Protein AF-A0A2V6LDI8-F1 (afdb_monomer_lite)

Radius of gyration: 26.73 Å; chains: 1; bounding box: 65×49×85 Å

pLDDT: mean 72.48, std 20.41, range [25.88, 95.56]

Sequence (378 aa):
MIALDQGTLFFAFPEIREQLRLLVDRHVQSVLTSYVLPGDRDELVDELGSMRPFWSLTRRKQEHLIRKARSVTDAEIEVLLRKAATVAAGLNTASPPQLTVKFQHPPRPPDDAKIYVFPAGLEELPLSPTTDFPDTLPTSWLKQTAFLMLMNPGDPFLVRFTANYPFAVKVAVANVDRVTGEPPLSSLQKEPRNYLVVSGESKANGVKERSFVLSLDAGCAVNEQALADQKIGRIDFQICPLRVESYFSEEVAHSIPKTLREFFAWFVYGPSISAKQAEMEREHQAWQSDPLTDESGAIVLGRKFEDEFDPQYIDELLDLREVADWDQTQSRYCSIHLCDSSVWRQITGTNPPQPRLTAHTAQRLPKSLFIIREPFFL

Secondary structure (DSSP, 8-state):
-EEEETTEEE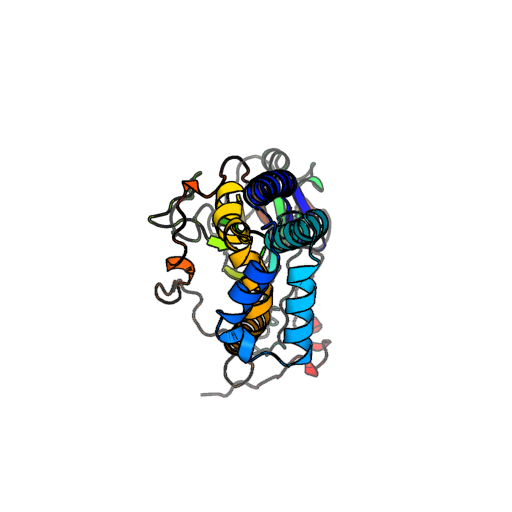EE-HHHHHHHHHHHHHHHHHHHHH----SSSHHHHHHHHHSGGGGGS-HHHHHHHHHHHHH--HHHHHHHHHHHHHHHTTTTSSSPSEEEEEEEEPPPPPSSS------S-PEEPPEEEGGG-TTTS-HHHHTS-EEEEE--TT-EEEEEEEESS-EEEEEEETTEETTTSSPPPSS--BTTB--EEE---STTTSEEEEEEE--TTS-----SSSSTTS--EEEEEEEEEBPHHHHIIIIITTTS-SSHHHHHHHHHHHHHHHHHHHHHHHHHHHHHTS-SB-TTS-B-TTS--S----TTS-GGG-----GGGB-GGG-EEEEEEEE-HHHHHHHHSS--SS----HHHHTTS-GGG---PPP---

Structure (mmCIF, N/CA/C/O backbone):
data_AF-A0A2V6LDI8-F1
#
_entry.id   AF-A0A2V6LDI8-F1
#
loop_
_atom_site.group_PDB
_atom_site.id
_atom_site.type_symbol
_atom_site.label_atom_id
_atom_site.label_alt_id
_atom_site.label_comp_id
_atom_site.label_asym_id
_atom_site.label_entity_id
_atom_site.label_seq_id
_atom_site.pdbx_PDB_ins_code
_atom_site.Cartn_x
_atom_site.Cartn_y
_atom_site.Cartn_z
_atom_site.occupancy
_atom_site.B_iso_or_equiv
_atom_site.auth_seq_id
_atom_site.auth_comp_id
_atom_site.auth_asym_id
_atom_site.auth_atom_id
_atom_site.pdbx_PDB_model_num
ATOM 1 N N . MET A 1 1 ? -12.192 -0.285 -1.238 1.00 88.62 1 MET A N 1
ATOM 2 C CA . MET A 1 1 ? -13.015 -1.382 -0.683 1.00 88.62 1 MET A CA 1
ATOM 3 C C . MET A 1 1 ? -12.404 -1.835 0.634 1.00 88.62 1 MET A C 1
ATOM 5 O O . MET A 1 1 ? -11.182 -1.859 0.719 1.00 88.62 1 MET A O 1
ATOM 9 N N . ILE A 1 2 ? -13.224 -2.154 1.636 1.00 92.12 2 ILE A N 1
ATOM 10 C CA . ILE A 1 2 ? -12.772 -2.795 2.878 1.00 92.12 2 ILE A CA 1
ATOM 11 C C . ILE A 1 2 ? -13.438 -4.168 2.938 1.00 92.12 2 ILE A C 1
ATOM 13 O O . ILE A 1 2 ? -14.645 -4.258 2.726 1.00 92.12 2 ILE A O 1
ATOM 17 N N . ALA A 1 3 ? -12.658 -5.214 3.179 1.00 92.06 3 ALA A N 1
ATOM 18 C CA . ALA A 1 3 ? -13.144 -6.582 3.317 1.00 92.06 3 ALA A CA 1
ATOM 19 C C . ALA A 1 3 ? -12.538 -7.240 4.560 1.00 92.06 3 ALA A C 1
ATOM 21 O O . ALA A 1 3 ? -11.473 -6.836 5.025 1.00 92.06 3 ALA A O 1
ATOM 22 N N . LEU A 1 4 ? -13.220 -8.254 5.083 1.00 90.75 4 LEU A N 1
ATOM 23 C CA . LEU A 1 4 ? -12.753 -9.086 6.185 1.00 90.75 4 LEU A CA 1
ATOM 24 C C . LEU A 1 4 ? -12.680 -10.532 5.696 1.00 90.75 4 LEU A C 1
ATOM 26 O O . LEU A 1 4 ? -13.675 -11.053 5.197 1.00 90.75 4 LEU A O 1
ATOM 30 N N . ASP A 1 5 ? -11.527 -11.170 5.864 1.00 87.69 5 ASP A N 1
ATOM 31 C CA . ASP A 1 5 ? -11.347 -12.601 5.609 1.00 87.69 5 ASP A CA 1
ATOM 32 C C . ASP A 1 5 ? -10.484 -13.206 6.721 1.00 87.69 5 ASP A C 1
ATOM 34 O O . ASP A 1 5 ? -9.426 -12.671 7.040 1.00 87.69 5 ASP A O 1
ATOM 38 N N . GLN A 1 6 ? -10.971 -14.272 7.363 1.00 81.31 6 GLN A N 1
ATOM 39 C CA . GLN A 1 6 ? -10.288 -14.978 8.462 1.00 81.31 6 GLN A CA 1
ATOM 40 C C . GLN A 1 6 ? -9.648 -14.042 9.515 1.00 81.31 6 GLN A C 1
ATOM 42 O O . GLN A 1 6 ? -8.453 -14.112 9.779 1.00 81.31 6 GLN A O 1
ATOM 47 N N . GLY A 1 7 ? -10.412 -13.097 10.081 1.00 81.62 7 GLY A N 1
ATOM 48 C CA . GLY A 1 7 ? -9.897 -12.173 11.112 1.00 81.62 7 GLY A CA 1
ATOM 49 C C . GLY A 1 7 ? -8.918 -11.105 10.599 1.00 81.62 7 GLY A C 1
ATOM 50 O O . GLY A 1 7 ? -8.367 -10.334 11.382 1.00 81.62 7 GLY A O 1
ATOM 51 N N . THR A 1 8 ? -8.717 -11.028 9.284 1.00 88.81 8 THR A N 1
ATOM 52 C CA . THR A 1 8 ? -7.797 -10.099 8.632 1.00 88.81 8 THR A CA 1
ATOM 53 C C . THR A 1 8 ? -8.570 -9.037 7.851 1.00 88.81 8 THR A C 1
ATOM 55 O O . THR A 1 8 ? -9.410 -9.367 7.012 1.00 88.81 8 THR A O 1
ATOM 58 N N . LEU A 1 9 ? -8.282 -7.756 8.100 1.00 93.69 9 LEU A N 1
ATOM 59 C CA . LEU A 1 9 ? -8.883 -6.643 7.361 1.00 93.69 9 LEU A CA 1
ATOM 60 C C . LEU A 1 9 ? -8.065 -6.310 6.116 1.00 93.69 9 LEU A C 1
ATOM 62 O O . LEU A 1 9 ? -6.857 -6.099 6.202 1.00 93.69 9 LEU A O 1
ATOM 66 N N . PHE A 1 10 ? -8.742 -6.184 4.979 1.00 93.62 10 PHE A N 1
ATOM 67 C CA . PHE A 1 10 ? -8.161 -5.836 3.688 1.00 93.62 10 PHE A CA 1
ATOM 68 C C . PHE A 1 10 ? -8.689 -4.484 3.219 1.00 93.62 10 PHE A C 1
ATOM 70 O O . PHE A 1 10 ? -9.884 -4.318 2.986 1.00 93.62 10 PHE A O 1
ATOM 77 N N . PHE A 1 11 ? -7.786 -3.531 3.024 1.00 94.81 11 PHE A N 1
ATOM 78 C CA . PHE A 1 11 ? -8.048 -2.208 2.472 1.00 94.81 11 PHE A CA 1
ATOM 79 C C . PHE A 1 11 ? -7.529 -2.171 1.038 1.00 94.81 11 PHE A C 1
ATOM 81 O O . PHE A 1 11 ? -6.340 -1.962 0.821 1.00 94.81 11 PHE A O 1
ATOM 88 N N . ALA A 1 12 ? -8.406 -2.390 0.059 1.00 93.38 12 ALA A N 1
ATOM 89 C CA . ALA A 1 12 ? -8.043 -2.452 -1.356 1.00 93.38 12 ALA A CA 1
ATOM 90 C C . ALA A 1 12 ? -8.407 -1.164 -2.113 1.00 93.38 12 ALA A C 1
ATOM 92 O O . ALA A 1 12 ? -9.485 -0.583 -1.914 1.00 93.38 12 ALA A O 1
ATOM 93 N N . PHE A 1 13 ? -7.524 -0.774 -3.032 1.00 94.50 13 PHE A N 1
ATOM 94 C CA . PHE A 1 13 ? -7.603 0.428 -3.865 1.00 94.50 13 PHE A CA 1
ATOM 95 C C . PHE A 1 13 ? -7.461 0.054 -5.350 1.00 94.50 13 PHE A C 1
ATOM 97 O O . PHE A 1 13 ? -6.430 0.323 -5.975 1.00 94.50 13 PHE A O 1
ATOM 104 N N . PRO A 1 14 ? -8.470 -0.618 -5.938 1.00 92.81 14 PRO A N 1
ATOM 105 C CA . PRO A 1 14 ? -8.418 -1.041 -7.338 1.00 92.81 14 PRO A CA 1
ATOM 106 C C . PRO A 1 14 ? -8.291 0.136 -8.313 1.00 92.81 14 PRO A C 1
ATOM 108 O O . PRO A 1 14 ? -7.720 -0.025 -9.388 1.00 92.81 14 PRO A O 1
ATOM 111 N N . GLU A 1 15 ? -8.757 1.326 -7.930 1.00 93.25 15 GLU A N 1
ATOM 112 C CA . GLU A 1 15 ? -8.697 2.532 -8.757 1.00 93.25 15 GLU A CA 1
ATOM 113 C C . GLU A 1 15 ? -7.248 2.963 -9.043 1.00 93.25 15 GLU A C 1
ATOM 115 O O . GLU A 1 15 ? -6.929 3.359 -10.165 1.00 93.25 15 GLU A O 1
ATOM 120 N N . ILE A 1 16 ? -6.355 2.812 -8.056 1.00 92.94 16 ILE A N 1
ATOM 121 C CA . ILE A 1 16 ? -4.928 3.151 -8.179 1.00 92.94 16 ILE A CA 1
ATOM 122 C C . ILE A 1 16 ? -4.266 2.285 -9.249 1.00 92.94 16 ILE A C 1
ATOM 124 O O . ILE A 1 16 ? -3.454 2.776 -10.028 1.00 92.94 16 ILE A O 1
ATOM 128 N N . ARG A 1 17 ? -4.642 1.004 -9.331 1.00 90.31 17 ARG A N 1
ATOM 129 C CA . ARG A 1 17 ? -4.080 0.066 -10.309 1.00 90.31 17 ARG A CA 1
ATOM 130 C C . ARG A 1 17 ? -4.317 0.536 -11.745 1.00 90.31 17 ARG A C 1
ATOM 132 O O . ARG A 1 17 ? -3.387 0.536 -12.549 1.00 90.31 17 ARG A O 1
ATOM 139 N N . GLU A 1 18 ? -5.544 0.945 -12.064 1.00 91.50 18 GLU A N 1
ATOM 140 C CA . GLU A 1 18 ? -5.875 1.427 -13.410 1.00 91.50 18 GLU A CA 1
ATOM 141 C C . GLU A 1 18 ? -5.217 2.774 -13.714 1.00 91.50 18 GLU A C 1
ATOM 143 O O . GLU A 1 18 ? -4.687 2.962 -14.809 1.00 91.50 18 GLU A O 1
ATOM 148 N N . GLN A 1 19 ? -5.182 3.693 -12.745 1.00 93.56 19 GLN A N 1
ATOM 149 C CA . GLN A 1 19 ? -4.476 4.970 -12.895 1.00 93.56 19 GLN A CA 1
ATOM 150 C C . GLN A 1 19 ? -2.981 4.750 -13.167 1.00 93.56 19 GLN A C 1
ATOM 152 O O . GLN A 1 19 ? -2.423 5.340 -14.095 1.00 93.56 19 GLN A O 1
ATOM 157 N N . LEU A 1 20 ? -2.352 3.839 -12.422 1.00 91.69 20 LEU A N 1
ATOM 158 C CA . LEU A 1 20 ? -0.944 3.497 -12.578 1.00 91.69 20 LEU A CA 1
ATOM 159 C C . LEU A 1 20 ? -0.668 2.839 -13.932 1.00 91.69 20 LEU A C 1
ATOM 161 O O . LEU A 1 20 ? 0.308 3.188 -14.592 1.00 91.69 20 LEU A O 1
ATOM 165 N N . ARG A 1 21 ? -1.556 1.948 -14.393 1.00 92.06 21 ARG A N 1
ATOM 166 C CA . ARG A 1 21 ? -1.468 1.344 -15.731 1.00 92.06 21 ARG A CA 1
ATOM 167 C C . ARG A 1 21 ? -1.467 2.408 -16.828 1.00 92.06 21 ARG A C 1
ATOM 169 O O . ARG A 1 21 ? -0.629 2.355 -17.723 1.00 92.06 21 ARG A O 1
ATOM 176 N N . LEU A 1 22 ? -2.361 3.395 -16.743 1.00 94.00 22 LEU A N 1
ATOM 177 C CA . LEU A 1 22 ? -2.431 4.492 -17.713 1.00 94.00 22 LEU A CA 1
ATOM 178 C C . LEU A 1 22 ? -1.183 5.389 -17.682 1.00 94.00 22 LEU A C 1
ATOM 180 O O . LEU A 1 22 ? -0.727 5.831 -18.739 1.00 94.00 22 LEU A O 1
ATOM 184 N N . LEU A 1 23 ? -0.621 5.657 -16.499 1.00 94.12 23 LEU A N 1
ATOM 185 C CA . LEU A 1 23 ? 0.632 6.411 -16.366 1.00 94.12 23 LEU A CA 1
ATOM 186 C C . LEU A 1 23 ? 1.820 5.648 -16.956 1.00 94.12 23 LEU A C 1
ATOM 188 O O . LEU A 1 23 ? 2.593 6.233 -17.715 1.00 94.12 23 LEU A O 1
ATOM 192 N N . VAL A 1 24 ? 1.922 4.345 -16.681 1.00 91.75 24 VAL A N 1
ATOM 193 C CA . VAL A 1 24 ? 2.922 3.453 -17.283 1.00 91.75 24 VAL A CA 1
ATOM 194 C C . VAL A 1 24 ? 2.803 3.457 -18.803 1.00 91.75 24 VAL A C 1
ATOM 196 O O . VAL A 1 24 ? 3.797 3.692 -19.487 1.00 91.75 24 VAL A O 1
ATOM 199 N N . ASP A 1 25 ? 1.595 3.257 -19.335 1.00 93.00 25 ASP A N 1
ATOM 200 C CA . ASP A 1 25 ? 1.345 3.257 -20.777 1.00 93.00 25 ASP A CA 1
ATOM 201 C C . ASP A 1 25 ? 1.793 4.579 -21.413 1.00 93.00 25 ASP A C 1
ATOM 203 O O . ASP A 1 25 ? 2.543 4.581 -22.391 1.00 93.00 25 ASP A O 1
ATOM 207 N N . ARG A 1 26 ? 1.396 5.715 -20.827 1.00 93.88 26 ARG A N 1
ATOM 208 C CA . ARG A 1 26 ? 1.787 7.048 -21.303 1.00 93.88 26 ARG A CA 1
ATOM 209 C C . ARG A 1 26 ? 3.301 7.247 -21.266 1.00 93.88 26 ARG A C 1
ATOM 211 O O . ARG A 1 26 ? 3.870 7.770 -22.222 1.00 93.88 26 ARG A O 1
ATOM 218 N N . HIS A 1 27 ? 3.947 6.853 -20.174 1.00 92.50 27 HIS A N 1
ATOM 219 C CA . HIS A 1 27 ? 5.380 7.046 -20.000 1.00 92.50 27 HIS A CA 1
ATOM 220 C C . HIS A 1 27 ? 6.190 6.188 -20.970 1.00 92.50 27 HIS A C 1
ATOM 222 O O . HIS A 1 27 ? 7.075 6.710 -21.642 1.00 92.50 27 HIS A O 1
ATOM 228 N N . VAL A 1 28 ? 5.848 4.905 -21.117 1.00 91.56 28 VAL A N 1
ATOM 229 C CA . VAL A 1 28 ? 6.521 4.014 -22.071 1.00 91.56 28 VAL A CA 1
ATOM 230 C C . VAL A 1 28 ? 6.386 4.548 -23.496 1.00 91.56 28 VAL A C 1
ATOM 232 O O . VAL A 1 28 ? 7.377 4.585 -24.215 1.00 91.56 28 VAL A O 1
ATOM 235 N N . GLN A 1 29 ? 5.208 5.037 -23.896 1.00 92.44 29 GLN A N 1
ATOM 236 C CA . GLN A 1 29 ? 5.033 5.646 -25.221 1.00 92.44 29 GLN A CA 1
ATOM 237 C C . GLN A 1 29 ? 5.863 6.925 -25.400 1.00 92.44 29 GLN A C 1
ATOM 239 O O . GLN A 1 29 ? 6.461 7.141 -26.456 1.00 92.44 29 GLN A O 1
ATOM 244 N N . SER A 1 30 ? 5.958 7.755 -24.358 1.00 92.19 30 SER A N 1
ATOM 245 C CA . SER A 1 30 ? 6.819 8.941 -24.371 1.00 92.19 30 SER A CA 1
ATOM 246 C C . SER A 1 30 ? 8.298 8.581 -24.544 1.00 92.19 30 SER A C 1
ATOM 248 O O . SER A 1 30 ? 9.001 9.267 -25.280 1.00 92.19 30 SER A O 1
ATOM 250 N N . VAL A 1 31 ? 8.767 7.522 -23.879 1.00 91.00 31 VAL A N 1
ATOM 251 C CA . VAL A 1 31 ? 10.1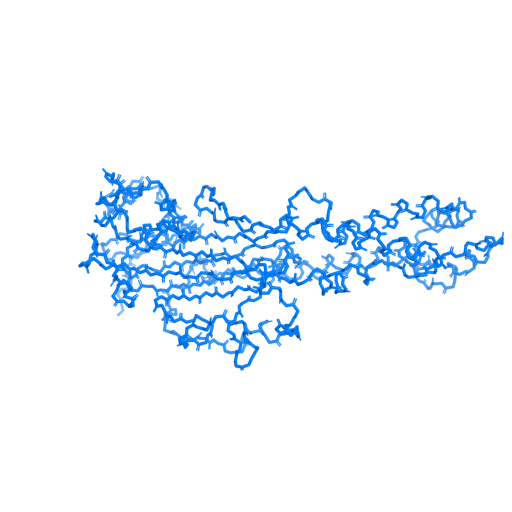49 7.028 -23.984 1.00 91.00 31 VAL A CA 1
ATOM 252 C C . VAL A 1 31 ? 10.403 6.400 -25.355 1.00 91.00 31 VAL A C 1
ATOM 254 O O . VAL A 1 31 ? 11.409 6.689 -25.989 1.00 91.00 31 VAL A O 1
ATOM 257 N N . LEU A 1 32 ? 9.477 5.594 -25.873 1.00 90.19 32 LEU A N 1
ATOM 258 C CA . LEU A 1 32 ? 9.617 5.004 -27.208 1.00 90.19 32 LEU A CA 1
ATOM 259 C C . LEU A 1 32 ? 9.712 6.070 -28.301 1.00 90.19 32 LEU A C 1
ATOM 261 O O . LEU A 1 32 ? 10.506 5.931 -29.223 1.00 90.19 32 LEU A O 1
ATOM 265 N N . THR A 1 33 ? 8.967 7.168 -28.164 1.00 90.50 33 THR A N 1
ATOM 266 C CA . THR A 1 33 ? 9.033 8.293 -29.110 1.00 90.50 33 THR A CA 1
ATOM 267 C C . THR A 1 33 ? 10.392 9.005 -29.077 1.00 90.50 33 THR A C 1
ATOM 269 O O . THR A 1 33 ? 10.800 9.583 -30.082 1.00 90.50 33 THR A O 1
ATOM 272 N N . SER A 1 34 ? 11.113 8.973 -27.949 1.00 88.62 34 SER A N 1
ATOM 273 C CA . SER A 1 34 ? 12.456 9.560 -27.848 1.00 88.62 34 SER A CA 1
ATOM 274 C C . SER A 1 34 ? 13.567 8.618 -28.322 1.00 88.62 34 SER A C 1
ATOM 276 O O . SER A 1 34 ? 14.691 9.069 -28.558 1.00 88.62 34 SER A O 1
ATOM 278 N N . TYR A 1 35 ? 13.286 7.322 -28.472 1.00 88.75 35 TYR A N 1
ATOM 279 C CA . TYR A 1 35 ? 14.268 6.338 -28.907 1.00 88.75 35 TYR A CA 1
ATOM 280 C C . TYR A 1 35 ? 14.433 6.401 -30.422 1.00 88.75 35 TYR A C 1
ATOM 282 O O . TYR A 1 35 ? 13.615 5.895 -31.183 1.00 88.75 35 TYR A O 1
ATOM 290 N N . VAL A 1 36 ? 15.537 6.999 -30.865 1.00 84.06 36 VAL A N 1
ATOM 291 C CA . VAL A 1 36 ? 15.922 7.000 -32.277 1.00 84.06 36 VAL A CA 1
ATOM 292 C C . VAL A 1 36 ? 17.005 5.958 -32.485 1.00 84.06 36 VAL A C 1
ATOM 294 O O . VAL A 1 36 ? 18.164 6.146 -32.124 1.00 84.06 36 VAL A O 1
ATOM 297 N N . LEU A 1 37 ? 16.602 4.833 -33.061 1.00 82.69 37 LEU A N 1
ATOM 298 C CA . LEU A 1 37 ? 17.498 3.753 -33.434 1.00 82.69 37 LEU A CA 1
ATOM 299 C C . LEU A 1 37 ? 18.468 4.240 -34.538 1.00 82.69 37 LEU A C 1
ATOM 301 O O . LEU A 1 37 ? 17.999 4.603 -35.617 1.00 82.69 37 LEU A O 1
ATOM 305 N N . PRO A 1 38 ? 19.801 4.226 -34.320 1.00 81.62 38 PRO A N 1
ATOM 306 C CA . PRO A 1 38 ? 20.753 4.740 -35.302 1.00 81.62 38 PRO A CA 1
ATOM 307 C C . PRO A 1 38 ? 20.757 3.867 -36.559 1.00 81.62 38 PRO A C 1
ATOM 309 O O . PRO A 1 38 ? 20.631 2.641 -36.475 1.00 81.62 38 PRO A O 1
ATOM 312 N N . GLY A 1 39 ? 20.882 4.505 -37.726 1.00 79.12 39 GLY A N 1
ATOM 313 C CA . GLY A 1 39 ? 20.906 3.808 -39.016 1.00 79.12 39 GLY A CA 1
ATOM 314 C C . GLY A 1 39 ? 22.100 2.860 -39.148 1.00 79.12 39 GLY A C 1
ATOM 315 O O . GLY A 1 39 ? 21.962 1.783 -39.725 1.00 79.12 39 GLY A O 1
ATOM 316 N N . ASP A 1 40 ? 23.237 3.235 -38.555 1.00 85.38 40 ASP A N 1
ATOM 317 C CA . ASP A 1 40 ? 24.377 2.349 -38.342 1.00 85.38 40 ASP A CA 1
ATOM 318 C C . ASP A 1 40 ? 24.305 1.735 -36.937 1.00 85.38 40 ASP A C 1
ATOM 320 O O . ASP A 1 40 ? 24.254 2.431 -35.924 1.00 85.38 40 ASP A O 1
ATOM 324 N N . ARG A 1 41 ? 24.275 0.404 -36.873 1.00 85.44 41 ARG A N 1
ATOM 325 C CA . ARG A 1 41 ? 24.184 -0.337 -35.610 1.00 85.44 41 ARG A CA 1
ATOM 326 C C . ARG A 1 41 ? 25.528 -0.508 -34.922 1.00 85.44 41 ARG A C 1
ATOM 328 O O . ARG A 1 41 ? 25.538 -0.876 -33.747 1.00 85.44 41 ARG A O 1
ATOM 335 N N . ASP A 1 42 ? 26.635 -0.266 -35.617 1.00 86.00 42 ASP A N 1
ATOM 336 C CA . ASP A 1 42 ? 27.959 -0.376 -35.014 1.00 86.00 42 ASP A CA 1
ATOM 337 C C . ASP A 1 42 ? 28.194 0.724 -33.967 1.00 86.00 42 ASP A C 1
ATOM 339 O O . ASP A 1 42 ? 28.841 0.455 -32.960 1.00 86.00 42 ASP A O 1
ATOM 343 N N . GLU A 1 43 ? 27.518 1.875 -34.075 1.00 85.38 43 GLU A N 1
ATOM 344 C CA . GLU A 1 43 ? 27.515 2.913 -33.032 1.00 85.38 43 GLU A CA 1
ATOM 345 C C . GLU A 1 43 ? 27.017 2.376 -31.674 1.00 85.38 43 GLU A C 1
ATOM 347 O O . GLU A 1 43 ? 27.619 2.635 -30.632 1.00 85.38 43 GLU A O 1
ATOM 352 N N . LEU A 1 44 ? 25.967 1.542 -31.669 1.00 84.25 44 LEU A N 1
ATOM 353 C CA . LEU A 1 44 ? 25.462 0.908 -30.440 1.00 84.25 44 LEU A CA 1
ATOM 354 C C . LEU A 1 44 ? 26.442 -0.130 -29.876 1.00 84.25 44 LEU A C 1
ATOM 356 O O . LEU A 1 44 ? 26.505 -0.346 -28.663 1.00 84.25 44 LEU A O 1
ATOM 360 N N . VAL A 1 45 ? 27.186 -0.809 -30.751 1.00 88.31 45 VAL A N 1
ATOM 361 C CA . VAL A 1 45 ? 28.200 -1.791 -30.351 1.00 88.31 45 VAL A CA 1
ATOM 362 C C . VAL A 1 45 ? 29.403 -1.086 -29.726 1.00 88.31 45 VAL A C 1
ATOM 364 O O . VAL A 1 45 ? 29.887 -1.529 -28.681 1.00 88.31 45 VAL A O 1
ATOM 367 N N . ASP A 1 46 ? 29.838 0.028 -30.308 1.00 88.81 46 ASP A N 1
ATOM 368 C CA . ASP A 1 46 ? 30.912 0.866 -29.775 1.00 88.81 46 ASP A CA 1
ATOM 369 C C . ASP A 1 46 ? 30.524 1.469 -28.418 1.00 88.81 46 ASP A C 1
ATOM 371 O O . ASP A 1 46 ? 31.306 1.425 -27.461 1.00 88.81 46 ASP A O 1
ATOM 375 N N . GLU A 1 47 ? 29.279 1.939 -28.281 1.00 86.56 47 GLU A N 1
ATOM 376 C CA . GLU A 1 47 ? 28.721 2.395 -27.005 1.00 86.56 47 GLU A CA 1
ATOM 377 C C . GLU A 1 47 ? 28.787 1.304 -25.925 1.00 86.56 47 GLU A C 1
ATOM 379 O O . GLU A 1 47 ? 29.271 1.565 -24.819 1.00 86.56 47 GLU A O 1
ATOM 384 N N . LEU A 1 48 ? 28.358 0.072 -26.230 1.00 87.00 48 LEU A N 1
ATOM 385 C CA . LEU A 1 48 ? 28.474 -1.069 -25.312 1.00 87.00 48 LEU A CA 1
ATOM 386 C C . LEU A 1 48 ? 29.935 -1.335 -24.923 1.00 87.00 48 LEU A C 1
ATOM 388 O O . LEU A 1 48 ? 30.230 -1.544 -23.744 1.00 87.00 48 LEU A O 1
ATOM 392 N N . GLY A 1 49 ? 30.852 -1.284 -25.894 1.00 86.94 49 GLY A N 1
ATOM 393 C CA . GLY A 1 49 ? 32.290 -1.458 -25.680 1.00 86.94 49 GLY A CA 1
ATOM 394 C C . GLY A 1 49 ? 32.924 -0.377 -24.795 1.00 86.94 49 GLY A C 1
ATOM 395 O O . GLY A 1 49 ? 33.927 -0.640 -24.127 1.00 86.94 49 GLY A O 1
ATOM 396 N N . SER A 1 50 ? 32.322 0.814 -24.724 1.00 89.06 50 SER A N 1
ATOM 397 C CA . SER A 1 50 ? 32.768 1.906 -23.847 1.00 89.06 50 SER A CA 1
ATOM 398 C C . SER A 1 50 ? 32.438 1.682 -22.360 1.00 89.06 50 SER A C 1
ATOM 400 O O . SER A 1 50 ? 33.083 2.260 -21.478 1.00 89.06 50 SER A O 1
ATOM 402 N N . MET A 1 51 ? 31.463 0.818 -22.045 1.00 87.94 51 MET A N 1
ATOM 403 C CA . MET A 1 51 ? 31.024 0.559 -20.671 1.00 87.94 51 MET A CA 1
ATOM 404 C C . MET A 1 51 ? 31.983 -0.409 -19.971 1.00 87.94 51 MET A C 1
ATOM 406 O O . MET A 1 51 ? 32.028 -1.593 -20.291 1.00 87.94 51 MET A O 1
ATOM 410 N N . ARG A 1 52 ? 32.726 0.046 -18.949 1.00 84.69 52 ARG A N 1
ATOM 411 C CA . ARG A 1 52 ? 33.706 -0.808 -18.236 1.00 84.69 52 ARG A CA 1
ATOM 412 C C . ARG A 1 52 ? 33.161 -2.181 -17.791 1.00 84.69 52 ARG A C 1
ATOM 414 O O . ARG A 1 52 ? 33.872 -3.163 -17.996 1.00 84.69 52 ARG A O 1
ATOM 421 N N . PRO A 1 53 ? 31.939 -2.310 -17.231 1.00 85.06 53 PRO A N 1
ATOM 422 C CA . PRO A 1 53 ? 31.422 -3.613 -16.801 1.00 85.06 53 PRO A CA 1
ATOM 423 C C . PRO A 1 53 ? 31.068 -4.561 -17.950 1.00 85.06 53 PRO A C 1
ATOM 425 O O . PRO A 1 53 ? 30.914 -5.753 -17.724 1.00 85.06 53 PRO A O 1
ATOM 428 N N . PHE A 1 54 ? 30.983 -4.086 -19.194 1.00 86.44 54 PHE A N 1
ATOM 429 C CA . PHE A 1 54 ? 30.804 -4.968 -20.347 1.00 86.44 54 PHE A CA 1
ATOM 430 C C . PHE A 1 54 ? 31.959 -5.975 -20.457 1.00 86.44 54 PHE A C 1
ATOM 432 O O . PHE A 1 54 ? 31.751 -7.170 -20.692 1.00 86.44 54 PHE A O 1
ATOM 439 N N . TRP A 1 55 ? 33.181 -5.514 -20.185 1.00 86.81 55 TRP A N 1
ATOM 440 C CA . TRP A 1 55 ? 34.392 -6.329 -20.253 1.00 86.81 55 TRP A CA 1
ATOM 441 C C . TRP A 1 55 ? 34.533 -7.330 -19.101 1.00 86.81 55 TRP A C 1
ATOM 443 O O . TRP A 1 55 ? 35.287 -8.290 -19.237 1.00 86.81 55 TRP A O 1
ATOM 453 N N . SER A 1 56 ? 33.787 -7.164 -18.002 1.00 86.19 56 SER A N 1
ATOM 454 C CA . SER A 1 56 ? 33.738 -8.152 -16.914 1.00 86.19 56 SER A CA 1
ATOM 455 C C . SER A 1 56 ? 32.716 -9.270 -17.156 1.00 86.19 56 SER A C 1
ATOM 457 O O . SER A 1 56 ? 32.710 -10.270 -16.436 1.00 86.19 56 SER A O 1
ATOM 459 N N . LEU A 1 57 ? 31.861 -9.146 -18.178 1.00 85.12 57 LEU A N 1
ATOM 460 C CA . LEU A 1 57 ? 30.944 -10.209 -18.583 1.00 85.12 57 LEU A CA 1
ATOM 461 C C . LEU A 1 57 ? 31.700 -11.377 -19.237 1.00 85.12 57 LEU A C 1
ATOM 463 O O . LEU A 1 57 ? 32.731 -11.213 -19.879 1.00 85.12 57 LEU A O 1
ATOM 467 N N . THR A 1 58 ? 31.140 -12.585 -19.154 1.00 89.31 58 THR A N 1
ATOM 468 C CA . THR A 1 58 ? 31.664 -13.742 -19.902 1.00 89.31 58 THR A CA 1
ATOM 469 C C . THR A 1 58 ? 31.616 -13.482 -21.411 1.00 89.31 58 THR A C 1
ATOM 471 O O . THR A 1 58 ? 30.620 -12.932 -21.890 1.00 89.31 58 THR A O 1
ATOM 474 N N . ARG A 1 59 ? 32.579 -14.007 -22.177 1.00 90.12 59 ARG A N 1
ATOM 475 C CA . ARG A 1 59 ? 32.620 -13.892 -23.649 1.00 90.12 59 ARG A CA 1
ATOM 476 C C . ARG A 1 59 ? 31.288 -14.235 -24.335 1.00 90.12 59 ARG A C 1
ATOM 478 O O . ARG A 1 59 ? 30.810 -13.479 -25.170 1.00 90.12 59 ARG A O 1
ATOM 485 N N . ARG A 1 60 ? 30.617 -15.311 -23.902 1.00 89.00 60 ARG A N 1
ATOM 486 C CA . ARG A 1 60 ? 29.288 -15.708 -24.413 1.00 89.00 60 ARG A CA 1
ATOM 487 C C . ARG A 1 60 ? 28.220 -14.617 -24.233 1.00 89.00 60 ARG A C 1
ATOM 489 O O . ARG A 1 60 ? 27.368 -14.446 -25.100 1.00 89.00 60 ARG A O 1
ATOM 496 N N . LYS A 1 61 ? 28.236 -13.901 -23.103 1.00 86.75 61 LYS A N 1
ATOM 497 C CA . LYS A 1 61 ? 27.308 -12.790 -22.821 1.00 86.75 61 LYS A CA 1
ATOM 498 C C . LYS A 1 61 ? 27.655 -11.552 -23.647 1.00 86.75 61 LYS A C 1
ATOM 500 O O . LYS A 1 61 ? 26.742 -10.939 -24.184 1.00 86.75 61 LYS A O 1
ATOM 505 N N . GLN A 1 62 ? 28.940 -11.232 -23.800 1.00 89.31 62 GLN A N 1
ATOM 506 C CA . GLN A 1 62 ? 29.394 -10.138 -24.668 1.00 89.31 62 GLN A CA 1
ATOM 507 C C . GLN A 1 62 ? 28.937 -10.363 -26.116 1.00 89.31 62 GLN A C 1
ATOM 509 O O . GLN A 1 62 ? 28.253 -9.519 -26.686 1.00 89.31 62 GLN A O 1
ATOM 514 N N . GLU A 1 63 ? 29.203 -11.549 -26.675 1.00 92.06 63 GLU A N 1
ATOM 515 C CA . GLU A 1 63 ? 28.772 -11.931 -28.029 1.00 92.06 63 GLU A CA 1
ATOM 516 C C . GLU A 1 63 ? 27.241 -11.906 -28.187 1.00 92.06 63 GLU A C 1
ATOM 518 O O . GLU A 1 63 ? 26.721 -11.564 -29.251 1.00 92.06 63 GLU A O 1
ATOM 523 N N . HIS A 1 64 ? 26.494 -12.259 -27.137 1.00 89.62 64 HIS A N 1
ATOM 524 C CA . HIS A 1 64 ? 25.036 -12.157 -27.136 1.00 89.62 64 HIS A CA 1
ATOM 525 C C . HIS A 1 64 ? 24.552 -10.701 -27.175 1.00 89.62 64 HIS A C 1
ATOM 527 O O . HIS A 1 64 ? 23.677 -10.387 -27.979 1.00 89.62 64 HIS A O 1
ATOM 533 N N . LEU A 1 65 ? 25.122 -9.817 -26.350 1.00 87.69 65 LEU A N 1
ATOM 534 C CA . LEU A 1 65 ? 24.738 -8.403 -26.299 1.00 87.69 65 LEU A CA 1
ATOM 535 C C . LEU A 1 65 ? 25.095 -7.659 -27.586 1.00 87.69 65 LEU A C 1
ATOM 537 O O . LEU A 1 65 ? 24.254 -6.926 -28.092 1.00 87.69 65 LEU A O 1
ATOM 541 N N . ILE A 1 66 ? 26.275 -7.909 -28.163 1.00 91.12 66 ILE A N 1
ATOM 542 C CA . ILE A 1 66 ? 26.678 -7.332 -29.458 1.00 91.12 66 ILE A CA 1
ATOM 543 C C . ILE A 1 66 ? 25.689 -7.740 -30.552 1.00 91.12 66 ILE A C 1
ATOM 545 O O . ILE A 1 66 ? 25.200 -6.905 -31.309 1.00 91.12 66 ILE A O 1
ATOM 549 N N . ARG A 1 67 ? 25.346 -9.033 -30.619 1.00 90.19 67 ARG A N 1
ATOM 550 C CA . ARG A 1 67 ? 24.361 -9.532 -31.586 1.00 90.19 67 ARG A CA 1
ATOM 551 C C . ARG A 1 67 ? 23.005 -8.863 -31.392 1.00 90.19 67 ARG A C 1
ATOM 553 O O . ARG A 1 67 ? 22.388 -8.468 -32.372 1.00 90.19 67 ARG A O 1
ATOM 560 N N . LYS A 1 68 ? 22.572 -8.719 -30.136 1.00 88.44 68 LYS A N 1
ATOM 561 C CA . LYS A 1 68 ? 21.305 -8.077 -29.792 1.00 88.44 68 LYS A CA 1
ATOM 562 C C . LYS A 1 68 ? 21.299 -6.597 -30.179 1.00 88.44 68 LYS A C 1
ATOM 564 O O . LYS A 1 68 ? 20.332 -6.163 -30.783 1.00 88.44 68 LYS A O 1
ATOM 569 N N . ALA A 1 69 ? 22.373 -5.850 -29.924 1.00 87.94 69 ALA A N 1
ATOM 570 C CA . ALA A 1 69 ? 22.495 -4.451 -30.344 1.00 87.94 69 ALA A CA 1
ATOM 571 C C . ALA A 1 69 ? 22.381 -4.277 -31.867 1.00 87.94 69 ALA A C 1
ATOM 573 O O . ALA A 1 69 ? 21.770 -3.323 -32.338 1.00 87.94 69 ALA A O 1
ATOM 574 N N . ARG A 1 70 ? 22.898 -5.242 -32.637 1.00 90.06 70 ARG A N 1
ATOM 575 C CA . ARG A 1 70 ? 22.814 -5.236 -34.104 1.00 90.06 70 ARG A CA 1
ATOM 576 C C . ARG A 1 70 ? 21.447 -5.619 -34.664 1.00 90.06 70 ARG A C 1
ATOM 578 O O . ARG A 1 70 ? 21.108 -5.171 -35.754 1.00 90.06 70 ARG A O 1
ATOM 585 N N . SER A 1 71 ? 20.684 -6.460 -33.965 1.00 89.06 71 SER A N 1
ATOM 586 C CA . SER A 1 71 ? 19.422 -7.015 -34.476 1.00 89.06 71 SER A CA 1
ATOM 587 C C . SER A 1 71 ? 18.162 -6.467 -33.809 1.00 89.06 71 SER A C 1
ATOM 589 O O . SER A 1 71 ? 17.074 -6.871 -34.210 1.00 89.06 71 SER A O 1
ATOM 591 N N . VAL A 1 72 ? 18.286 -5.621 -32.779 1.00 88.88 72 VAL A N 1
ATOM 592 C CA . VAL A 1 72 ? 17.130 -5.146 -32.012 1.00 88.88 72 VAL A CA 1
ATOM 593 C C . VAL A 1 72 ? 16.178 -4.333 -32.889 1.00 88.88 72 VAL A C 1
ATOM 595 O O . VAL A 1 72 ? 16.601 -3.519 -33.715 1.00 88.88 72 VAL A O 1
ATOM 598 N N . THR A 1 73 ? 14.881 -4.544 -32.688 1.00 89.50 73 THR A N 1
ATOM 599 C CA . THR A 1 73 ? 13.816 -3.783 -33.355 1.00 89.50 73 THR A CA 1
ATOM 600 C C . THR A 1 73 ? 13.046 -2.921 -32.358 1.00 89.50 73 THR A C 1
ATOM 602 O O . THR A 1 73 ? 13.034 -3.214 -31.161 1.00 89.50 73 THR A O 1
ATOM 605 N N . ASP A 1 74 ? 12.347 -1.895 -32.848 1.00 88.88 74 ASP A N 1
ATOM 606 C CA . ASP A 1 74 ? 11.493 -1.043 -32.007 1.00 88.88 74 ASP A CA 1
ATOM 607 C C . ASP A 1 74 ? 10.428 -1.863 -31.258 1.00 88.88 74 ASP A C 1
ATOM 609 O O . ASP A 1 74 ? 10.185 -1.641 -30.073 1.00 88.88 74 ASP A O 1
ATOM 613 N N . ALA A 1 75 ? 9.863 -2.886 -31.909 1.00 89.31 75 ALA A N 1
ATOM 614 C CA . ALA A 1 75 ? 8.882 -3.784 -31.302 1.00 89.31 75 ALA A CA 1
ATOM 615 C C . ALA A 1 75 ? 9.470 -4.601 -30.137 1.00 89.31 75 ALA A C 1
ATOM 617 O O . ALA A 1 75 ? 8.823 -4.785 -29.106 1.00 89.31 75 ALA A O 1
ATOM 618 N N . GLU A 1 76 ? 10.709 -5.085 -30.270 1.00 89.12 76 GLU A N 1
ATOM 619 C CA . GLU A 1 76 ? 11.388 -5.795 -29.181 1.00 89.12 76 GLU A CA 1
ATOM 620 C C . GLU A 1 76 ? 11.685 -4.870 -27.995 1.00 89.12 76 GLU A C 1
ATOM 622 O O . GLU A 1 76 ? 11.548 -5.287 -26.841 1.00 89.12 76 GLU A O 1
ATOM 627 N N . ILE A 1 77 ? 12.069 -3.619 -28.268 1.00 89.31 77 ILE A N 1
ATOM 628 C CA . ILE A 1 77 ? 12.289 -2.603 -27.234 1.00 89.31 77 ILE A CA 1
ATOM 629 C C . ILE A 1 77 ? 10.980 -2.309 -26.507 1.00 89.31 77 ILE A C 1
ATOM 631 O O . ILE A 1 77 ? 10.960 -2.358 -25.278 1.00 89.31 77 ILE A O 1
ATOM 635 N N . GLU A 1 78 ? 9.883 -2.078 -27.233 1.00 91.31 78 GLU A N 1
ATOM 636 C CA . GLU A 1 78 ? 8.568 -1.833 -26.635 1.00 91.31 78 GLU A CA 1
ATOM 637 C C . GLU A 1 78 ? 8.159 -2.964 -25.689 1.00 91.31 78 GLU A C 1
ATOM 639 O O . GLU A 1 78 ? 7.778 -2.704 -24.546 1.00 91.31 78 GLU A O 1
ATOM 644 N N . VAL A 1 79 ? 8.273 -4.221 -26.127 1.00 89.81 79 VAL A N 1
ATOM 645 C CA . VAL A 1 79 ? 7.914 -5.381 -25.298 1.00 89.81 79 VAL A CA 1
ATOM 646 C C . VAL A 1 79 ? 8.740 -5.416 -24.010 1.00 89.81 79 VAL A C 1
ATOM 648 O O . VAL A 1 79 ? 8.200 -5.673 -22.930 1.00 89.81 79 VAL A O 1
ATOM 651 N N . LEU A 1 80 ? 10.044 -5.144 -24.099 1.00 88.56 80 LEU A N 1
ATOM 652 C CA . LEU A 1 80 ? 10.939 -5.155 -22.943 1.00 88.56 80 LEU A CA 1
ATOM 653 C C . LEU A 1 80 ? 10.670 -3.985 -21.992 1.00 88.56 80 LEU A C 1
ATOM 655 O O . LEU A 1 80 ? 10.594 -4.213 -20.785 1.00 88.56 80 LEU A O 1
ATOM 659 N N . LEU A 1 81 ? 10.469 -2.773 -22.515 1.00 89.06 81 LEU A N 1
ATOM 660 C CA . LEU A 1 81 ? 10.137 -1.590 -21.718 1.00 89.06 81 LEU A CA 1
ATOM 661 C C . LEU A 1 81 ? 8.784 -1.745 -21.025 1.00 89.06 81 LEU A C 1
ATOM 663 O O . LEU A 1 81 ? 8.696 -1.521 -19.821 1.00 89.06 81 LEU A O 1
ATOM 667 N N . ARG A 1 82 ? 7.745 -2.204 -21.736 1.00 90.00 82 ARG A N 1
ATOM 668 C CA . ARG A 1 82 ? 6.431 -2.482 -21.133 1.00 90.00 82 ARG A CA 1
ATOM 669 C C . ARG A 1 82 ? 6.538 -3.502 -20.016 1.00 90.00 82 ARG A C 1
ATOM 671 O O . ARG A 1 82 ? 5.959 -3.303 -18.950 1.00 90.00 82 ARG A O 1
ATOM 678 N N . LYS A 1 83 ? 7.285 -4.587 -20.236 1.00 85.81 83 LYS A N 1
ATOM 679 C CA . LYS A 1 83 ? 7.494 -5.611 -19.211 1.00 85.81 83 LYS A CA 1
ATOM 680 C C . LYS A 1 83 ? 8.216 -5.037 -17.991 1.00 85.81 83 LYS A C 1
ATOM 682 O O . LYS A 1 83 ? 7.776 -5.294 -16.875 1.00 85.81 83 LYS A O 1
ATOM 687 N N . ALA A 1 84 ? 9.282 -4.265 -18.200 1.00 84.00 84 ALA A N 1
ATOM 688 C CA . ALA A 1 84 ? 10.039 -3.619 -17.129 1.00 84.00 84 ALA A CA 1
ATOM 689 C C . ALA A 1 84 ? 9.150 -2.677 -16.310 1.00 84.00 84 ALA A C 1
ATOM 691 O O . ALA A 1 84 ? 9.037 -2.836 -15.100 1.00 84.00 84 ALA A O 1
ATOM 692 N N . ALA A 1 85 ? 8.442 -1.778 -16.994 1.00 85.56 85 ALA A N 1
ATOM 693 C CA . ALA A 1 85 ? 7.543 -0.810 -16.387 1.00 85.56 85 ALA A CA 1
ATOM 694 C C . ALA A 1 85 ? 6.397 -1.479 -15.613 1.00 85.56 85 ALA A C 1
ATOM 696 O O . ALA A 1 85 ? 6.062 -1.056 -14.515 1.00 85.56 85 ALA A O 1
ATOM 697 N N . THR A 1 86 ? 5.830 -2.566 -16.149 1.00 84.62 86 THR A N 1
ATOM 698 C CA . THR A 1 86 ? 4.775 -3.346 -15.477 1.00 84.62 86 THR A CA 1
ATOM 699 C C . THR A 1 86 ? 5.285 -3.983 -14.185 1.00 84.62 86 THR A C 1
ATOM 701 O O . THR A 1 86 ? 4.559 -4.025 -13.195 1.00 84.62 86 THR A O 1
ATOM 704 N N . VAL A 1 87 ? 6.519 -4.496 -14.189 1.00 82.25 87 VAL A N 1
ATOM 705 C CA . VAL A 1 87 ? 7.139 -5.089 -12.996 1.00 82.25 87 VAL A CA 1
ATOM 706 C C . VAL A 1 87 ? 7.470 -4.014 -11.966 1.00 82.25 87 VAL A C 1
ATOM 708 O O . VAL A 1 87 ? 7.100 -4.182 -10.811 1.00 82.25 87 VAL A O 1
ATOM 711 N N . ALA A 1 88 ? 8.103 -2.915 -12.381 1.00 80.38 88 ALA A N 1
ATOM 712 C CA . ALA A 1 88 ? 8.439 -1.802 -11.496 1.00 80.38 88 ALA A CA 1
ATOM 713 C C . ALA A 1 88 ? 7.199 -1.155 -10.865 1.00 80.38 88 ALA A C 1
ATOM 715 O O . ALA A 1 88 ? 7.214 -0.776 -9.706 1.00 80.38 88 ALA A O 1
ATOM 716 N N . ALA A 1 89 ? 6.095 -1.089 -11.607 1.00 82.31 89 ALA A N 1
ATOM 717 C CA . ALA A 1 89 ? 4.820 -0.591 -11.106 1.00 82.31 89 ALA A CA 1
ATOM 718 C C . ALA A 1 89 ? 4.045 -1.601 -10.232 1.00 82.31 89 ALA A C 1
ATOM 720 O O . ALA A 1 89 ? 2.900 -1.335 -9.874 1.00 82.31 89 ALA A O 1
ATOM 721 N N . GLY A 1 90 ? 4.583 -2.799 -9.966 1.00 79.50 90 GLY A N 1
ATOM 722 C CA . GLY A 1 90 ? 3.883 -3.852 -9.215 1.00 79.50 90 GLY A CA 1
ATOM 723 C C . GLY A 1 90 ? 2.633 -4.422 -9.913 1.00 79.50 90 GLY A C 1
ATOM 724 O O . GLY A 1 90 ? 1.866 -5.189 -9.323 1.00 79.50 90 GLY A O 1
ATOM 725 N N . LEU A 1 91 ? 2.420 -4.089 -11.192 1.00 82.62 91 LEU A N 1
ATOM 726 C CA . LEU A 1 91 ? 1.244 -4.468 -11.989 1.00 82.62 91 LEU A CA 1
ATOM 727 C C . LEU A 1 91 ? 1.307 -5.911 -12.517 1.00 82.62 91 LEU A C 1
ATOM 729 O O . LEU A 1 91 ? 0.340 -6.411 -13.094 1.00 82.62 91 LEU A O 1
ATOM 733 N N . ASN A 1 92 ? 2.432 -6.596 -12.314 1.00 77.94 92 ASN A N 1
ATOM 734 C CA . ASN A 1 92 ? 2.629 -8.007 -12.648 1.00 77.94 92 ASN A CA 1
ATOM 735 C C . ASN A 1 92 ? 1.851 -8.966 -11.729 1.00 77.94 92 ASN A C 1
ATOM 737 O O . ASN A 1 92 ? 1.607 -10.111 -12.109 1.00 77.94 92 ASN A O 1
ATOM 741 N N . THR A 1 93 ? 1.464 -8.523 -10.531 1.00 76.00 93 THR A N 1
ATOM 742 C CA . THR A 1 93 ? 0.558 -9.269 -9.647 1.00 76.00 93 THR A CA 1
ATOM 743 C C . THR A 1 93 ? -0.886 -8.930 -9.993 1.00 76.00 93 THR A C 1
ATOM 745 O O . THR A 1 93 ? -1.154 -7.815 -10.421 1.00 76.00 93 THR A O 1
ATOM 748 N N . ALA A 1 94 ? -1.841 -9.850 -9.826 1.00 76.31 94 ALA A N 1
ATOM 749 C CA . ALA A 1 94 ? -3.262 -9.552 -10.062 1.00 76.31 94 ALA A CA 1
ATOM 750 C C . ALA A 1 94 ? -3.900 -8.717 -8.933 1.00 76.31 94 ALA A C 1
ATOM 752 O O . ALA A 1 94 ? -4.960 -8.124 -9.123 1.00 76.31 94 ALA A O 1
ATOM 753 N N . SER A 1 95 ? -3.260 -8.672 -7.761 1.00 81.44 95 SER A N 1
ATOM 754 C CA . SER A 1 95 ? -3.775 -7.971 -6.586 1.00 81.44 95 SER A CA 1
ATOM 755 C C . SER A 1 95 ? -3.702 -6.451 -6.791 1.00 81.44 95 SER A C 1
ATOM 757 O O . SER A 1 95 ? -2.687 -5.945 -7.277 1.00 81.44 95 SER A O 1
ATOM 759 N N . PRO A 1 96 ? -4.767 -5.695 -6.479 1.00 88.81 96 PRO A N 1
ATOM 760 C CA . PRO A 1 96 ? -4.686 -4.242 -6.456 1.00 88.81 96 PRO A CA 1
ATOM 761 C C . PRO A 1 96 ? -3.749 -3.762 -5.332 1.00 88.81 96 PRO A C 1
ATOM 763 O O . PRO A 1 96 ? -3.449 -4.523 -4.407 1.00 88.81 96 PRO A O 1
ATOM 766 N N . PRO A 1 97 ? -3.323 -2.489 -5.365 1.00 90.38 97 PRO A N 1
ATOM 767 C CA . PRO A 1 97 ? -2.763 -1.820 -4.199 1.00 90.38 97 PRO A CA 1
ATOM 768 C C . PRO A 1 97 ? -3.658 -2.040 -2.979 1.00 90.38 97 PRO A C 1
ATOM 770 O O . PRO A 1 97 ? -4.856 -1.738 -3.002 1.00 90.38 97 PRO A O 1
ATOM 773 N N . GLN A 1 98 ? -3.089 -2.628 -1.935 1.00 91.56 98 GLN A N 1
ATOM 774 C CA . GLN A 1 98 ? -3.808 -3.053 -0.752 1.00 91.56 98 GLN A CA 1
ATOM 775 C C . GLN A 1 98 ? -2.947 -2.984 0.509 1.00 91.56 98 GLN A C 1
ATOM 777 O O . GLN A 1 98 ? -1.742 -3.249 0.494 1.00 91.56 98 GLN A O 1
ATOM 782 N N . LEU A 1 99 ? -3.615 -2.689 1.618 1.00 91.81 99 LEU A N 1
ATOM 783 C CA . LEU A 1 99 ? -3.076 -2.779 2.965 1.00 91.81 99 LEU A CA 1
ATOM 784 C C . LEU A 1 99 ? -3.883 -3.798 3.762 1.00 91.81 99 LEU A C 1
ATOM 786 O O . LEU A 1 99 ? -5.109 -3.832 3.703 1.00 91.81 99 LEU A O 1
ATOM 790 N N . THR A 1 100 ? -3.178 -4.630 4.506 1.00 91.00 100 THR A N 1
ATOM 791 C CA . THR A 1 100 ? -3.727 -5.681 5.349 1.00 91.00 100 THR A CA 1
ATOM 792 C C . THR A 1 100 ? -3.470 -5.327 6.804 1.00 91.00 100 THR A C 1
ATOM 794 O O . THR A 1 100 ? -2.352 -4.936 7.142 1.00 91.00 100 THR A O 1
ATOM 797 N N . VAL A 1 101 ? -4.483 -5.470 7.654 1.00 90.38 101 VAL A N 1
ATOM 798 C CA . VAL A 1 101 ? -4.372 -5.282 9.104 1.00 90.38 101 VAL A CA 1
ATOM 799 C C . VAL A 1 101 ? -4.764 -6.576 9.798 1.00 90.38 101 VAL A C 1
ATOM 801 O O . VAL A 1 101 ? -5.881 -7.066 9.624 1.00 90.38 101 VAL A O 1
ATOM 804 N N . LYS A 1 102 ? -3.837 -7.122 10.583 1.00 87.25 102 LYS A N 1
ATOM 805 C CA . LYS A 1 102 ? -4.053 -8.299 11.424 1.00 87.25 102 LYS A CA 1
ATOM 806 C C . LYS A 1 102 ? -3.927 -7.929 12.888 1.00 87.25 102 LYS A C 1
ATOM 808 O O . LYS A 1 102 ? -3.016 -7.193 13.260 1.00 87.25 102 LYS A O 1
ATOM 813 N N . PHE A 1 103 ? -4.810 -8.487 13.703 1.00 85.31 103 PHE A N 1
ATOM 814 C CA . PHE A 1 103 ? -4.794 -8.327 15.150 1.00 85.31 103 PHE A CA 1
ATOM 815 C C . PHE A 1 103 ? -4.398 -9.644 15.775 1.00 85.31 103 PHE A C 1
ATOM 817 O O . PHE A 1 103 ? -5.000 -10.676 15.480 1.00 85.31 103 PHE A O 1
ATOM 824 N N . GLN A 1 104 ? -3.374 -9.612 16.612 1.00 77.06 104 GLN A N 1
ATOM 825 C CA . GLN A 1 104 ? -2.867 -10.812 17.248 1.00 77.06 104 GLN A CA 1
ATOM 826 C C . GLN A 1 104 ? -2.579 -10.537 18.712 1.00 77.06 104 GLN A C 1
ATOM 828 O O . GLN A 1 104 ? -2.164 -9.440 19.059 1.00 77.06 104 GLN A O 1
ATOM 833 N N . HIS A 1 105 ? -2.762 -11.515 19.579 1.00 72.38 105 HIS A N 1
ATOM 834 C CA . HIS A 1 105 ? -2.395 -11.390 20.979 1.00 72.38 105 HIS A CA 1
ATOM 835 C C . HIS A 1 105 ? -1.425 -12.505 21.363 1.00 72.38 105 HIS A C 1
ATOM 837 O O . HIS A 1 105 ? -1.461 -13.595 20.781 1.00 72.38 105 HIS A O 1
ATOM 843 N N . PRO A 1 106 ? -0.527 -12.259 22.329 1.00 65.38 106 PRO A N 1
ATOM 844 C CA . PRO A 1 106 ? 0.213 -13.351 22.926 1.00 65.38 106 PRO A CA 1
ATOM 845 C C . PRO A 1 106 ? -0.778 -14.291 23.637 1.00 65.38 106 PRO A C 1
ATOM 847 O O . PRO A 1 106 ? -1.737 -13.815 24.259 1.00 65.38 106 PRO A O 1
ATOM 850 N N . PRO A 1 107 ? -0.575 -15.615 23.571 1.00 61.84 107 PRO A N 1
ATOM 851 C CA . PRO A 1 107 ? -1.399 -16.564 24.305 1.00 61.84 107 PRO A CA 1
ATOM 852 C C . PRO A 1 107 ? -1.359 -16.233 25.800 1.00 61.84 107 PRO A C 1
ATOM 854 O O . PRO A 1 107 ? -0.302 -15.957 26.374 1.00 61.84 107 PRO A O 1
ATOM 857 N N . ARG A 1 108 ? -2.533 -16.211 26.438 1.00 58.88 108 ARG A N 1
ATOM 858 C CA . ARG A 1 108 ? -2.641 -15.818 27.846 1.00 58.88 108 ARG A CA 1
ATOM 859 C C . ARG A 1 108 ? -2.214 -16.978 28.753 1.00 58.88 108 ARG A C 1
ATOM 861 O O . ARG A 1 108 ? -2.783 -18.069 28.635 1.00 58.88 108 ARG A O 1
ATOM 868 N N . PRO A 1 109 ? -1.276 -16.765 29.695 1.00 57.22 109 PRO A N 1
ATOM 869 C CA . PRO A 1 109 ? -0.994 -17.758 30.719 1.00 57.22 109 PRO A CA 1
ATOM 870 C C . PRO A 1 109 ? -2.230 -17.962 31.602 1.00 57.22 109 PRO A C 1
ATOM 872 O O . PRO A 1 109 ? -2.926 -16.995 31.928 1.00 57.22 109 PRO A O 1
ATOM 875 N N . PRO A 1 110 ? -2.532 -19.207 31.995 1.00 56.56 110 PRO A N 1
ATOM 876 C CA . PRO A 1 110 ? -3.493 -19.479 33.046 1.00 56.56 110 PRO A CA 1
ATOM 877 C C . PRO A 1 110 ? -3.289 -18.613 34.287 1.00 56.56 110 PRO A C 1
ATOM 879 O O . PRO A 1 110 ? -2.169 -18.298 34.680 1.00 56.56 110 PRO A O 1
ATOM 882 N N . ASP A 1 111 ? -4.403 -18.286 34.933 1.00 54.81 111 ASP A N 1
ATOM 883 C CA . ASP A 1 111 ? -4.449 -17.501 36.167 1.00 54.81 111 ASP A CA 1
ATOM 884 C C . ASP A 1 111 ? -4.097 -18.381 37.387 1.00 54.81 111 ASP A C 1
ATOM 886 O O . ASP A 1 111 ? -4.904 -18.578 38.292 1.00 54.81 111 ASP A O 1
ATOM 890 N N . ASP A 1 112 ? -2.935 -19.043 37.353 1.00 55.38 112 ASP A N 1
ATOM 891 C CA . ASP A 1 112 ? -2.498 -20.009 38.374 1.00 55.38 112 ASP A CA 1
ATOM 892 C C . ASP A 1 112 ? -1.130 -19.677 38.995 1.00 55.38 112 ASP A C 1
ATOM 894 O O . ASP A 1 112 ? -0.488 -20.536 39.603 1.00 55.38 112 ASP A O 1
ATOM 898 N N . ALA A 1 113 ? -0.715 -18.411 38.875 1.00 50.19 113 ALA A N 1
ATOM 899 C CA . ALA A 1 113 ? 0.548 -17.856 39.367 1.00 50.19 113 ALA A CA 1
ATOM 900 C C . ALA A 1 113 ? 1.823 -18.539 38.826 1.00 50.19 113 ALA A C 1
ATOM 902 O O . ALA A 1 113 ? 2.919 -18.257 39.312 1.00 50.19 113 ALA A O 1
ATOM 903 N N . LYS A 1 114 ? 1.718 -19.417 37.818 1.00 48.00 114 LYS A N 1
ATOM 904 C CA . LYS A 1 114 ? 2.878 -20.055 37.184 1.00 48.00 114 LYS A CA 1
ATOM 905 C C . LYS A 1 114 ? 3.410 -19.230 36.021 1.00 48.00 114 LYS A C 1
ATOM 907 O O . LYS A 1 114 ? 2.681 -18.516 35.337 1.00 48.00 114 LYS A O 1
ATOM 912 N N . ILE A 1 115 ? 4.705 -19.387 35.770 1.00 46.38 115 ILE A N 1
ATOM 913 C CA . ILE A 1 115 ? 5.378 -18.819 34.605 1.00 46.38 115 ILE A CA 1
ATOM 914 C C . ILE A 1 115 ? 5.226 -19.803 33.445 1.00 46.38 115 ILE A C 1
ATOM 9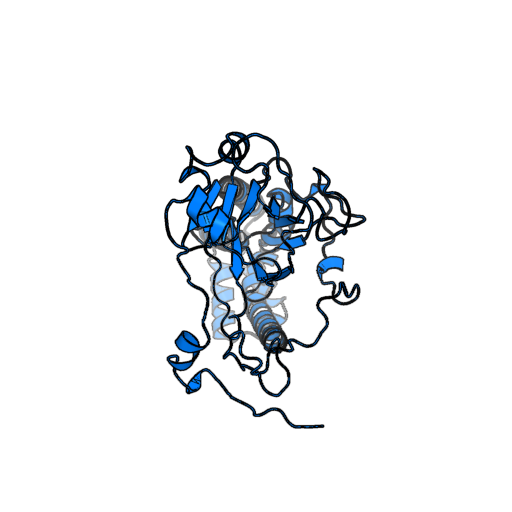16 O O . ILE A 1 115 ? 5.632 -20.963 33.543 1.00 46.38 115 ILE A O 1
ATOM 920 N N . TYR A 1 116 ? 4.650 -19.330 32.344 1.00 46.03 116 TYR A N 1
ATOM 921 C CA . TYR A 1 116 ? 4.495 -20.094 31.112 1.00 46.03 116 TYR A CA 1
ATOM 922 C C . TYR A 1 116 ? 5.458 -19.554 30.058 1.00 46.03 116 TYR A C 1
ATOM 924 O O . TYR A 1 116 ? 5.419 -18.373 29.724 1.00 46.03 116 TYR A O 1
ATOM 932 N N . VAL A 1 117 ? 6.313 -20.426 29.523 1.00 47.00 117 VAL A N 1
ATOM 933 C CA . VAL A 1 117 ? 7.113 -20.129 28.330 1.00 47.00 117 VAL A CA 1
ATOM 934 C C . VAL A 1 117 ? 6.314 -20.602 27.127 1.00 47.00 117 VAL A C 1
ATOM 936 O O . VAL A 1 117 ? 6.155 -21.809 26.943 1.00 47.00 117 VAL A O 1
ATOM 939 N N . PHE A 1 118 ? 5.782 -19.663 26.348 1.00 44.53 118 PHE A N 1
ATOM 940 C CA . PHE A 1 118 ? 5.052 -19.974 25.124 1.00 44.53 118 PHE A CA 1
ATOM 941 C C . PHE A 1 118 ? 6.024 -20.172 23.958 1.00 44.53 118 PHE A C 1
ATOM 943 O O . PHE A 1 118 ? 6.918 -19.345 23.771 1.00 44.53 118 PHE A O 1
ATOM 950 N N . PRO A 1 119 ? 5.863 -21.217 23.135 1.00 42.72 119 PRO A N 1
ATOM 951 C CA . PRO A 1 119 ? 6.606 -21.355 21.897 1.00 42.72 119 PRO A CA 1
ATOM 952 C C . PRO A 1 119 ? 6.005 -20.338 20.940 1.00 42.72 119 PRO A C 1
ATOM 954 O O . PRO A 1 119 ? 4.786 -20.296 20.787 1.00 42.72 119 PRO A O 1
ATOM 957 N N . ALA A 1 120 ? 6.855 -19.501 20.357 1.00 46.38 120 ALA A N 1
ATOM 958 C CA . ALA A 1 120 ? 6.495 -18.396 19.478 1.00 46.38 120 ALA A CA 1
ATOM 959 C C . ALA A 1 120 ? 5.241 -18.676 18.623 1.00 46.38 120 ALA A C 1
ATOM 961 O O . ALA A 1 120 ? 5.278 -19.426 17.649 1.00 46.38 120 ALA A O 1
ATOM 962 N N . GLY A 1 121 ? 4.120 -18.072 19.008 1.00 53.56 121 GLY A N 1
ATOM 963 C CA . GLY A 1 121 ? 2.855 -18.172 18.296 1.00 53.56 121 GLY A CA 1
ATOM 964 C C . GLY A 1 121 ? 1.896 -17.128 18.839 1.00 53.56 121 GLY A C 1
ATOM 965 O O . GLY A 1 121 ? 1.507 -17.204 19.998 1.00 53.56 121 GLY A O 1
ATOM 966 N N . LEU A 1 122 ? 1.568 -16.129 18.022 1.00 63.94 122 LEU A N 1
ATOM 967 C CA . LEU A 1 122 ? 0.533 -15.149 18.338 1.00 63.94 122 LEU A CA 1
ATOM 968 C C . LEU A 1 122 ? -0.824 -15.710 17.894 1.00 63.94 122 LEU A C 1
ATOM 970 O O . LEU A 1 122 ? -0.937 -16.235 16.785 1.00 63.94 122 LEU A O 1
ATOM 974 N N . GLU A 1 123 ? -1.841 -15.585 18.739 1.00 71.00 123 GLU A N 1
ATOM 975 C CA . GLU A 1 123 ? -3.216 -15.986 18.431 1.00 71.00 123 GLU A CA 1
ATOM 976 C C . GLU A 1 123 ? -3.938 -14.834 17.718 1.00 71.00 123 GLU A C 1
ATOM 978 O O . GLU A 1 123 ? -3.809 -13.678 18.116 1.00 71.00 123 GLU A O 1
ATOM 983 N N . GLU A 1 124 ? -4.665 -15.115 16.632 1.00 76.94 124 GLU A N 1
ATOM 984 C CA . GLU A 1 124 ? -5.423 -14.086 15.905 1.00 76.94 124 GLU A CA 1
ATOM 985 C C . GLU A 1 124 ? -6.700 -13.709 16.673 1.00 76.94 124 GLU A C 1
ATOM 987 O O . GLU A 1 124 ? -7.471 -14.581 17.086 1.00 76.94 124 GLU A O 1
ATOM 992 N N . LEU A 1 125 ? -6.937 -12.402 16.842 1.00 80.94 125 LEU A N 1
ATOM 993 C CA . LEU A 1 125 ? -8.145 -11.893 17.491 1.00 80.94 125 LEU A CA 1
ATOM 994 C C . LEU A 1 125 ? -9.336 -11.972 16.522 1.00 80.94 125 LEU A C 1
ATOM 996 O O . LEU A 1 125 ? -9.248 -11.466 15.398 1.00 80.94 125 LEU A O 1
ATOM 1000 N N . PRO A 1 126 ? -10.467 -12.574 16.930 1.00 81.31 126 PRO A N 1
ATOM 1001 C CA . PRO A 1 126 ? -11.620 -12.721 16.058 1.00 81.31 126 PRO A CA 1
ATOM 1002 C C . PRO A 1 126 ? -12.266 -11.359 15.784 1.00 81.31 126 PRO A C 1
ATOM 1004 O O . PRO A 1 126 ? -12.522 -10.571 16.698 1.00 81.31 126 PRO A O 1
ATOM 1007 N N . LEU A 1 127 ? -12.574 -11.124 14.509 1.00 89.25 127 LEU A N 1
ATOM 1008 C CA . LEU A 1 127 ? -13.311 -9.961 14.028 1.00 89.25 127 LEU A CA 1
ATOM 1009 C C . LEU A 1 127 ? -14.656 -10.388 13.448 1.00 89.25 127 LEU A C 1
ATOM 1011 O O . LEU A 1 127 ? -14.762 -11.432 12.801 1.00 89.25 127 LEU A O 1
ATOM 1015 N N . SER A 1 128 ? -15.681 -9.563 13.634 1.00 89.12 128 SER A N 1
ATOM 1016 C CA . SER A 1 128 ? -16.988 -9.750 12.998 1.00 89.12 128 SER A CA 1
ATOM 1017 C C . SER A 1 128 ? -17.541 -8.422 12.482 1.00 89.12 128 SER A C 1
ATOM 1019 O O . SER A 1 128 ? -17.460 -7.424 13.198 1.00 89.12 128 SER A O 1
ATOM 1021 N N . PRO A 1 129 ? -18.083 -8.356 11.256 1.00 90.94 129 PRO A N 1
ATOM 1022 C CA . PRO A 1 129 ? -18.721 -7.147 10.742 1.00 90.94 129 PRO A CA 1
ATOM 1023 C C . PRO A 1 129 ? -19.892 -6.715 11.631 1.00 90.94 129 PRO A C 1
ATOM 1025 O O . PRO A 1 129 ? -20.693 -7.544 12.059 1.00 90.94 129 PRO A O 1
ATOM 1028 N N . THR A 1 130 ? -20.045 -5.413 11.884 1.00 87.00 130 THR A N 1
ATOM 1029 C CA . THR A 1 130 ? -21.223 -4.911 12.620 1.00 87.00 130 THR A CA 1
ATOM 1030 C C . THR A 1 130 ? -22.525 -5.143 11.851 1.00 87.00 130 THR A C 1
ATOM 1032 O O . THR A 1 130 ? -23.583 -5.291 12.454 1.00 87.00 130 THR A O 1
ATOM 1035 N N . THR A 1 131 ? -22.458 -5.236 10.520 1.00 87.19 131 THR A N 1
ATOM 1036 C CA . THR A 1 131 ? -23.605 -5.516 9.643 1.00 87.19 131 THR A CA 1
ATOM 1037 C C . THR A 1 131 ? -24.261 -6.869 9.890 1.00 87.19 131 THR A C 1
ATOM 1039 O O . THR A 1 131 ? -25.410 -7.048 9.495 1.00 87.19 131 THR A O 1
ATOM 1042 N N . ASP A 1 132 ? -23.565 -7.797 10.547 1.00 88.56 132 ASP A N 1
ATOM 1043 C CA . ASP A 1 132 ? -24.103 -9.115 10.892 1.00 88.56 132 ASP A CA 1
ATOM 1044 C C . ASP A 1 132 ? -25.071 -9.040 12.088 1.00 88.56 132 ASP A C 1
ATOM 1046 O O . ASP A 1 132 ? -25.838 -9.972 12.325 1.00 88.56 132 ASP A O 1
ATOM 1050 N N . PHE A 1 133 ? -25.073 -7.917 12.820 1.00 86.38 133 PHE A N 1
ATOM 1051 C CA . PHE A 1 133 ? -25.869 -7.710 14.035 1.00 86.38 133 PHE A CA 1
ATOM 1052 C C . PHE A 1 133 ? -26.702 -6.410 13.977 1.00 86.38 133 PHE A C 1
ATOM 1054 O O . PHE A 1 133 ? -26.566 -5.542 14.845 1.00 86.38 133 PHE A O 1
ATOM 1061 N N . PRO A 1 134 ? -27.575 -6.230 12.964 1.00 85.12 134 PRO A N 1
ATOM 1062 C CA . PRO A 1 134 ? -28.286 -4.969 12.746 1.00 85.12 134 PRO A CA 1
ATOM 1063 C C . PRO A 1 134 ? -29.323 -4.649 13.831 1.00 85.12 134 PRO A C 1
ATOM 1065 O O . PRO A 1 134 ? -29.589 -3.479 14.088 1.00 85.12 134 PRO A O 1
ATOM 1068 N N . ASP A 1 135 ? -29.889 -5.671 14.475 1.00 85.06 135 ASP A N 1
ATOM 1069 C CA . ASP A 1 135 ? -30.965 -5.509 15.460 1.00 85.06 135 ASP A CA 1
ATOM 1070 C C . ASP A 1 135 ? -30.446 -5.185 16.870 1.00 85.06 135 ASP A C 1
ATOM 1072 O O . ASP A 1 135 ? -31.191 -4.660 17.698 1.00 85.06 135 ASP A O 1
ATOM 1076 N N . THR A 1 136 ? -29.181 -5.506 17.168 1.00 82.06 136 THR A N 1
ATOM 1077 C CA . THR A 1 136 ? -28.595 -5.341 18.509 1.00 82.06 136 THR A CA 1
ATOM 1078 C C . THR A 1 136 ? -27.613 -4.178 18.608 1.00 82.06 136 THR A C 1
ATOM 1080 O O . THR A 1 136 ? -27.318 -3.725 19.717 1.00 82.06 136 THR A O 1
ATOM 1083 N N . LEU A 1 137 ? -27.119 -3.669 17.475 1.00 82.00 137 LEU A N 1
ATOM 1084 C CA . LEU A 1 137 ? -26.128 -2.598 17.439 1.00 82.00 137 LEU A CA 1
ATOM 1085 C C . LEU A 1 137 ? -26.741 -1.217 17.162 1.00 82.00 137 LEU A C 1
ATOM 1087 O O . LEU A 1 137 ? -27.726 -1.099 16.432 1.00 82.00 137 LEU A O 1
ATOM 1091 N N . PRO A 1 138 ? -26.123 -0.133 17.672 1.00 76.94 138 PRO A N 1
ATOM 1092 C CA . PRO A 1 138 ? -26.545 1.224 17.352 1.00 76.94 138 PRO A CA 1
ATOM 1093 C C . PRO A 1 138 ? -26.500 1.508 15.845 1.00 76.94 138 PRO A C 1
ATOM 1095 O O . PRO A 1 138 ? -25.520 1.209 15.160 1.00 76.94 138 PRO A O 1
ATOM 1098 N N . THR A 1 139 ? -27.520 2.206 15.336 1.00 76.75 139 THR A N 1
ATOM 1099 C CA . THR A 1 139 ? -27.618 2.553 13.902 1.00 76.75 139 THR A CA 1
ATOM 1100 C C . THR A 1 139 ? -26.403 3.360 13.411 1.00 76.75 139 THR A C 1
ATOM 1102 O O . THR A 1 139 ? -26.031 3.289 12.241 1.00 76.75 139 THR A O 1
ATOM 1105 N N . SER A 1 140 ? -25.757 4.135 14.289 1.00 74.06 140 SER A N 1
ATOM 1106 C CA . SER A 1 140 ? -24.545 4.899 13.962 1.00 74.06 140 SER A CA 1
ATOM 1107 C C . SER A 1 140 ? -23.369 4.006 13.554 1.00 74.06 140 SER A C 1
ATOM 1109 O O . SER A 1 140 ? -22.609 4.393 12.669 1.00 74.06 140 SER A O 1
ATOM 1111 N N . TRP A 1 141 ? -23.251 2.807 14.131 1.00 77.81 141 TRP A N 1
ATOM 1112 C CA . TRP A 1 141 ? -22.191 1.846 13.810 1.00 77.81 141 TRP A CA 1
ATOM 1113 C C . TRP A 1 141 ? -22.471 1.108 12.502 1.00 77.81 141 TRP A C 1
ATOM 1115 O O . TRP A 1 141 ? -21.539 0.769 11.784 1.00 77.81 141 TRP A O 1
ATOM 1125 N N . LEU A 1 142 ? -23.748 0.911 12.160 1.00 75.00 142 LEU A N 1
ATOM 1126 C CA . LEU A 1 142 ? -24.173 0.287 10.900 1.00 75.00 142 LEU A CA 1
ATOM 1127 C C . LEU A 1 142 ? -23.969 1.204 9.686 1.00 75.00 142 LEU A C 1
ATOM 1129 O O . LEU A 1 142 ? -23.821 0.735 8.561 1.00 75.00 142 LEU A O 1
ATOM 1133 N N . LYS A 1 143 ? -23.965 2.526 9.901 1.00 70.81 143 LYS A N 1
ATOM 1134 C CA . LYS A 1 143 ? -23.701 3.527 8.853 1.00 70.81 143 LYS A CA 1
ATOM 1135 C C . LYS A 1 143 ? -22.213 3.680 8.526 1.00 70.81 143 LYS A C 1
ATOM 1137 O O . LYS A 1 143 ? -21.880 4.307 7.523 1.00 70.81 143 LYS A O 1
ATOM 1142 N N . GLN A 1 144 ? -21.330 3.162 9.376 1.00 79.50 144 GLN A N 1
ATOM 1143 C CA . GLN A 1 144 ? -19.879 3.222 9.215 1.00 79.50 144 GLN A CA 1
ATOM 1144 C C . GLN A 1 144 ? -19.348 1.833 8.854 1.00 79.50 144 GLN A C 1
ATOM 1146 O O . GLN A 1 144 ? -19.966 0.819 9.162 1.00 79.50 144 GLN A O 1
ATOM 1151 N N . THR A 1 145 ? -18.188 1.764 8.197 1.00 87.00 145 THR A N 1
ATOM 1152 C CA . THR A 1 145 ? -17.488 0.481 8.078 1.00 87.00 145 THR A CA 1
ATOM 1153 C C . THR A 1 145 ? -16.887 0.147 9.436 1.00 87.00 145 THR A C 1
ATOM 1155 O O . THR A 1 145 ? -15.863 0.716 9.818 1.00 87.00 145 THR A O 1
ATOM 1158 N N . ALA A 1 146 ? -17.562 -0.726 10.178 1.00 89.19 146 ALA A N 1
ATOM 1159 C CA . ALA A 1 146 ? -17.199 -1.053 11.542 1.00 89.19 146 ALA A CA 1
ATOM 1160 C C . ALA A 1 146 ? -17.152 -2.567 11.785 1.00 89.19 146 ALA A C 1
ATOM 1162 O O . ALA A 1 146 ? -17.887 -3.345 11.174 1.00 89.19 146 ALA A O 1
ATOM 1163 N N . PHE A 1 147 ? -16.284 -2.972 12.708 1.00 91.12 147 PHE A N 1
ATOM 1164 C CA . PHE A 1 147 ? -16.102 -4.361 13.116 1.00 91.12 147 PHE A CA 1
ATOM 1165 C C . PHE A 1 147 ? -16.163 -4.481 14.633 1.00 91.12 147 PHE A C 1
ATOM 1167 O O . PHE A 1 147 ? -15.788 -3.563 15.359 1.00 91.12 147 PHE A O 1
ATOM 1174 N N . LEU A 1 148 ? -16.618 -5.628 15.111 1.00 88.75 148 LEU A N 1
ATOM 1175 C CA . LEU A 1 148 ? -16.532 -6.042 16.498 1.00 88.75 148 LEU A CA 1
ATOM 1176 C C . LEU A 1 148 ? -15.309 -6.919 16.681 1.00 88.75 148 LEU A C 1
ATOM 1178 O O . LEU A 1 148 ? -15.080 -7.840 15.898 1.00 88.75 148 LEU A O 1
ATOM 1182 N N . MET A 1 149 ? -14.562 -6.651 17.741 1.00 87.75 149 MET A N 1
ATOM 1183 C CA . MET A 1 149 ? -13.459 -7.484 18.183 1.00 87.75 149 MET A CA 1
ATOM 1184 C C . MET A 1 149 ? -13.726 -7.937 19.607 1.00 87.75 149 MET A C 1
ATOM 1186 O O . MET A 1 149 ? -13.958 -7.115 20.500 1.00 87.75 149 MET A O 1
ATOM 1190 N N . LEU A 1 150 ? -13.675 -9.247 19.817 1.00 83.31 150 LEU A N 1
ATOM 1191 C CA . LEU A 1 150 ? -13.692 -9.801 21.159 1.00 83.31 150 LEU A CA 1
ATOM 1192 C C . LEU A 1 150 ? -12.299 -9.659 21.778 1.00 83.31 150 LEU A C 1
ATOM 1194 O O . LEU A 1 150 ? -11.327 -10.176 21.234 1.00 83.31 150 LEU A O 1
ATOM 1198 N N . MET A 1 151 ? -12.219 -9.020 22.941 1.00 77.81 151 MET A N 1
ATOM 1199 C CA . MET A 1 151 ? -10.973 -8.847 23.686 1.00 77.81 151 MET A CA 1
ATOM 1200 C C . MET A 1 151 ? -11.270 -8.772 25.187 1.00 77.81 151 MET A C 1
ATOM 1202 O O . MET A 1 151 ? -12.314 -8.254 25.586 1.00 77.81 151 MET A O 1
ATOM 1206 N N . ASN A 1 152 ? -10.373 -9.265 26.049 1.00 71.12 152 ASN A N 1
ATOM 1207 C CA . ASN A 1 152 ? -10.528 -8.990 27.478 1.00 71.12 152 ASN A CA 1
ATOM 1208 C C . ASN A 1 152 ? -10.007 -7.581 27.809 1.00 71.12 152 ASN A C 1
ATOM 1210 O O . ASN A 1 152 ? -9.008 -7.142 27.237 1.00 71.12 152 ASN A O 1
ATOM 1214 N N . PRO A 1 153 ? -10.633 -6.890 28.775 1.00 66.88 153 PRO A N 1
ATOM 1215 C CA . PRO A 1 153 ? -10.106 -5.629 29.270 1.00 66.88 153 PRO A CA 1
ATOM 1216 C C . PRO A 1 153 ? -8.671 -5.785 29.791 1.00 66.88 153 PRO A C 1
ATOM 1218 O O . PRO A 1 153 ? -8.416 -6.651 30.628 1.00 66.88 153 PRO A O 1
ATOM 1221 N N . GLY A 1 154 ? -7.760 -4.927 29.327 1.00 64.19 154 GLY A N 1
ATOM 1222 C CA . GLY A 1 154 ? -6.370 -4.874 29.784 1.00 64.19 154 GLY A CA 1
ATOM 1223 C C . GLY A 1 154 ? -5.417 -5.858 29.102 1.00 64.19 154 GLY A C 1
ATOM 1224 O O . GLY A 1 154 ? -4.216 -5.776 29.351 1.00 64.19 154 GLY A O 1
ATOM 1225 N N . ASP A 1 155 ? -5.909 -6.757 28.242 1.00 69.19 155 ASP A N 1
ATOM 1226 C CA . ASP A 1 155 ? -5.033 -7.677 27.514 1.00 69.19 155 ASP A CA 1
ATOM 1227 C C . ASP A 1 155 ? -4.238 -6.902 26.432 1.00 69.19 155 ASP A C 1
ATOM 1229 O O . ASP A 1 155 ? -4.816 -6.096 25.692 1.00 69.19 155 ASP A O 1
ATOM 1233 N N . PRO A 1 156 ? -2.911 -7.116 26.320 1.00 69.31 156 PRO A N 1
ATOM 1234 C CA . PRO A 1 156 ? -2.109 -6.530 25.254 1.00 69.31 156 PRO A CA 1
ATOM 1235 C C . PRO A 1 156 ? -2.389 -7.235 23.924 1.00 69.31 156 PRO A C 1
ATOM 1237 O O . PRO A 1 156 ? -2.569 -8.453 23.874 1.00 69.31 156 PRO A O 1
ATOM 1240 N N . PHE A 1 157 ? -2.340 -6.487 22.827 1.00 73.69 157 PHE A N 1
ATOM 1241 C CA . PHE A 1 157 ? -2.394 -7.046 21.480 1.00 73.69 157 PHE A CA 1
ATOM 1242 C C . PHE A 1 157 ? -1.458 -6.298 20.531 1.00 73.69 157 PHE A C 1
ATOM 1244 O O . PHE A 1 157 ? -1.008 -5.182 20.782 1.00 73.69 157 PHE A O 1
ATOM 1251 N N . LEU A 1 158 ? -1.160 -6.949 19.420 1.00 72.75 158 LEU A N 1
ATOM 1252 C CA . LEU A 1 158 ? -0.348 -6.480 18.316 1.00 72.75 158 LEU A CA 1
ATOM 1253 C C . LEU A 1 158 ? -1.249 -6.223 17.113 1.00 72.75 158 LEU A C 1
ATOM 1255 O O . LEU A 1 158 ? -2.141 -7.011 16.795 1.00 72.75 158 LEU A O 1
ATOM 1259 N N . VAL A 1 159 ? -0.976 -5.128 16.421 1.00 77.00 159 VAL A N 1
ATOM 1260 C CA . VAL A 1 159 ? -1.535 -4.799 15.117 1.00 77.00 159 VAL A CA 1
ATOM 1261 C C . VAL A 1 159 ? -0.408 -4.880 14.110 1.00 77.00 159 VAL A C 1
ATOM 1263 O O . VAL A 1 159 ? 0.545 -4.099 14.147 1.00 77.00 159 VAL A O 1
ATOM 1266 N N . ARG A 1 160 ? -0.525 -5.839 13.202 1.00 80.06 160 ARG A N 1
ATOM 1267 C CA . ARG A 1 160 ? 0.405 -6.033 12.100 1.00 80.06 160 ARG A CA 1
ATOM 1268 C C . ARG A 1 160 ? -0.187 -5.425 10.837 1.00 80.06 160 ARG A C 1
ATOM 1270 O O . ARG A 1 160 ? -1.249 -5.844 10.378 1.00 80.06 160 ARG A O 1
ATOM 1277 N N . PHE A 1 161 ? 0.529 -4.469 10.267 1.00 81.38 161 PHE A N 1
ATOM 1278 C CA . PHE A 1 161 ? 0.252 -3.870 8.971 1.00 81.38 161 PHE A CA 1
ATOM 1279 C C . PHE A 1 161 ? 1.112 -4.543 7.909 1.00 81.38 161 PHE A C 1
ATOM 1281 O O . PHE A 1 161 ? 2.309 -4.748 8.102 1.00 81.38 161 PHE A O 1
ATOM 1288 N N . THR A 1 162 ? 0.518 -4.880 6.771 1.00 83.56 162 THR A N 1
ATOM 1289 C CA . THR A 1 162 ? 1.249 -5.400 5.612 1.00 83.56 162 THR A CA 1
ATOM 1290 C C . THR A 1 162 ? 0.711 -4.765 4.348 1.00 83.56 162 THR A C 1
ATOM 1292 O O . THR A 1 162 ? -0.492 -4.821 4.109 1.00 83.56 162 THR A O 1
ATOM 1295 N N . ALA A 1 163 ? 1.574 -4.174 3.528 1.00 85.25 163 ALA A N 1
ATOM 1296 C CA . ALA A 1 163 ? 1.145 -3.497 2.310 1.00 85.25 163 ALA A CA 1
ATOM 1297 C C . ALA A 1 163 ? 1.991 -3.884 1.096 1.00 85.25 163 ALA A C 1
ATOM 1299 O O . ALA A 1 163 ? 3.173 -4.192 1.225 1.00 85.25 163 ALA A O 1
ATOM 1300 N N . ASN A 1 164 ? 1.378 -3.845 -0.089 1.00 83.81 164 ASN A N 1
ATOM 1301 C CA . ASN A 1 164 ? 2.059 -3.965 -1.388 1.00 83.81 164 ASN A CA 1
ATOM 1302 C C . ASN A 1 164 ? 2.141 -2.615 -2.131 1.00 83.81 164 ASN A C 1
ATOM 1304 O O . ASN A 1 164 ? 2.438 -2.576 -3.320 1.00 83.81 164 ASN A O 1
ATOM 1308 N N . TYR A 1 165 ? 1.814 -1.527 -1.436 1.00 87.31 165 TYR A N 1
ATOM 1309 C CA . TYR A 1 165 ? 1.826 -0.150 -1.916 1.00 87.31 165 TYR A CA 1
ATOM 1310 C C . TYR A 1 165 ? 2.043 0.782 -0.709 1.00 87.31 165 TYR A C 1
ATOM 1312 O O . TYR A 1 165 ? 1.742 0.363 0.411 1.00 87.31 165 TYR A O 1
ATOM 1320 N N . PRO A 1 166 ? 2.581 2.002 -0.864 1.00 89.12 166 PRO A N 1
ATOM 1321 C CA . PRO A 1 166 ? 2.747 2.922 0.259 1.00 89.12 166 PRO A CA 1
ATOM 1322 C C . PRO A 1 166 ? 1.427 3.528 0.757 1.00 89.12 166 PRO A C 1
ATOM 1324 O O . PRO A 1 166 ? 0.647 4.096 -0.010 1.00 89.12 166 PRO A O 1
ATOM 1327 N N . PHE A 1 167 ? 1.206 3.463 2.070 1.00 91.12 167 PHE A N 1
ATOM 1328 C CA . PHE A 1 167 ? 0.058 4.047 2.760 1.00 91.12 167 PHE A CA 1
ATOM 1329 C C . PHE A 1 167 ? 0.487 4.835 3.997 1.00 91.12 167 PHE A C 1
ATOM 1331 O O . PHE A 1 167 ? 1.285 4.355 4.799 1.00 91.12 167 PHE A O 1
ATOM 1338 N N . ALA A 1 168 ? -0.121 5.998 4.203 1.00 91.75 168 ALA A N 1
ATOM 1339 C CA . ALA A 1 168 ? -0.150 6.672 5.489 1.00 91.75 168 ALA A CA 1
ATOM 1340 C C . ALA A 1 168 ? -1.326 6.129 6.314 1.00 91.75 168 ALA A C 1
ATOM 1342 O O . ALA A 1 168 ? -2.477 6.141 5.876 1.00 91.75 168 ALA A O 1
ATOM 1343 N N . VAL A 1 169 ? -1.033 5.640 7.512 1.00 90.50 169 VAL A N 1
ATOM 1344 C CA . VAL A 1 169 ? -1.962 4.970 8.416 1.00 90.50 169 VAL A CA 1
ATOM 1345 C C . VAL A 1 169 ? -2.052 5.769 9.700 1.00 90.50 169 VAL A C 1
ATOM 1347 O O . VAL A 1 169 ? -1.087 5.852 10.459 1.00 90.50 169 VAL A O 1
ATOM 1350 N N . LYS A 1 170 ? -3.226 6.330 9.969 1.00 90.12 170 LYS A N 1
ATOM 1351 C CA . LYS A 1 170 ? -3.532 6.906 11.276 1.00 90.12 170 LYS A CA 1
ATOM 1352 C C . LYS A 1 170 ? -4.265 5.892 12.117 1.00 90.12 170 LYS A C 1
ATOM 1354 O O . LYS A 1 170 ? -5.180 5.225 11.630 1.00 90.12 170 LYS A O 1
ATOM 1359 N N . VAL A 1 171 ? -3.855 5.814 13.374 1.00 86.44 171 VAL A N 1
ATOM 1360 C CA . VAL A 1 171 ? -4.437 4.921 14.365 1.00 86.44 171 VAL A CA 1
ATOM 1361 C C . VAL A 1 171 ? -4.832 5.777 15.551 1.00 86.44 171 VAL A C 1
ATOM 1363 O O . VAL A 1 171 ? -3.974 6.314 16.246 1.00 86.44 171 VAL A O 1
ATOM 1366 N N . ALA A 1 172 ? -6.131 5.913 15.775 1.00 83.50 172 ALA A N 1
ATOM 1367 C CA . ALA A 1 172 ? -6.654 6.519 16.985 1.00 83.50 172 ALA A CA 1
ATOM 1368 C C . ALA A 1 172 ? -7.255 5.422 17.853 1.00 83.50 172 ALA A C 1
ATOM 1370 O O . ALA A 1 172 ? -7.957 4.537 17.375 1.00 83.50 172 ALA A O 1
ATOM 1371 N N . VAL A 1 173 ? -6.965 5.467 19.141 1.00 79.31 173 VAL A N 1
ATOM 1372 C CA . VAL A 1 173 ? -7.473 4.500 20.107 1.00 79.31 173 VAL A CA 1
ATOM 1373 C C . VAL A 1 173 ? -8.051 5.287 21.262 1.00 79.31 173 VAL A C 1
ATOM 1375 O O . VAL A 1 173 ? -7.371 6.169 21.791 1.00 79.31 173 VAL A O 1
ATOM 1378 N N . ALA A 1 174 ? -9.295 4.989 21.636 1.00 73.62 174 ALA A N 1
ATOM 1379 C CA . ALA A 1 174 ? -9.995 5.689 22.712 1.00 73.62 174 ALA A CA 1
ATOM 1380 C C . ALA A 1 174 ? -10.007 7.224 22.519 1.00 73.62 174 ALA A C 1
ATOM 1382 O O . ALA A 1 174 ? -9.825 7.983 23.467 1.00 73.62 174 ALA A O 1
ATOM 1383 N N . ASN A 1 175 ? -10.198 7.676 21.271 1.00 76.50 175 ASN A N 1
ATOM 1384 C CA . ASN A 1 175 ? -10.168 9.089 20.867 1.00 76.50 175 ASN A CA 1
ATOM 1385 C C . ASN A 1 175 ? -8.834 9.815 21.150 1.00 76.50 175 ASN A C 1
ATOM 1387 O O . ASN A 1 175 ? -8.811 11.017 21.400 1.00 76.50 175 ASN A O 1
ATOM 1391 N N . VAL A 1 176 ? -7.722 9.082 21.094 1.00 76.50 176 VAL A N 1
ATOM 1392 C CA . VAL A 1 176 ? -6.361 9.623 21.187 1.00 76.50 176 VAL A CA 1
ATOM 1393 C C . VAL A 1 176 ? -5.517 9.019 20.068 1.00 76.50 176 VAL A C 1
ATOM 1395 O O . VAL A 1 176 ? -5.463 7.792 19.909 1.00 76.50 176 VAL A O 1
ATOM 1398 N N . ASP A 1 177 ? -4.879 9.884 19.286 1.00 76.50 177 ASP A N 1
ATOM 1399 C CA . ASP A 1 177 ? -3.955 9.522 18.216 1.00 76.50 177 ASP A CA 1
ATOM 1400 C C . ASP A 1 177 ? -2.737 8.806 18.806 1.00 76.50 177 ASP A C 1
ATOM 1402 O O . ASP A 1 177 ? -2.124 9.260 19.769 1.00 76.50 177 ASP A O 1
ATOM 1406 N N . ARG A 1 178 ? -2.409 7.637 18.260 1.00 79.00 178 ARG A N 1
ATOM 1407 C CA . ARG A 1 178 ? -1.362 6.776 18.815 1.00 79.00 178 ARG A CA 1
ATOM 1408 C C . ARG A 1 178 ? 0.046 7.160 18.391 1.00 79.00 178 ARG A C 1
ATOM 1410 O O . ARG A 1 178 ? 0.991 6.600 18.933 1.00 79.00 178 ARG A O 1
ATOM 1417 N N . VAL A 1 179 ? 0.187 8.067 17.430 1.00 75.69 179 VAL A N 1
ATOM 1418 C CA . VAL A 1 179 ? 1.486 8.590 17.010 1.00 75.69 179 VAL A CA 1
ATOM 1419 C C . VAL A 1 179 ? 1.825 9.840 17.816 1.00 75.69 179 VAL A C 1
ATOM 1421 O O . VAL A 1 179 ? 2.955 9.971 18.273 1.00 75.69 179 VAL A O 1
ATOM 1424 N N . THR A 1 180 ? 0.857 10.736 18.031 1.00 74.12 180 THR A N 1
ATOM 1425 C CA . THR A 1 180 ? 1.108 12.000 18.749 1.00 74.12 180 THR A CA 1
ATOM 1426 C C . THR A 1 180 ? 0.755 11.972 20.233 1.00 74.12 180 THR A C 1
ATOM 1428 O O . THR A 1 180 ? 1.273 12.797 20.978 1.00 74.12 180 THR A O 1
ATOM 1431 N N . GLY A 1 181 ? -0.136 11.080 20.676 1.00 75.88 181 GLY A N 1
ATOM 1432 C CA . GLY A 1 181 ? -0.704 11.104 22.031 1.00 75.88 181 GLY A CA 1
ATOM 1433 C C . GLY A 1 181 ? -1.774 12.185 22.251 1.00 75.88 181 GLY A C 1
ATOM 1434 O O . GLY A 1 181 ? -2.302 12.306 23.354 1.00 75.88 181 GLY A O 1
ATOM 1435 N N . GLU A 1 182 ? -2.126 12.942 21.210 1.00 78.31 182 GLU A N 1
ATOM 1436 C CA . GLU A 1 182 ? -3.082 14.058 21.244 1.00 78.31 182 GLU A CA 1
ATOM 1437 C C . GLU A 1 182 ? -4.469 13.642 20.709 1.00 78.31 182 GLU A C 1
ATOM 1439 O O . GLU A 1 182 ? -4.614 12.571 20.108 1.00 78.31 182 GLU A O 1
ATOM 1444 N N . PRO A 1 183 ? -5.523 14.467 20.871 1.00 84.44 183 PRO A N 1
ATOM 1445 C CA . PRO A 1 183 ? -6.805 14.222 20.215 1.00 84.44 183 PRO A CA 1
ATOM 1446 C C . PRO A 1 183 ? -6.658 14.069 18.686 1.00 84.44 183 PRO A C 1
ATOM 1448 O O . PRO A 1 183 ? -5.952 14.860 18.051 1.00 84.44 183 PRO A O 1
ATOM 1451 N N . PRO A 1 184 ? -7.330 13.085 18.058 1.00 83.25 184 PRO A N 1
ATOM 1452 C CA . PRO A 1 184 ? -7.146 12.787 16.646 1.00 83.25 184 PRO A CA 1
ATOM 1453 C C . PRO A 1 184 ? -7.698 13.906 15.765 1.00 83.25 184 PRO A C 1
ATOM 1455 O O . PRO A 1 184 ? -8.854 14.317 15.870 1.00 83.25 184 PRO A O 1
ATOM 1458 N N . LEU A 1 185 ? -6.868 14.368 14.835 1.00 88.88 185 LEU A N 1
ATOM 1459 C CA . LEU A 1 185 ? -7.266 15.328 13.806 1.00 88.88 185 LEU A CA 1
ATOM 1460 C C . LEU A 1 185 ? -7.888 14.607 12.605 1.00 88.88 185 LEU A C 1
ATOM 1462 O O . LEU A 1 185 ? -7.677 13.412 12.418 1.00 88.88 185 LEU A O 1
ATOM 1466 N N . SER A 1 186 ? -8.615 15.316 11.741 1.00 87.69 186 SER A N 1
ATOM 1467 C CA . SER A 1 186 ? -9.193 14.724 10.521 1.00 87.69 186 SER A CA 1
ATOM 1468 C C . SER A 1 186 ? -8.175 14.557 9.384 1.00 87.69 186 SER A C 1
ATOM 1470 O O . SER A 1 186 ? -8.257 13.601 8.612 1.00 87.69 186 SER A O 1
ATOM 1472 N N . SER A 1 187 ? -7.190 15.452 9.292 1.00 92.19 187 SER A N 1
ATOM 1473 C CA . SER A 1 187 ? -6.162 15.448 8.246 1.00 92.19 187 SER A CA 1
ATOM 1474 C C . SER A 1 187 ? -4.844 14.819 8.707 1.00 92.19 187 SER A C 1
ATOM 1476 O O . SER A 1 187 ? -4.586 14.657 9.907 1.00 92.19 187 SER A O 1
ATOM 1478 N N . LEU A 1 188 ? -3.993 14.467 7.743 1.00 92.00 188 LEU A N 1
ATOM 1479 C CA . LEU A 1 188 ? -2.588 14.149 8.005 1.00 92.00 188 LEU A CA 1
ATOM 1480 C C . LEU A 1 188 ? -1.816 15.423 8.393 1.00 92.00 188 LEU A C 1
ATOM 1482 O O . LEU A 1 188 ? -2.086 16.504 7.865 1.00 92.00 188 LEU A O 1
ATOM 1486 N N . GLN A 1 189 ? -0.840 15.287 9.286 1.00 89.12 189 GLN A N 1
ATOM 1487 C CA . GLN A 1 189 ? 0.125 16.320 9.664 1.00 89.12 189 GLN A CA 1
ATOM 1488 C C . GLN A 1 189 ? 1.537 15.738 9.636 1.00 89.12 189 GLN A C 1
ATOM 1490 O O . GLN A 1 189 ? 1.729 14.580 10.006 1.00 89.12 189 GLN A O 1
ATOM 1495 N N . LYS A 1 190 ? 2.513 16.528 9.166 1.00 85.81 190 LYS A N 1
ATOM 1496 C CA . LYS A 1 190 ? 3.933 16.138 9.113 1.00 85.81 190 LYS A CA 1
ATOM 1497 C C . LYS A 1 190 ? 4.693 16.528 10.381 1.00 85.81 190 LYS A C 1
ATOM 1499 O O . LYS A 1 190 ? 5.586 15.791 10.777 1.00 85.81 190 LYS A O 1
ATOM 1504 N N . GLU A 1 191 ? 4.328 17.646 11.009 1.00 84.19 191 GLU A N 1
ATOM 1505 C CA . GLU A 1 191 ? 5.040 18.223 12.154 1.00 84.19 191 GLU A CA 1
ATOM 1506 C C . GLU A 1 191 ? 4.048 18.754 13.214 1.00 84.19 191 GLU A C 1
ATOM 1508 O O . GLU A 1 191 ? 3.417 19.787 12.979 1.00 84.19 191 GLU A O 1
ATOM 1513 N N . PRO A 1 192 ? 3.887 18.068 14.366 1.00 82.62 192 PRO A N 1
ATOM 1514 C CA . PRO A 1 192 ? 4.354 16.705 14.623 1.00 82.62 192 PRO A CA 1
ATOM 1515 C C . PRO A 1 192 ? 3.638 15.703 13.707 1.00 82.62 192 PRO A C 1
ATOM 1517 O O . PRO A 1 192 ? 2.477 15.887 13.333 1.00 82.62 192 PRO A O 1
ATOM 1520 N N . ARG A 1 193 ? 4.341 14.638 13.310 1.00 83.44 193 ARG A N 1
ATOM 1521 C CA . ARG A 1 193 ? 3.754 13.621 12.436 1.00 83.44 193 ARG A CA 1
ATOM 1522 C C . ARG A 1 193 ? 2.658 12.868 13.183 1.00 83.44 193 ARG A C 1
ATOM 1524 O O . ARG A 1 193 ? 2.911 12.372 14.272 1.00 83.44 193 ARG A O 1
ATOM 1531 N N . ASN A 1 194 ? 1.477 12.735 12.579 1.00 86.06 194 ASN A N 1
ATOM 1532 C CA . ASN A 1 194 ? 0.337 12.025 13.180 1.00 86.06 194 ASN A CA 1
ATOM 1533 C C . ASN A 1 194 ? -0.052 10.725 12.463 1.00 86.06 194 ASN A C 1
ATOM 1535 O O . ASN A 1 194 ? -1.182 10.265 12.577 1.00 86.06 194 ASN A O 1
ATOM 1539 N N . TYR A 1 195 ? 0.850 10.156 11.666 1.00 86.19 195 TYR A N 1
ATOM 1540 C CA . TYR A 1 195 ? 0.586 8.957 10.879 1.00 86.19 195 TYR A CA 1
ATOM 1541 C C . TYR A 1 195 ? 1.824 8.072 10.754 1.00 86.19 195 TYR A C 1
ATOM 1543 O O . TYR A 1 195 ? 2.963 8.537 10.803 1.00 86.19 195 TYR A O 1
ATOM 1551 N N . LEU A 1 196 ? 1.574 6.785 10.545 1.00 84.31 196 LEU A N 1
ATOM 1552 C CA . LEU A 1 196 ? 2.567 5.762 10.248 1.00 84.31 196 LEU A CA 1
ATOM 1553 C C . LEU A 1 196 ? 2.659 5.572 8.739 1.00 84.31 196 LEU A C 1
ATOM 1555 O O . LEU A 1 196 ? 1.641 5.519 8.061 1.00 84.31 196 LEU A O 1
ATOM 1559 N N . VAL A 1 197 ? 3.859 5.401 8.207 1.00 84.44 197 VAL A N 1
ATOM 1560 C CA . VAL A 1 197 ? 4.052 5.092 6.782 1.00 84.44 197 VAL A CA 1
ATOM 1561 C C . VAL A 1 197 ? 4.242 3.593 6.636 1.00 84.44 197 VAL A C 1
ATOM 1563 O O . VAL A 1 197 ? 5.160 3.054 7.239 1.00 84.44 197 VAL A O 1
ATOM 1566 N N . VAL A 1 198 ? 3.409 2.907 5.861 1.00 81.94 198 VAL A N 1
ATOM 1567 C CA . VAL A 1 198 ? 3.499 1.463 5.596 1.00 81.94 198 VAL A CA 1
ATOM 1568 C C . VAL A 1 198 ? 3.705 1.269 4.096 1.00 81.94 198 VAL A C 1
ATOM 1570 O O . VAL A 1 198 ? 2.789 1.536 3.328 1.00 81.94 198 VAL A O 1
ATOM 1573 N N . SER A 1 199 ? 4.888 0.827 3.661 1.00 74.44 199 SER A N 1
ATOM 1574 C CA . SER A 1 199 ? 5.245 0.706 2.237 1.00 74.44 199 SER A CA 1
ATOM 1575 C C . SER A 1 199 ? 5.761 -0.677 1.871 1.00 74.44 199 SER A C 1
ATOM 1577 O O . SER A 1 199 ? 6.615 -1.220 2.561 1.00 74.44 199 SER A O 1
ATOM 1579 N N . GLY A 1 200 ? 5.277 -1.223 0.757 1.00 61.47 200 GLY A N 1
ATOM 1580 C CA . GLY A 1 200 ? 5.655 -2.547 0.270 1.00 61.47 200 GLY A CA 1
ATOM 1581 C C . GLY A 1 200 ? 6.857 -2.541 -0.668 1.00 61.47 200 GLY A C 1
ATOM 1582 O O . GLY A 1 200 ? 6.670 -2.761 -1.854 1.00 61.47 200 GLY A O 1
ATOM 1583 N N . GLU A 1 201 ? 8.069 -2.345 -0.154 1.00 48.09 201 GLU A N 1
ATOM 1584 C CA . GLU A 1 201 ? 9.313 -2.535 -0.919 1.00 48.09 201 GLU A CA 1
ATOM 1585 C C . GLU A 1 201 ? 10.323 -3.301 -0.047 1.00 48.09 201 GLU A C 1
ATOM 1587 O O . GLU A 1 201 ? 10.702 -2.844 1.024 1.00 48.09 201 GLU A O 1
ATOM 1592 N N . SER A 1 202 ? 10.751 -4.476 -0.517 1.00 37.47 202 SER A N 1
ATOM 1593 C CA . SER A 1 202 ? 11.513 -5.531 0.178 1.00 37.47 202 SER A CA 1
ATOM 1594 C C . SER A 1 202 ? 10.691 -6.411 1.128 1.00 37.47 202 SER A C 1
ATOM 1596 O O . SER A 1 202 ? 9.883 -5.937 1.927 1.00 37.47 202 SER A O 1
ATOM 1598 N N . LYS A 1 203 ? 10.913 -7.732 1.053 1.00 43.62 203 LYS A N 1
ATOM 1599 C CA . LYS A 1 203 ? 10.286 -8.814 1.850 1.00 43.62 203 LYS A CA 1
ATOM 1600 C C . LYS A 1 203 ? 10.689 -8.787 3.340 1.00 43.62 203 LYS A C 1
ATOM 1602 O O . LYS A 1 203 ? 10.898 -9.826 3.955 1.00 43.62 203 LYS A O 1
ATOM 1607 N N . ALA A 1 204 ? 10.807 -7.583 3.875 1.00 33.84 204 ALA A N 1
ATOM 1608 C CA . ALA A 1 204 ? 11.316 -7.217 5.179 1.00 33.84 204 ALA A CA 1
ATOM 1609 C C . ALA A 1 204 ? 10.769 -5.833 5.612 1.00 33.84 204 ALA A C 1
ATOM 1611 O O . ALA A 1 204 ? 10.408 -5.674 6.772 1.00 33.84 204 ALA A O 1
ATOM 1612 N N . ASN A 1 205 ? 10.583 -4.858 4.703 1.00 42.16 205 ASN A N 1
ATOM 1613 C CA . ASN A 1 205 ? 10.151 -3.495 5.088 1.00 42.16 205 ASN A CA 1
ATOM 1614 C C . ASN A 1 205 ? 8.633 -3.258 4.971 1.00 42.16 205 ASN A C 1
ATOM 1616 O O . ASN A 1 205 ? 8.110 -2.276 5.495 1.00 42.16 205 ASN A O 1
ATOM 1620 N N . GLY A 1 206 ? 7.909 -4.158 4.295 1.00 46.19 206 GLY A N 1
ATOM 1621 C CA . GLY A 1 206 ? 6.456 -4.050 4.103 1.00 46.19 206 GLY A CA 1
ATOM 1622 C C . GLY A 1 206 ? 5.603 -4.442 5.304 1.00 46.19 206 GLY A C 1
ATOM 1623 O O . GLY A 1 206 ? 4.387 -4.248 5.265 1.00 46.19 206 GLY A O 1
ATOM 1624 N N . VAL A 1 207 ? 6.216 -5.001 6.348 1.00 52.22 207 VAL A N 1
ATOM 1625 C CA . VAL A 1 207 ? 5.530 -5.441 7.563 1.00 52.22 207 VAL A CA 1
ATOM 1626 C C . VAL A 1 207 ? 5.873 -4.475 8.689 1.00 52.22 207 VAL A C 1
ATOM 1628 O O . VAL A 1 207 ? 7.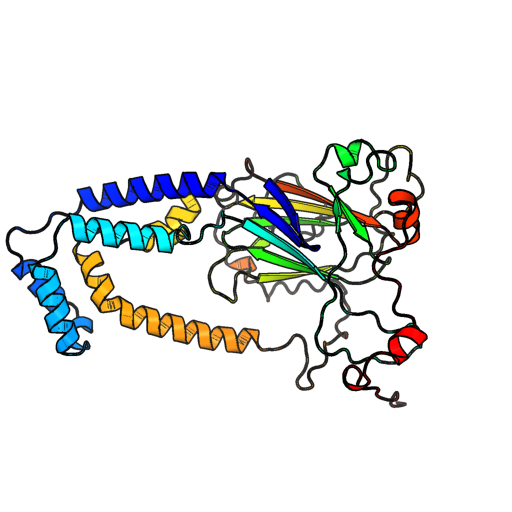018 -4.411 9.121 1.00 52.22 207 VAL A O 1
ATOM 1631 N N . LYS A 1 208 ? 4.881 -3.722 9.172 1.00 60.75 208 LYS A N 1
ATOM 1632 C CA . LYS A 1 208 ? 5.022 -2.886 10.371 1.00 60.75 208 LYS A CA 1
ATOM 1633 C C . LYS A 1 208 ? 4.165 -3.451 11.486 1.00 60.75 208 LYS A C 1
ATOM 1635 O O . LYS A 1 208 ? 2.966 -3.640 11.303 1.00 60.75 208 LYS A O 1
ATOM 1640 N N . GLU A 1 209 ? 4.767 -3.698 12.639 1.00 58.28 209 GLU A N 1
ATOM 1641 C CA . GLU A 1 209 ? 4.063 -4.167 13.832 1.00 58.28 209 GLU A CA 1
ATOM 1642 C C . GLU A 1 209 ? 3.986 -3.058 14.872 1.00 58.28 209 GLU A C 1
ATOM 1644 O O . GLU A 1 209 ? 4.953 -2.336 15.113 1.00 58.28 209 GLU A O 1
ATOM 1649 N N . ARG A 1 210 ? 2.812 -2.907 15.480 1.00 58.81 210 ARG A N 1
ATOM 1650 C CA . ARG A 1 210 ? 2.577 -1.978 16.583 1.00 58.81 210 ARG A CA 1
ATOM 1651 C C . ARG A 1 210 ? 1.855 -2.701 17.706 1.00 58.81 210 ARG A C 1
ATOM 1653 O O . ARG A 1 210 ? 0.851 -3.362 17.465 1.00 58.81 210 ARG A O 1
ATOM 1660 N N . SER A 1 211 ? 2.348 -2.547 18.924 1.00 55.16 211 SER A N 1
ATOM 1661 C CA . SER A 1 211 ? 1.719 -3.101 20.123 1.00 55.16 211 SER A CA 1
ATOM 1662 C C . SER A 1 211 ? 0.814 -2.058 20.764 1.00 55.16 211 SER A C 1
ATOM 1664 O O . SER A 1 211 ? 1.188 -0.890 20.862 1.00 55.16 211 SER A O 1
ATOM 1666 N N . PHE A 1 212 ? -0.352 -2.482 21.239 1.00 56.12 212 PHE A N 1
ATOM 1667 C CA . PHE A 1 212 ? -1.269 -1.651 22.005 1.00 56.12 212 PHE A CA 1
ATOM 1668 C C . PHE A 1 212 ? -1.687 -2.384 23.275 1.00 56.12 212 PHE A C 1
ATOM 1670 O O . PHE A 1 212 ? -1.989 -3.578 23.262 1.00 56.12 212 PHE A O 1
ATOM 1677 N N . VAL A 1 213 ? -1.743 -1.640 24.376 1.00 57.12 213 VAL A N 1
ATOM 1678 C CA . VAL A 1 213 ? -2.379 -2.080 25.616 1.00 57.12 213 VAL A CA 1
ATOM 1679 C C . VAL A 1 213 ? -3.629 -1.237 25.787 1.00 57.12 213 VAL A C 1
ATOM 1681 O O . VAL A 1 213 ? -3.552 -0.008 25.800 1.00 57.12 213 VAL A O 1
ATOM 1684 N N . LEU A 1 214 ? -4.789 -1.887 25.882 1.00 56.97 214 LEU A N 1
ATOM 1685 C CA . LEU A 1 214 ? -6.059 -1.193 26.047 1.00 56.97 214 LEU A CA 1
ATOM 1686 C C . LEU A 1 214 ? -6.771 -1.615 27.319 1.00 56.97 214 LEU A C 1
ATOM 1688 O O . LEU A 1 214 ? -7.184 -2.763 27.468 1.00 56.97 214 LEU A O 1
ATOM 1692 N N . SER A 1 215 ? -7.004 -0.645 28.202 1.00 56.91 215 SER A N 1
ATOM 1693 C CA . SER A 1 215 ? -8.038 -0.778 29.222 1.00 56.91 215 SER A CA 1
ATOM 1694 C C . SER A 1 215 ? -9.373 -0.337 28.626 1.00 56.91 215 SER A C 1
ATOM 1696 O O . SER A 1 215 ? -9.478 0.782 28.128 1.00 56.91 215 SER A O 1
ATOM 1698 N N . LEU A 1 216 ? -10.410 -1.181 28.705 1.00 56.41 216 LEU A N 1
ATOM 1699 C CA . LEU A 1 216 ? -11.778 -0.800 28.305 1.00 56.41 216 LEU A CA 1
ATOM 1700 C C . LEU A 1 216 ? -12.360 0.322 29.193 1.00 56.41 216 LEU A C 1
ATOM 1702 O O . LEU A 1 216 ? -13.437 0.836 28.905 1.00 56.41 216 LEU A O 1
ATOM 1706 N N . ASP A 1 217 ? -11.641 0.724 30.247 1.00 51.97 217 ASP A N 1
ATOM 1707 C CA . ASP A 1 217 ? -11.955 1.883 31.085 1.00 51.97 217 ASP A CA 1
ATOM 1708 C C . ASP A 1 217 ? -11.509 3.218 30.453 1.00 51.97 217 ASP A C 1
ATOM 1710 O O . ASP A 1 217 ? -11.987 4.281 30.851 1.00 51.97 217 ASP A O 1
ATOM 1714 N N . ALA A 1 218 ? -10.602 3.183 29.468 1.00 41.66 218 ALA A N 1
ATOM 1715 C CA . ALA A 1 218 ? -10.067 4.364 28.802 1.00 41.66 218 ALA A CA 1
ATOM 1716 C C . ALA A 1 218 ? -10.900 4.705 27.551 1.00 41.66 218 ALA A C 1
ATOM 1718 O O . ALA A 1 218 ? -10.844 4.006 26.543 1.00 41.66 218 ALA A O 1
ATOM 1719 N N . GLY A 1 219 ? -11.671 5.796 27.620 1.00 46.53 219 GLY A N 1
ATOM 1720 C CA . GLY A 1 219 ? -12.299 6.452 26.464 1.00 46.53 219 GLY A CA 1
ATOM 1721 C C . GLY A 1 219 ? -13.437 5.674 25.798 1.00 46.53 219 GLY A C 1
ATOM 1722 O O . GLY A 1 219 ? -13.370 5.331 24.618 1.00 46.53 219 GLY A O 1
ATOM 1723 N N . CYS A 1 220 ? -14.514 5.453 26.554 1.00 39.56 220 CYS A N 1
ATOM 1724 C CA . CYS A 1 220 ? -15.807 5.017 26.033 1.00 39.56 220 CYS A CA 1
ATOM 1725 C C . CYS A 1 220 ? -16.468 6.144 25.217 1.00 39.56 220 CYS A C 1
ATOM 1727 O O . CYS A 1 220 ? -16.809 7.191 25.766 1.00 39.56 220 CYS A O 1
ATOM 1729 N N . ALA A 1 221 ? -16.708 5.925 23.922 1.00 42.31 221 ALA A N 1
ATOM 1730 C CA . ALA A 1 221 ? -17.662 6.724 23.155 1.00 42.31 221 ALA A CA 1
ATOM 1731 C C . ALA A 1 221 ? -18.985 5.956 23.099 1.00 42.31 221 ALA A C 1
ATOM 1733 O O . ALA A 1 221 ? -19.176 5.080 22.256 1.00 42.31 221 ALA A O 1
ATOM 1734 N N . VAL A 1 222 ? -19.882 6.272 24.030 1.00 37.31 222 VAL A N 1
ATOM 1735 C CA . VAL A 1 222 ? -21.213 5.674 24.124 1.00 37.31 222 VAL A CA 1
ATOM 1736 C C . VAL A 1 222 ? -22.239 6.796 24.043 1.00 37.31 222 VAL A C 1
ATOM 1738 O O . VAL A 1 222 ? -22.246 7.668 24.900 1.00 37.31 222 VAL A O 1
ATOM 1741 N N . ASN A 1 223 ? -23.040 6.789 22.975 1.00 35.09 223 ASN A N 1
ATOM 1742 C CA . ASN A 1 223 ? -24.371 7.400 22.834 1.00 35.09 223 ASN A CA 1
ATOM 1743 C C . ASN A 1 223 ? -24.910 6.958 21.448 1.00 35.09 223 ASN A C 1
ATOM 1745 O O . ASN A 1 223 ? -24.182 7.050 20.463 1.00 35.09 223 ASN A O 1
ATOM 1749 N N . GLU A 1 224 ? -26.109 6.392 21.262 1.00 43.19 224 GLU A N 1
ATOM 1750 C CA . GLU A 1 224 ? -27.325 6.336 22.084 1.00 43.19 224 GLU A CA 1
ATOM 1751 C C . GLU A 1 224 ? -27.983 4.935 22.032 1.00 43.19 224 GLU A C 1
ATOM 1753 O O . GLU A 1 224 ? -28.000 4.276 20.993 1.00 43.19 224 GLU A O 1
ATOM 1758 N N . GLN A 1 225 ? -28.540 4.530 23.183 1.00 49.53 225 GLN A N 1
ATOM 1759 C CA . GLN A 1 225 ? -29.658 3.587 23.386 1.00 49.53 225 GLN A CA 1
ATOM 1760 C C . GLN A 1 225 ? -29.540 2.166 22.791 1.00 49.53 225 GLN A C 1
ATOM 1762 O O . GLN A 1 225 ? -30.259 1.797 21.872 1.00 49.53 225 GLN A O 1
ATOM 1767 N N . ALA A 1 226 ? -28.680 1.351 23.421 1.00 49.06 226 ALA A N 1
ATOM 1768 C CA . ALA A 1 226 ? -28.841 -0.106 23.636 1.00 49.06 226 ALA A CA 1
ATOM 1769 C C . ALA A 1 226 ? -27.720 -0.650 24.553 1.00 49.06 226 ALA A C 1
ATOM 1771 O O . ALA A 1 226 ? -27.948 -1.537 25.371 1.00 49.06 226 ALA A O 1
ATOM 1772 N N . LEU A 1 227 ? -26.520 -0.058 24.457 1.00 58.09 227 LEU A N 1
ATOM 1773 C CA . LEU A 1 227 ? -25.307 -0.430 25.205 1.00 58.09 227 LEU A CA 1
ATOM 1774 C C . LEU A 1 227 ? -24.783 0.711 26.105 1.00 58.09 227 LEU A C 1
ATOM 1776 O O . LEU A 1 227 ? -23.589 0.794 26.372 1.00 58.09 227 LEU A O 1
ATOM 1780 N N . ALA A 1 228 ? -25.680 1.600 26.552 1.00 51.16 228 ALA A N 1
ATOM 1781 C CA . ALA A 1 228 ? -25.356 2.856 27.245 1.00 51.16 228 ALA A CA 1
ATOM 1782 C C . ALA A 1 228 ? -24.460 2.690 28.494 1.00 51.16 228 ALA A C 1
ATOM 1784 O O . ALA A 1 228 ? -23.644 3.561 28.780 1.00 51.16 228 ALA A O 1
ATOM 1785 N N . ASP A 1 229 ? -24.573 1.549 29.178 1.00 52.31 229 ASP A N 1
ATOM 1786 C CA . ASP A 1 229 ? -23.859 1.260 30.427 1.00 52.31 229 ASP A CA 1
ATOM 1787 C C . ASP A 1 229 ? -22.679 0.285 30.249 1.00 52.31 229 ASP A C 1
ATOM 1789 O O . ASP A 1 229 ? -22.065 -0.138 31.231 1.00 52.31 229 ASP A O 1
ATOM 1793 N N . GLN A 1 230 ? -22.360 -0.120 29.013 1.00 59.75 230 GLN A N 1
ATOM 1794 C CA . GLN A 1 230 ? -21.315 -1.110 28.746 1.00 59.75 230 GLN A CA 1
ATOM 1795 C C . GLN A 1 230 ? -20.007 -0.466 28.311 1.00 59.75 230 GLN A C 1
ATOM 1797 O O . GLN A 1 230 ? -19.971 0.457 27.498 1.00 59.75 230 GLN A O 1
ATOM 1802 N N . LYS A 1 231 ? -18.907 -0.989 28.854 1.00 61.19 231 LYS A N 1
ATOM 1803 C CA . LYS A 1 231 ? -17.555 -0.530 28.543 1.00 61.19 231 LYS A CA 1
ATOM 1804 C C . LYS A 1 231 ? -17.139 -1.067 27.180 1.00 61.19 231 LYS A C 1
ATOM 1806 O O . LYS A 1 231 ? -16.924 -2.268 27.028 1.00 61.19 231 LYS A O 1
ATOM 1811 N N . ILE A 1 232 ? -17.041 -0.179 26.197 1.00 68.12 232 ILE A N 1
ATOM 1812 C CA . ILE A 1 232 ? -16.665 -0.522 24.825 1.00 68.12 232 ILE A CA 1
ATOM 1813 C C . ILE A 1 232 ? -15.508 0.379 24.414 1.00 68.12 232 ILE A C 1
ATOM 1815 O O . ILE A 1 232 ? -15.633 1.604 24.379 1.00 68.12 232 ILE A O 1
ATOM 1819 N N . GLY A 1 233 ? -14.381 -0.249 24.091 1.00 75.50 233 GLY A N 1
ATOM 1820 C CA . GLY A 1 233 ? -13.225 0.437 23.526 1.00 75.50 233 GLY A CA 1
ATOM 1821 C C . GLY A 1 233 ? -13.415 0.676 22.030 1.00 75.50 233 GLY A C 1
ATOM 1822 O O . GLY A 1 233 ? -14.158 -0.046 21.364 1.00 75.50 233 GLY A O 1
ATOM 1823 N N . ARG A 1 234 ? -12.732 1.678 21.479 1.00 82.44 234 ARG A N 1
ATOM 1824 C CA . ARG A 1 234 ? -12.792 1.993 20.047 1.00 82.44 234 ARG A CA 1
ATOM 1825 C C . ARG A 1 234 ? -11.397 2.210 19.475 1.00 82.44 234 ARG A C 1
ATOM 1827 O O . ARG A 1 234 ? -10.599 2.940 20.064 1.00 82.44 234 ARG A O 1
ATOM 1834 N N . ILE A 1 235 ? -11.139 1.597 18.325 1.00 87.00 235 ILE A N 1
ATOM 1835 C CA . ILE A 1 235 ? -9.967 1.843 17.483 1.00 87.00 235 ILE A CA 1
ATOM 1836 C C . ILE A 1 235 ? -10.465 2.388 16.149 1.00 87.00 235 ILE A C 1
ATOM 1838 O O . ILE A 1 235 ? -11.332 1.782 15.526 1.00 87.00 235 ILE A O 1
ATOM 1842 N N . ASP A 1 236 ? -9.917 3.506 15.699 1.00 89.88 236 ASP A N 1
ATOM 1843 C CA . ASP A 1 236 ? -10.225 4.110 14.412 1.00 89.88 236 ASP A CA 1
ATOM 1844 C C . ASP A 1 236 ? -8.984 4.111 13.523 1.00 89.88 236 ASP A C 1
ATOM 1846 O O . ASP A 1 236 ? -7.901 4.544 13.924 1.00 89.88 236 ASP A O 1
ATOM 1850 N N . PHE A 1 237 ? -9.171 3.647 12.291 1.00 92.69 237 PHE A N 1
ATOM 1851 C CA . PHE A 1 237 ? -8.169 3.677 11.238 1.00 92.69 237 PHE A CA 1
ATOM 1852 C C . PHE A 1 237 ? -8.567 4.664 10.151 1.00 92.69 237 PHE A C 1
ATOM 1854 O O . PHE A 1 237 ? -9.702 4.650 9.668 1.00 92.69 237 PHE A O 1
ATOM 1861 N N . GLN A 1 238 ? -7.594 5.455 9.707 1.00 94.94 238 GLN A N 1
ATOM 1862 C CA . GLN A 1 238 ? -7.649 6.202 8.453 1.00 94.94 238 GLN A CA 1
ATOM 1863 C C . GLN A 1 238 ? -6.448 5.787 7.604 1.00 94.94 238 GLN A C 1
ATOM 1865 O O . GLN A 1 238 ? -5.302 6.022 7.983 1.00 94.94 238 GLN A O 1
ATOM 1870 N N . ILE A 1 239 ? -6.725 5.156 6.464 1.00 95.00 239 ILE A N 1
ATOM 1871 C CA . ILE A 1 239 ? -5.718 4.663 5.521 1.00 95.00 239 ILE A CA 1
ATOM 1872 C C . ILE A 1 239 ? -5.715 5.573 4.295 1.00 95.00 239 ILE A C 1
ATOM 1874 O O . ILE A 1 239 ? -6.699 5.611 3.556 1.00 95.00 239 ILE A O 1
ATOM 1878 N N . CYS A 1 240 ? -4.622 6.299 4.082 1.00 95.56 240 CYS A N 1
ATOM 1879 C CA . CYS A 1 240 ? -4.416 7.217 2.964 1.00 95.56 240 CYS A CA 1
ATOM 1880 C C . CYS A 1 240 ? -3.374 6.624 2.003 1.00 95.56 240 CYS A C 1
ATOM 1882 O O . CYS A 1 240 ? -2.223 6.458 2.407 1.00 95.56 240 CYS A O 1
ATOM 1884 N N . PRO A 1 241 ? -3.723 6.294 0.751 1.00 95.25 241 PRO A N 1
ATOM 1885 C CA . PRO A 1 241 ? -2.735 5.841 -0.223 1.00 95.25 241 PRO A CA 1
ATOM 1886 C C . PRO A 1 241 ? -1.793 6.975 -0.627 1.00 95.25 241 PRO A C 1
ATOM 1888 O O . PRO A 1 241 ? -2.183 8.144 -0.643 1.00 95.25 241 PRO A O 1
ATOM 1891 N N . LEU A 1 242 ? -0.564 6.632 -1.008 1.00 94.00 242 LEU A N 1
ATOM 1892 C CA . LEU A 1 242 ? 0.296 7.547 -1.756 1.00 94.00 242 LEU A CA 1
ATOM 1893 C C . LEU A 1 242 ? -0.367 7.897 -3.096 1.00 94.00 242 LEU A C 1
ATOM 1895 O O . LEU A 1 242 ? -0.972 7.030 -3.737 1.00 94.00 242 LEU A O 1
ATOM 1899 N N . ARG A 1 243 ? -0.260 9.149 -3.540 1.00 95.06 243 ARG A N 1
ATOM 1900 C CA . ARG A 1 243 ? -0.716 9.562 -4.871 1.00 95.06 243 ARG A CA 1
ATOM 1901 C C . ARG A 1 243 ? 0.006 8.765 -5.942 1.00 95.06 243 ARG A C 1
ATOM 1903 O O . ARG A 1 243 ? 1.202 8.493 -5.837 1.00 95.06 243 ARG A O 1
ATOM 1910 N N . VAL A 1 244 ? -0.729 8.427 -6.994 1.00 94.06 244 VAL A N 1
ATOM 1911 C CA . VAL A 1 244 ? -0.213 7.579 -8.071 1.00 94.06 244 VAL A CA 1
ATOM 1912 C C . VAL A 1 244 ? 0.942 8.264 -8.792 1.00 94.06 244 VAL A C 1
ATOM 1914 O O . VAL A 1 244 ? 1.893 7.601 -9.182 1.00 94.06 244 VAL A O 1
ATOM 1917 N N . GLU A 1 245 ? 0.905 9.589 -8.923 1.00 93.56 245 GLU A N 1
ATOM 1918 C CA . GLU A 1 245 ? 1.979 10.376 -9.525 1.00 93.56 245 GLU A CA 1
ATOM 1919 C C . GLU A 1 245 ? 3.256 10.361 -8.677 1.00 93.56 245 GLU A C 1
ATOM 1921 O O . GLU A 1 245 ? 4.340 10.187 -9.237 1.00 93.56 245 GLU A O 1
ATOM 1926 N N . SER A 1 246 ? 3.136 10.498 -7.350 1.00 92.50 246 SER A N 1
ATOM 1927 C CA . SER A 1 246 ? 4.279 10.434 -6.429 1.00 92.50 246 SER A CA 1
ATOM 1928 C C . SER A 1 246 ? 4.892 9.030 -6.448 1.00 92.50 246 SER A C 1
ATOM 1930 O O . SER A 1 246 ? 6.087 8.897 -6.697 1.00 92.50 246 SER A O 1
ATOM 1932 N N . TYR A 1 247 ? 4.070 7.976 -6.344 1.00 90.44 247 TYR A N 1
ATOM 1933 C CA . TYR A 1 247 ? 4.535 6.587 -6.469 1.00 90.44 247 TYR A CA 1
ATOM 1934 C C . TYR A 1 247 ? 5.198 6.313 -7.824 1.00 90.44 247 TYR A C 1
ATOM 1936 O O . TYR A 1 247 ? 6.282 5.739 -7.894 1.00 90.44 247 TYR A O 1
ATOM 1944 N N . PHE A 1 248 ? 4.562 6.744 -8.917 1.00 90.62 248 PHE A N 1
ATOM 1945 C CA . PHE A 1 248 ? 5.096 6.563 -10.262 1.00 90.62 248 PHE A CA 1
ATOM 1946 C C . PHE A 1 248 ? 6.448 7.256 -10.410 1.00 90.62 248 PHE A C 1
ATOM 1948 O O . PHE A 1 248 ? 7.372 6.670 -10.963 1.00 90.62 248 PHE A O 1
ATOM 1955 N N . SER A 1 249 ? 6.578 8.489 -9.922 1.00 88.31 249 SER A N 1
ATOM 1956 C CA . SER A 1 249 ? 7.836 9.225 -9.973 1.00 88.31 249 SER A CA 1
ATOM 1957 C C . SER A 1 249 ? 8.923 8.523 -9.165 1.00 88.31 249 SER A C 1
ATOM 1959 O O . SER A 1 249 ? 10.019 8.344 -9.678 1.00 88.31 249 SER A O 1
ATOM 1961 N N . GLU A 1 250 ? 8.633 8.112 -7.934 1.00 82.75 250 GLU A N 1
ATOM 1962 C CA . GLU A 1 250 ? 9.615 7.519 -7.022 1.00 82.75 250 GLU A CA 1
ATOM 1963 C C . GLU A 1 250 ? 10.072 6.128 -7.485 1.00 82.75 250 GLU A C 1
ATOM 1965 O O . GLU A 1 250 ? 11.269 5.926 -7.689 1.00 82.75 250 GLU A O 1
ATOM 1970 N N . GLU A 1 251 ? 9.136 5.215 -7.754 1.00 78.69 251 GLU A N 1
ATOM 1971 C CA . GLU A 1 251 ? 9.434 3.784 -7.936 1.00 78.69 251 GLU A CA 1
ATOM 1972 C C . GLU A 1 251 ? 9.514 3.357 -9.417 1.00 78.69 251 GLU A C 1
ATOM 1974 O O . GLU A 1 251 ? 10.282 2.470 -9.810 1.00 78.69 251 GLU A O 1
ATOM 1979 N N . VAL A 1 252 ? 8.736 4.002 -10.294 1.00 83.50 252 VAL A N 1
ATOM 1980 C CA . VAL A 1 252 ? 8.523 3.513 -11.670 1.00 83.50 252 VAL A CA 1
ATOM 1981 C C . VAL A 1 252 ? 9.314 4.310 -12.707 1.00 83.50 252 VAL A C 1
ATOM 1983 O O . VAL A 1 252 ? 9.978 3.741 -13.568 1.00 83.50 252 VAL A O 1
ATOM 1986 N N . ALA A 1 253 ? 9.285 5.637 -12.644 1.00 85.06 253 ALA A N 1
ATOM 1987 C CA . ALA A 1 253 ? 9.892 6.497 -13.654 1.00 85.06 253 ALA A CA 1
ATOM 1988 C C . ALA A 1 253 ? 11.425 6.390 -13.673 1.00 85.06 253 ALA A C 1
ATOM 1990 O O . ALA A 1 253 ? 12.038 6.533 -14.729 1.00 85.06 253 ALA A O 1
ATOM 1991 N N . HIS A 1 254 ? 12.052 6.144 -12.517 1.00 80.38 254 HIS A N 1
ATOM 1992 C CA . HIS A 1 254 ? 13.506 5.984 -12.407 1.00 80.38 254 HIS A CA 1
ATOM 1993 C C . HIS A 1 254 ? 13.999 4.603 -12.843 1.00 80.38 254 HIS A C 1
ATOM 1995 O O . HIS A 1 254 ? 15.154 4.467 -13.242 1.00 80.38 254 HIS A O 1
ATOM 2001 N N . SER A 1 255 ? 13.146 3.581 -12.770 1.00 76.75 255 SER A N 1
ATOM 2002 C CA . SER A 1 255 ? 13.504 2.213 -13.153 1.00 76.75 255 SER A CA 1
ATOM 2003 C C . SER A 1 255 ? 13.370 1.962 -14.659 1.00 76.75 255 SER A C 1
ATOM 2005 O O . SER A 1 255 ? 13.912 0.979 -15.170 1.00 76.75 255 SER A O 1
ATOM 2007 N N . ILE A 1 256 ? 12.699 2.860 -15.390 1.00 84.12 256 ILE A N 1
ATOM 2008 C CA . ILE A 1 256 ? 12.563 2.805 -16.847 1.00 84.12 256 ILE A CA 1
ATOM 2009 C C . ILE A 1 256 ? 13.673 3.653 -17.497 1.00 84.12 256 ILE A C 1
ATOM 2011 O O . ILE A 1 256 ? 13.778 4.848 -17.216 1.00 84.12 256 ILE A O 1
ATOM 2015 N N . PRO A 1 257 ? 14.496 3.077 -18.393 1.00 87.06 257 PRO A N 1
ATOM 2016 C CA . PRO A 1 257 ? 15.582 3.806 -19.041 1.00 87.06 257 PRO A CA 1
ATOM 2017 C C . PRO A 1 257 ? 15.043 4.908 -19.959 1.00 87.06 257 PRO A C 1
ATOM 2019 O O . PRO A 1 257 ? 14.199 4.662 -20.822 1.00 87.06 257 PRO A O 1
ATOM 2022 N N . LYS A 1 258 ? 15.568 6.127 -19.829 1.00 86.12 258 LYS A N 1
ATOM 2023 C CA . LYS A 1 258 ? 15.109 7.306 -20.586 1.00 86.12 258 LYS A CA 1
ATOM 2024 C C . LYS A 1 258 ? 15.743 7.416 -21.967 1.00 86.12 258 LYS A C 1
ATOM 2026 O O . LYS A 1 258 ? 15.223 8.124 -22.826 1.00 86.12 258 LYS A O 1
ATOM 2031 N N . THR A 1 259 ? 16.860 6.723 -22.186 1.00 87.69 259 THR A N 1
ATOM 2032 C CA . THR A 1 259 ? 17.617 6.734 -23.445 1.00 87.69 259 THR A CA 1
ATOM 2033 C C . THR A 1 259 ? 17.962 5.318 -23.901 1.00 87.69 259 THR A C 1
ATOM 2035 O O . THR A 1 259 ? 18.073 4.403 -23.083 1.00 87.69 259 THR A O 1
ATOM 2038 N N . LEU A 1 260 ? 18.208 5.137 -25.205 1.00 85.50 260 LEU A N 1
ATOM 2039 C CA . LEU A 1 260 ? 18.696 3.864 -25.758 1.00 85.50 260 LEU A CA 1
ATOM 2040 C C . LEU A 1 260 ? 19.981 3.388 -25.068 1.00 85.50 260 LEU A C 1
ATOM 2042 O O . LEU A 1 260 ? 20.145 2.199 -24.794 1.00 85.50 260 LEU A O 1
ATOM 2046 N N . ARG A 1 261 ? 20.866 4.328 -24.727 1.00 84.00 261 ARG A N 1
ATOM 2047 C CA . ARG A 1 261 ? 22.089 4.060 -23.973 1.00 84.00 261 ARG A CA 1
ATOM 2048 C C . ARG A 1 261 ? 21.796 3.446 -22.606 1.00 84.00 261 ARG A C 1
ATOM 2050 O O . ARG A 1 261 ? 22.373 2.419 -22.260 1.00 84.00 261 ARG A O 1
ATOM 2057 N N . GLU A 1 262 ? 20.889 4.048 -21.837 1.00 85.88 262 GLU A N 1
ATOM 2058 C CA . GLU A 1 262 ? 20.465 3.521 -20.532 1.00 85.88 262 GLU A CA 1
ATOM 2059 C C . GLU A 1 262 ? 19.783 2.155 -20.665 1.00 85.88 262 GLU A C 1
ATOM 2061 O O . GLU A 1 262 ? 20.011 1.264 -19.846 1.00 85.88 262 GLU A O 1
ATOM 2066 N N . PHE A 1 263 ? 19.003 1.949 -21.728 1.00 87.94 263 PHE A N 1
ATOM 2067 C CA . PHE A 1 263 ? 18.365 0.665 -22.006 1.00 87.94 263 PHE A CA 1
ATOM 2068 C C . PHE A 1 263 ? 19.388 -0.453 -22.214 1.00 87.94 263 PHE A C 1
ATOM 2070 O O . PHE A 1 263 ? 19.253 -1.532 -21.638 1.00 87.94 263 PHE A O 1
ATOM 2077 N N . PHE A 1 264 ? 20.447 -0.205 -22.985 1.00 83.44 264 PHE A N 1
ATOM 2078 C CA . PHE A 1 264 ? 21.524 -1.180 -23.150 1.00 83.44 264 PHE A CA 1
ATOM 2079 C C . PHE A 1 264 ? 22.375 -1.334 -21.887 1.00 83.44 264 PHE A C 1
ATOM 2081 O O . PHE A 1 264 ? 22.745 -2.458 -21.531 1.00 83.44 264 PHE A O 1
ATOM 2088 N N . ALA A 1 265 ? 22.612 -0.238 -21.162 1.00 83.88 265 ALA A N 1
ATOM 2089 C CA . ALA A 1 265 ? 23.278 -0.266 -19.868 1.00 83.88 265 ALA A CA 1
ATOM 2090 C C . ALA A 1 265 ? 22.537 -1.184 -18.881 1.00 83.88 265 ALA A C 1
ATOM 2092 O O . ALA A 1 265 ? 23.180 -1.955 -18.172 1.00 83.88 265 ALA A O 1
ATOM 2093 N N . TRP A 1 266 ? 21.203 -1.216 -18.886 1.00 84.62 266 TRP A N 1
ATOM 2094 C CA . TRP A 1 266 ? 20.433 -2.111 -18.018 1.00 84.62 266 TRP A CA 1
ATOM 2095 C C . TRP A 1 266 ? 20.852 -3.590 -18.142 1.00 84.62 266 TRP A C 1
ATOM 2097 O O . TRP A 1 266 ? 20.973 -4.283 -17.131 1.00 84.62 266 TRP A O 1
ATOM 2107 N N . PHE A 1 267 ? 21.188 -4.073 -19.345 1.00 80.44 267 PHE A N 1
ATOM 2108 C CA . PHE A 1 267 ? 21.670 -5.450 -19.548 1.00 80.44 267 PHE A CA 1
ATOM 2109 C C . PHE A 1 267 ? 23.120 -5.674 -19.101 1.00 80.44 267 PHE A C 1
ATOM 2111 O O . PHE A 1 267 ? 23.498 -6.802 -18.774 1.00 80.44 267 PHE A O 1
ATOM 2118 N N . VAL A 1 268 ? 23.933 -4.618 -19.102 1.00 80.94 268 VAL A N 1
ATOM 2119 C CA . VAL A 1 268 ? 25.349 -4.656 -18.713 1.00 80.94 268 VAL A CA 1
ATOM 2120 C C . VAL A 1 268 ? 25.497 -4.561 -17.193 1.00 80.94 268 VAL A C 1
ATOM 2122 O O . VAL A 1 268 ? 26.231 -5.343 -16.593 1.00 80.94 268 VAL A O 1
ATOM 2125 N N . TYR A 1 269 ? 24.763 -3.641 -16.564 1.00 76.94 269 TYR A N 1
ATOM 2126 C CA . TYR A 1 269 ? 24.826 -3.351 -15.130 1.00 76.94 269 TYR A CA 1
ATOM 2127 C C . TYR A 1 269 ? 23.850 -4.188 -14.295 1.00 76.94 269 TYR A C 1
ATOM 2129 O O . TYR A 1 269 ? 24.109 -4.412 -13.112 1.00 76.94 269 TYR A O 1
ATOM 2137 N N . GLY A 1 270 ? 22.763 -4.691 -14.893 1.00 69.12 270 GLY A N 1
ATOM 2138 C CA . GLY A 1 270 ? 21.729 -5.475 -14.209 1.00 69.12 270 GLY A CA 1
ATOM 2139 C C . GLY A 1 270 ? 22.277 -6.608 -13.330 1.00 69.12 270 GLY A C 1
ATOM 2140 O O . GLY A 1 270 ? 21.951 -6.643 -12.146 1.00 69.12 270 GLY A O 1
ATOM 2141 N N . PRO A 1 271 ? 23.181 -7.480 -13.826 1.00 64.06 271 PRO A N 1
ATOM 2142 C CA . PRO A 1 271 ? 23.757 -8.554 -13.016 1.00 64.06 271 PRO A CA 1
ATOM 2143 C C . PRO A 1 271 ? 24.503 -8.066 -11.764 1.00 64.06 271 PRO A C 1
ATOM 2145 O O . PRO A 1 271 ? 24.465 -8.731 -10.733 1.00 64.06 271 PRO A O 1
ATOM 2148 N N . SER A 1 272 ? 25.181 -6.916 -11.843 1.00 58.88 272 SER A N 1
ATOM 2149 C CA . SER A 1 272 ? 25.928 -6.338 -10.720 1.00 58.88 272 SER A CA 1
ATOM 2150 C C . SER A 1 272 ? 25.012 -5.675 -9.692 1.00 58.88 272 SER A C 1
ATOM 2152 O O . SER A 1 272 ? 25.281 -5.763 -8.497 1.00 58.88 272 SER A O 1
ATOM 2154 N N . ILE A 1 273 ? 23.928 -5.038 -10.143 1.00 57.78 273 ILE A N 1
ATOM 2155 C CA . ILE A 1 273 ? 22.932 -4.412 -9.265 1.00 57.78 273 ILE A CA 1
ATOM 2156 C C . ILE A 1 273 ? 22.132 -5.488 -8.526 1.00 57.78 273 ILE A C 1
ATOM 2158 O O . ILE A 1 273 ? 22.035 -5.430 -7.305 1.00 57.78 273 ILE A O 1
ATOM 2162 N N . SER A 1 274 ? 21.657 -6.524 -9.228 1.00 58.66 274 SER A N 1
ATOM 2163 C CA . SER A 1 274 ? 20.912 -7.625 -8.604 1.00 58.66 274 SER A CA 1
ATOM 2164 C C . SER A 1 274 ? 21.746 -8.403 -7.583 1.00 58.66 274 SER A C 1
ATOM 2166 O O . SER A 1 274 ? 21.219 -8.819 -6.558 1.00 58.66 274 SER A O 1
ATOM 2168 N N . ALA A 1 275 ? 23.050 -8.583 -7.825 1.00 56.12 275 ALA A N 1
ATOM 2169 C CA . ALA A 1 275 ? 23.941 -9.236 -6.865 1.00 56.12 275 ALA A CA 1
ATOM 2170 C C . ALA A 1 275 ? 24.128 -8.404 -5.585 1.00 56.12 275 ALA A C 1
ATOM 2172 O O . ALA A 1 275 ? 24.071 -8.963 -4.493 1.00 56.12 275 ALA A O 1
ATOM 2173 N N . LYS A 1 276 ? 24.289 -7.079 -5.717 1.00 53.41 276 LYS A N 1
ATOM 2174 C CA . LYS A 1 276 ? 24.380 -6.157 -4.574 1.00 53.41 276 LYS A CA 1
ATOM 2175 C C . LYS A 1 276 ? 23.068 -6.056 -3.797 1.00 53.41 276 LYS A C 1
ATOM 2177 O O . LYS A 1 276 ? 23.098 -6.073 -2.575 1.00 53.41 276 LYS A O 1
ATOM 2182 N N . GLN A 1 277 ? 21.926 -5.999 -4.484 1.00 50.62 277 GLN A N 1
ATOM 2183 C CA . GLN A 1 277 ? 20.608 -6.022 -3.839 1.00 50.62 277 GLN A CA 1
ATOM 2184 C C . GLN A 1 277 ? 20.396 -7.324 -3.059 1.00 50.62 277 GLN A C 1
ATOM 2186 O O . GLN A 1 277 ? 20.041 -7.272 -1.891 1.00 50.62 277 GLN A O 1
ATOM 2191 N N . ALA A 1 278 ? 20.717 -8.479 -3.647 1.00 53.28 278 ALA A N 1
ATOM 2192 C CA . ALA A 1 278 ? 20.626 -9.770 -2.961 1.00 53.28 278 ALA A CA 1
ATOM 2193 C C . ALA A 1 278 ? 21.630 -9.930 -1.798 1.00 53.28 278 ALA A C 1
ATOM 2195 O O . ALA A 1 278 ? 21.460 -10.790 -0.936 1.00 53.28 278 ALA A O 1
ATOM 2196 N N . GLU A 1 279 ? 22.727 -9.171 -1.782 1.00 55.84 279 GLU A N 1
ATOM 2197 C CA . GLU A 1 279 ? 23.673 -9.107 -0.661 1.00 55.84 279 GLU A CA 1
ATOM 2198 C C . GLU A 1 279 ? 23.136 -8.219 0.465 1.00 55.84 279 GLU A C 1
ATOM 2200 O O . GLU A 1 279 ? 23.026 -8.697 1.590 1.00 55.84 279 GLU A O 1
ATOM 2205 N N . MET A 1 280 ? 22.663 -7.010 0.144 1.00 45.91 280 MET A N 1
ATOM 2206 C CA . MET A 1 280 ? 21.990 -6.126 1.102 1.00 45.91 280 MET A CA 1
ATOM 2207 C C . MET A 1 280 ? 20.740 -6.772 1.716 1.00 45.91 280 MET A C 1
ATOM 2209 O O . MET A 1 280 ? 20.511 -6.650 2.914 1.00 45.91 280 MET A O 1
ATOM 2213 N N . GLU A 1 281 ? 19.942 -7.497 0.926 1.00 47.38 281 GLU A N 1
ATOM 2214 C CA . GLU A 1 281 ? 18.779 -8.245 1.421 1.00 47.38 281 GLU A CA 1
ATOM 2215 C C . GLU A 1 281 ? 19.183 -9.363 2.391 1.00 47.38 281 GLU A C 1
ATOM 2217 O O . GLU A 1 281 ? 18.501 -9.572 3.392 1.00 47.38 281 GLU A O 1
ATOM 2222 N N . ARG A 1 282 ? 20.296 -10.068 2.136 1.00 54.59 282 ARG A N 1
ATOM 2223 C CA . ARG A 1 282 ? 20.817 -11.103 3.048 1.00 54.59 282 ARG A CA 1
ATOM 2224 C C . ARG A 1 282 ? 21.317 -10.507 4.356 1.00 54.59 282 ARG A C 1
ATOM 2226 O O . ARG A 1 282 ? 21.036 -11.063 5.413 1.00 54.59 282 ARG A O 1
ATOM 2233 N N . GLU A 1 283 ? 22.034 -9.392 4.281 1.00 52.62 283 GLU A N 1
ATOM 2234 C CA . GLU A 1 283 ? 22.483 -8.659 5.463 1.00 52.62 283 GLU A CA 1
ATOM 2235 C C . GLU A 1 283 ? 21.276 -8.164 6.268 1.00 52.62 283 GLU A C 1
ATOM 2237 O O . GLU A 1 283 ? 21.191 -8.437 7.458 1.00 52.62 283 GLU A O 1
ATOM 2242 N N . HIS A 1 284 ? 20.279 -7.546 5.631 1.00 42.97 284 HIS A N 1
ATOM 2243 C CA . HIS A 1 284 ? 19.094 -7.027 6.317 1.00 42.97 284 HIS A CA 1
ATOM 2244 C C . HIS A 1 284 ? 18.190 -8.128 6.908 1.00 42.97 284 HIS A C 1
ATOM 2246 O O . HIS A 1 284 ? 17.679 -7.970 8.015 1.00 42.97 284 HIS A O 1
ATOM 2252 N N . GLN A 1 285 ? 18.032 -9.277 6.238 1.00 40.06 285 GLN A N 1
ATOM 2253 C CA . GLN A 1 285 ? 17.334 -10.432 6.822 1.00 40.06 285 GLN A CA 1
ATOM 2254 C C . GLN A 1 285 ? 18.044 -10.988 8.063 1.00 40.06 285 GLN A C 1
ATOM 2256 O O . GLN A 1 285 ? 17.366 -11.453 8.976 1.00 40.06 285 GLN A O 1
ATOM 2261 N N . ALA A 1 286 ? 19.377 -10.908 8.127 1.00 39.53 286 ALA A N 1
ATOM 2262 C CA . ALA A 1 286 ? 20.130 -11.295 9.318 1.00 39.53 286 ALA A CA 1
ATOM 2263 C C . ALA A 1 286 ? 19.894 -10.335 10.504 1.00 39.53 286 ALA A C 1
ATOM 2265 O O . ALA A 1 286 ? 19.915 -10.775 11.648 1.00 39.53 286 ALA A O 1
ATOM 2266 N N . TRP A 1 287 ? 19.598 -9.055 10.241 1.00 34.06 287 TRP A N 1
ATOM 2267 C CA . TRP A 1 287 ? 19.210 -8.077 11.271 1.00 34.06 287 TRP A CA 1
ATOM 2268 C C . TRP A 1 287 ? 17.760 -8.247 11.752 1.00 34.06 287 TRP A C 1
ATOM 2270 O O . TRP A 1 287 ? 17.485 -8.066 12.931 1.00 34.06 287 TRP A O 1
ATOM 2280 N N . GLN A 1 288 ? 16.823 -8.628 10.875 1.00 34.34 288 GLN A N 1
ATOM 2281 C CA . GLN A 1 288 ? 15.428 -8.894 11.271 1.00 34.34 288 GLN A CA 1
ATOM 2282 C C . GLN A 1 288 ? 15.233 -10.232 11.991 1.00 34.34 288 GLN A C 1
ATOM 2284 O O . GLN A 1 288 ? 14.192 -10.458 12.606 1.00 34.34 288 GLN A O 1
ATOM 2289 N N . SER A 1 289 ? 16.210 -11.135 11.892 1.00 34.06 289 SER A N 1
ATOM 2290 C CA . SER A 1 289 ? 16.196 -12.394 12.628 1.00 34.06 289 SER A CA 1
ATOM 2291 C C . SER A 1 289 ? 16.611 -12.263 14.087 1.00 34.06 289 SER A C 1
ATOM 2293 O O . SER A 1 289 ? 16.595 -13.291 14.759 1.00 34.06 289 SER A O 1
ATOM 2295 N N . ASP A 1 290 ? 16.943 -11.062 14.582 1.00 34.28 290 ASP A N 1
ATOM 2296 C CA . ASP A 1 290 ? 17.026 -10.847 16.025 1.00 34.28 290 ASP A CA 1
ATOM 2297 C C . ASP A 1 290 ? 15.611 -10.978 16.590 1.00 34.28 290 ASP A C 1
ATOM 2299 O O . ASP A 1 290 ? 14.729 -10.158 16.310 1.00 34.28 290 ASP A O 1
ATOM 2303 N N . PRO A 1 291 ? 15.333 -12.065 17.316 1.00 35.28 291 PRO A N 1
ATOM 2304 C CA . PRO A 1 291 ? 13.992 -12.307 17.783 1.00 35.28 291 PRO A CA 1
ATOM 2305 C C . PRO A 1 291 ? 13.605 -11.221 18.800 1.00 35.28 291 PRO A C 1
ATOM 2307 O O . PRO A 1 291 ? 14.450 -10.641 19.478 1.00 35.28 291 PRO A O 1
ATOM 2310 N N . LEU A 1 292 ? 12.298 -11.008 19.004 1.00 40.03 292 LEU A N 1
ATOM 2311 C CA . LEU A 1 292 ? 11.716 -10.320 20.180 1.00 40.03 292 LEU A CA 1
ATOM 2312 C C . LEU A 1 292 ? 12.065 -11.022 21.515 1.00 40.03 292 LEU A C 1
ATOM 2314 O O . LEU A 1 292 ? 11.383 -10.863 22.531 1.00 40.03 292 LEU A O 1
ATOM 2318 N N . THR A 1 293 ? 13.099 -11.852 21.489 1.00 38.91 293 THR A N 1
ATOM 2319 C CA . THR A 1 293 ? 13.531 -12.754 22.514 1.00 38.91 293 THR A CA 1
ATOM 2320 C C . THR A 1 293 ? 15.006 -12.547 22.798 1.00 38.91 293 THR A C 1
ATOM 2322 O O . THR A 1 293 ? 15.778 -12.233 21.901 1.00 38.91 293 THR A O 1
ATOM 2325 N N . ASP A 1 294 ? 15.416 -12.750 24.040 1.00 39.72 294 ASP A N 1
ATOM 2326 C CA . ASP A 1 294 ? 16.840 -12.774 24.370 1.00 39.72 294 ASP A CA 1
ATOM 2327 C C . ASP A 1 294 ? 17.553 -13.997 23.745 1.00 39.72 294 ASP A C 1
ATOM 2329 O O . ASP A 1 294 ? 16.945 -14.817 23.047 1.00 39.72 294 ASP A O 1
ATOM 2333 N N . GLU A 1 295 ? 18.849 -14.152 24.041 1.00 39.09 295 GLU A N 1
ATOM 2334 C CA . GLU A 1 295 ? 19.703 -15.278 23.616 1.00 39.09 295 GLU A CA 1
ATOM 2335 C C . GLU A 1 295 ? 19.144 -16.673 23.990 1.00 39.09 295 GLU A C 1
ATOM 2337 O O . GLU A 1 295 ? 19.676 -17.696 23.556 1.00 39.09 295 GLU A O 1
ATOM 2342 N N . SER A 1 296 ? 18.071 -16.738 24.789 1.00 35.62 296 SER A N 1
ATOM 2343 C CA . SER A 1 296 ? 17.398 -17.966 25.211 1.00 35.62 296 SER A CA 1
ATOM 2344 C C . SER A 1 296 ? 16.085 -18.266 24.472 1.00 35.62 296 SER A C 1
ATOM 2346 O O . SER A 1 296 ? 15.487 -19.317 24.714 1.00 35.62 296 SER A O 1
ATOM 2348 N N . GLY A 1 297 ? 15.631 -17.396 23.561 1.00 34.50 297 GLY A N 1
ATOM 2349 C CA . GLY A 1 297 ? 14.378 -17.601 22.823 1.00 34.50 297 GLY A CA 1
ATOM 2350 C C . GLY A 1 297 ? 13.110 -17.204 23.598 1.00 34.50 297 GLY A C 1
ATOM 2351 O O . GLY A 1 297 ? 12.005 -17.524 23.160 1.00 34.50 297 GLY A O 1
ATOM 2352 N N . ALA A 1 298 ? 13.241 -16.518 24.743 1.00 34.44 298 ALA A N 1
ATOM 2353 C CA . ALA A 1 298 ? 12.123 -16.024 25.550 1.00 34.44 298 ALA A CA 1
ATOM 2354 C C . ALA A 1 298 ? 11.662 -14.622 25.124 1.00 34.44 298 ALA A C 1
ATOM 2356 O O . ALA A 1 298 ? 12.465 -13.696 25.156 1.00 34.44 298 ALA A O 1
ATOM 2357 N N . ILE A 1 299 ? 10.374 -14.432 24.791 1.00 38.09 299 ILE A N 1
ATOM 2358 C CA . ILE A 1 299 ? 9.805 -13.085 24.578 1.00 38.09 299 ILE A CA 1
ATOM 2359 C C . ILE A 1 299 ? 10.047 -12.277 25.852 1.00 38.09 299 ILE A C 1
ATOM 2361 O O . ILE A 1 299 ? 9.595 -12.686 26.924 1.00 38.09 299 ILE A O 1
ATOM 2365 N N . VAL A 1 300 ? 10.744 -11.142 25.750 1.00 36.41 300 VAL A N 1
ATOM 2366 C CA . VAL A 1 300 ? 11.054 -10.294 26.912 1.00 36.41 300 VAL A CA 1
ATOM 2367 C C . VAL A 1 300 ? 9.790 -9.537 27.339 1.00 36.41 300 VAL A C 1
ATOM 2369 O O . VAL A 1 300 ? 9.628 -8.341 27.107 1.00 36.41 300 VAL A O 1
ATOM 2372 N N . LEU A 1 301 ? 8.869 -10.246 27.996 1.00 35.19 301 LEU A N 1
ATOM 2373 C CA . LEU A 1 301 ? 7.759 -9.687 28.771 1.00 35.19 301 LEU A CA 1
ATOM 2374 C C . LEU A 1 301 ? 8.325 -9.106 30.076 1.00 35.19 301 LEU A C 1
ATOM 2376 O O . LEU A 1 301 ? 8.130 -9.643 31.161 1.00 35.19 301 LEU A O 1
ATOM 2380 N N . GLY A 1 302 ? 9.123 -8.049 29.947 1.00 29.47 302 GLY A N 1
ATOM 2381 C CA . GLY A 1 302 ? 9.870 -7.459 31.059 1.00 29.47 302 GLY A CA 1
ATOM 2382 C C . GLY A 1 302 ? 10.248 -5.994 30.872 1.00 29.47 302 GLY A C 1
ATOM 2383 O O . GLY A 1 302 ? 10.545 -5.326 31.862 1.00 29.47 302 GLY A O 1
ATOM 2384 N N . ARG A 1 303 ? 10.160 -5.434 29.655 1.00 29.50 303 ARG A N 1
ATOM 2385 C CA . ARG A 1 303 ? 9.992 -3.981 29.559 1.00 29.50 303 ARG A CA 1
ATOM 2386 C C . ARG A 1 303 ? 8.580 -3.681 30.032 1.00 29.50 303 ARG A C 1
ATOM 2388 O O . ARG A 1 303 ? 7.615 -4.194 29.467 1.00 29.50 303 ARG A O 1
ATOM 2395 N N . LYS A 1 304 ? 8.459 -2.877 31.089 1.00 26.67 304 LYS A N 1
ATOM 2396 C CA . LYS A 1 304 ? 7.211 -2.178 31.384 1.00 26.67 304 LYS A CA 1
ATOM 2397 C C . LYS A 1 304 ? 6.695 -1.616 30.058 1.00 26.67 304 LYS A C 1
ATOM 2399 O O . LYS A 1 304 ? 7.403 -0.851 29.414 1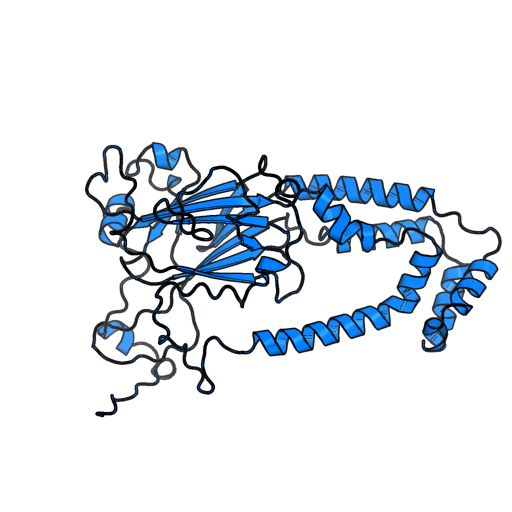.00 26.67 304 LYS A O 1
ATOM 2404 N N . PHE A 1 305 ? 5.490 -2.005 29.651 1.00 38.28 305 PHE A N 1
ATOM 2405 C CA . PHE A 1 305 ? 4.756 -1.373 28.550 1.00 38.28 305 PHE A CA 1
ATOM 2406 C C . PHE A 1 305 ? 4.264 0.028 28.986 1.00 38.28 305 PHE A C 1
ATOM 2408 O O . PHE A 1 305 ? 3.115 0.390 28.767 1.00 38.28 305 PHE A O 1
ATOM 2415 N N . GLU A 1 306 ? 5.111 0.782 29.691 1.00 31.03 306 GLU A N 1
ATOM 2416 C CA . GLU A 1 306 ? 4.942 2.200 29.984 1.00 31.03 306 GLU A CA 1
ATOM 2417 C C . GLU A 1 306 ? 5.665 2.931 28.851 1.00 31.03 306 GLU A C 1
ATOM 2419 O O . GLU A 1 306 ? 6.888 2.907 28.811 1.00 31.03 306 GLU A O 1
ATOM 2424 N N . ASP A 1 307 ? 4.901 3.456 27.892 1.00 37.25 307 ASP A N 1
ATOM 2425 C CA . ASP A 1 307 ? 5.170 4.631 27.046 1.00 37.25 307 ASP A CA 1
ATOM 2426 C C . ASP A 1 307 ? 6.626 5.130 26.867 1.00 37.25 307 ASP A C 1
ATOM 2428 O O . ASP A 1 307 ? 6.876 6.332 26.902 1.00 37.25 307 ASP A O 1
ATOM 2432 N N . GLU A 1 308 ? 7.598 4.268 26.575 1.00 34.09 308 GLU A N 1
ATOM 2433 C CA . GLU A 1 308 ? 8.852 4.703 25.952 1.00 34.09 308 GLU A CA 1
ATOM 2434 C C . GLU A 1 308 ? 8.751 4.480 24.448 1.00 34.09 308 GLU A C 1
ATOM 2436 O O . GLU A 1 308 ? 9.241 3.512 23.863 1.00 34.09 308 GLU A O 1
ATOM 2441 N N . PHE A 1 309 ? 8.066 5.437 23.820 1.00 41.22 309 PHE A N 1
ATOM 2442 C CA . PHE A 1 309 ? 8.425 5.899 22.490 1.00 41.22 309 PHE A CA 1
ATOM 2443 C C . PHE A 1 309 ? 9.919 6.231 22.528 1.00 41.22 309 PHE A C 1
ATOM 2445 O O . PHE A 1 309 ? 10.293 7.276 23.051 1.00 41.22 309 PHE A O 1
ATOM 2452 N N . ASP A 1 310 ? 10.769 5.322 22.050 1.00 36.84 310 ASP A N 1
ATOM 2453 C CA . ASP A 1 310 ? 12.176 5.623 21.811 1.00 36.84 310 ASP A CA 1
ATOM 2454 C C . ASP A 1 310 ? 12.252 6.493 20.544 1.00 36.84 310 ASP A C 1
ATOM 2456 O O . ASP A 1 310 ? 12.088 5.974 19.433 1.00 36.84 310 ASP A O 1
ATOM 2460 N N . PRO A 1 311 ? 12.489 7.813 20.665 1.00 37.31 311 PRO A N 1
ATOM 2461 C CA . PRO A 1 311 ? 12.559 8.702 19.513 1.00 37.31 311 PRO A CA 1
ATOM 2462 C C . PRO A 1 311 ? 13.772 8.392 18.622 1.00 37.31 311 PRO A C 1
ATOM 2464 O O . PRO A 1 311 ? 13.892 8.958 17.537 1.00 37.31 311 PRO A O 1
ATOM 2467 N N . GLN A 1 312 ? 14.702 7.544 19.083 1.00 36.84 312 GLN A N 1
ATOM 2468 C CA . GLN A 1 312 ? 15.942 7.220 18.382 1.00 36.84 312 GLN A CA 1
ATOM 2469 C C . GLN A 1 312 ? 15.811 6.001 17.455 1.00 36.84 312 GLN A C 1
ATOM 2471 O O . GLN A 1 312 ? 16.667 5.828 16.590 1.00 36.84 312 GLN A O 1
ATOM 2476 N N . TYR A 1 313 ? 14.735 5.206 17.546 1.00 42.69 313 TYR A N 1
ATOM 2477 C CA . TYR A 1 313 ? 14.511 4.010 16.706 1.00 42.69 313 TYR A CA 1
ATOM 2478 C C . TYR A 1 313 ? 13.601 4.267 15.499 1.00 42.69 313 TYR A C 1
ATOM 2480 O O . TYR A 1 313 ? 12.726 3.482 15.131 1.00 42.69 313 TYR A O 1
ATOM 2488 N N . ILE A 1 314 ? 13.789 5.425 14.884 1.00 44.59 314 ILE A N 1
ATOM 2489 C CA . ILE A 1 314 ? 12.832 6.007 13.964 1.00 44.59 314 ILE A CA 1
ATOM 2490 C C . ILE A 1 314 ? 13.411 5.986 12.536 1.00 44.59 314 ILE A C 1
ATOM 2492 O O . ILE A 1 314 ? 13.940 6.956 12.007 1.00 44.59 314 ILE A O 1
ATOM 2496 N N . ASP A 1 315 ? 13.182 4.863 11.854 1.00 44.06 315 ASP A N 1
ATOM 2497 C CA . ASP A 1 315 ? 13.007 4.828 10.386 1.00 44.06 315 ASP A CA 1
ATOM 2498 C C . ASP A 1 315 ? 11.838 5.761 9.960 1.00 44.06 315 ASP A C 1
ATOM 2500 O O . ASP A 1 315 ? 11.697 6.185 8.816 1.00 44.06 315 ASP A O 1
ATOM 2504 N N . GLU A 1 316 ? 11.005 6.162 10.928 1.00 48.56 316 GLU A N 1
ATOM 2505 C CA . GLU A 1 316 ? 9.997 7.219 10.833 1.00 48.56 316 GLU A CA 1
ATOM 2506 C C . GLU A 1 316 ? 10.580 8.639 10.586 1.00 48.56 316 GLU A C 1
ATOM 2508 O O . GLU A 1 316 ? 9.822 9.511 10.174 1.00 48.56 316 GLU A O 1
ATOM 2513 N N . LEU A 1 317 ? 11.893 8.892 10.732 1.00 43.25 317 LEU A N 1
ATOM 2514 C CA . LEU A 1 317 ? 12.532 10.195 10.439 1.00 43.25 317 LEU A CA 1
ATOM 2515 C C . LEU A 1 317 ? 12.962 10.309 8.970 1.00 43.25 317 LEU A C 1
ATOM 2517 O O . LEU A 1 317 ? 13.327 11.398 8.534 1.00 43.25 317 LEU A O 1
ATOM 2521 N N . LEU A 1 318 ? 12.910 9.216 8.199 1.00 52.00 318 LEU A N 1
ATOM 2522 C CA . LEU A 1 318 ? 13.425 9.167 6.827 1.00 52.00 318 LEU A CA 1
ATOM 2523 C C . LEU A 1 318 ? 12.356 9.305 5.741 1.00 52.00 318 LEU A C 1
ATOM 2525 O O . LEU A 1 318 ? 12.716 9.464 4.575 1.00 52.00 318 LEU A O 1
ATOM 2529 N N . ASP A 1 319 ? 11.060 9.291 6.077 1.00 67.75 319 ASP A N 1
ATOM 2530 C CA . ASP A 1 319 ? 10.050 9.625 5.068 1.00 67.75 319 ASP A CA 1
ATOM 2531 C C . ASP A 1 319 ? 10.058 11.136 4.800 1.00 67.75 319 ASP A C 1
ATOM 2533 O O . ASP A 1 319 ? 9.531 11.932 5.587 1.00 67.75 319 ASP A O 1
ATOM 2537 N N . LEU A 1 320 ? 10.699 11.506 3.692 1.00 77.06 320 LEU A N 1
ATOM 2538 C CA . LEU A 1 320 ? 10.838 12.875 3.207 1.00 77.06 320 LEU A CA 1
ATOM 2539 C C . LEU A 1 320 ? 9.571 13.392 2.516 1.00 77.06 320 LEU A C 1
ATOM 2541 O O . LEU A 1 320 ? 9.478 14.600 2.288 1.00 77.06 320 LEU A O 1
ATOM 2545 N N . ARG A 1 321 ? 8.599 12.519 2.217 1.00 85.38 321 ARG A N 1
ATOM 2546 C CA . ARG A 1 321 ? 7.358 12.895 1.535 1.00 85.38 321 ARG A CA 1
ATOM 2547 C C . ARG A 1 321 ? 6.591 13.958 2.316 1.00 85.38 321 ARG A C 1
ATOM 2549 O O . ARG A 1 321 ? 6.646 14.056 3.549 1.00 85.38 321 ARG A O 1
ATOM 2556 N N . GLU A 1 322 ? 5.888 14.806 1.587 1.00 90.38 322 GLU A N 1
ATOM 2557 C CA . GLU A 1 322 ? 5.011 15.825 2.141 1.00 90.38 322 GLU A CA 1
ATOM 2558 C C . GLU A 1 322 ? 3.607 15.268 2.382 1.00 90.38 322 GLU A C 1
ATOM 2560 O O . GLU A 1 322 ? 3.182 14.274 1.797 1.00 90.38 322 GLU A O 1
ATOM 2565 N N . VAL A 1 323 ? 2.816 15.952 3.215 1.00 91.25 323 VAL A N 1
ATOM 2566 C CA . VAL A 1 323 ? 1.395 15.593 3.407 1.00 91.25 323 VAL A CA 1
ATOM 2567 C C . VAL A 1 323 ? 0.627 15.587 2.078 1.00 91.25 323 VAL A C 1
ATOM 2569 O O . VAL A 1 323 ? -0.320 14.819 1.913 1.00 91.25 323 VAL A O 1
ATOM 2572 N N . ALA A 1 324 ? 1.040 16.434 1.133 1.00 92.81 324 ALA A N 1
ATOM 2573 C CA . ALA A 1 324 ? 0.436 16.541 -0.188 1.00 92.81 324 ALA A CA 1
ATOM 2574 C C . ALA A 1 324 ? 0.659 15.302 -1.068 1.00 92.81 324 ALA A C 1
ATOM 2576 O O . ALA A 1 324 ? -0.159 15.071 -1.958 1.00 92.81 324 ALA A O 1
ATOM 2577 N N . ASP A 1 325 ? 1.697 14.501 -0.808 1.00 93.69 325 ASP A N 1
ATOM 2578 C CA . ASP A 1 325 ? 1.968 13.268 -1.555 1.00 93.69 325 ASP A CA 1
ATOM 2579 C C . ASP A 1 325 ? 0.942 12.174 -1.250 1.00 93.69 325 ASP A C 1
ATOM 2581 O O . ASP A 1 325 ? 0.737 11.273 -2.057 1.00 93.69 325 ASP A O 1
ATOM 2585 N N . TRP A 1 326 ? 0.236 12.266 -0.123 1.00 94.50 326 TRP A N 1
ATOM 2586 C CA . TRP A 1 326 ? -0.819 11.332 0.256 1.00 94.50 326 TRP A CA 1
ATOM 2587 C C . TRP A 1 326 ? -2.184 11.785 -0.274 1.00 94.50 326 TRP A C 1
ATOM 2589 O O . TRP A 1 326 ? -2.600 12.937 -0.104 1.00 94.50 326 TRP A O 1
ATOM 2599 N N . ASP A 1 327 ? -2.938 10.863 -0.870 1.00 95.56 327 ASP A N 1
ATOM 2600 C CA . ASP A 1 327 ? -4.296 11.131 -1.334 1.00 95.56 327 ASP A CA 1
ATOM 2601 C C . ASP A 1 327 ? -5.318 10.926 -0.207 1.00 95.56 327 ASP A C 1
ATOM 2603 O O . ASP A 1 327 ? -5.895 9.853 -0.018 1.00 95.56 327 ASP A O 1
ATOM 2607 N N . GLN A 1 328 ? -5.569 12.001 0.541 1.00 93.88 328 GLN A N 1
ATOM 2608 C CA . GLN A 1 328 ? -6.579 12.028 1.604 1.00 93.88 328 GLN A CA 1
ATOM 2609 C C . GLN A 1 328 ? -8.028 11.978 1.075 1.00 93.88 328 GLN A C 1
ATOM 2611 O O . GLN A 1 328 ? -8.955 11.745 1.847 1.00 93.88 328 GLN A O 1
ATOM 2616 N N . THR A 1 329 ? -8.260 12.188 -0.227 1.00 93.56 329 THR A N 1
ATOM 2617 C CA . THR A 1 329 ? -9.614 12.125 -0.814 1.00 93.56 329 THR A CA 1
ATOM 2618 C C . THR A 1 329 ? -10.055 10.689 -1.083 1.00 93.56 329 THR A C 1
ATOM 2620 O O . THR A 1 329 ? -11.246 10.383 -1.061 1.00 93.56 329 THR A O 1
ATOM 2623 N N . GLN A 1 330 ? -9.088 9.793 -1.284 1.00 92.19 330 GLN A N 1
ATOM 2624 C CA . GLN A 1 330 ? -9.304 8.360 -1.460 1.00 92.19 330 GLN A CA 1
ATOM 2625 C C . GLN A 1 330 ? -9.165 7.575 -0.152 1.00 92.19 330 GLN A C 1
ATOM 2627 O O . GLN A 1 330 ? -9.151 6.345 -0.188 1.00 92.19 330 GLN A O 1
ATOM 2632 N N . SER A 1 331 ? -9.099 8.243 1.005 1.00 93.94 331 SER A N 1
ATOM 2633 C CA . SER A 1 331 ? -8.935 7.569 2.291 1.00 93.94 331 SER A CA 1
ATOM 2634 C C . SER A 1 331 ? -10.003 6.505 2.549 1.00 93.94 331 SER A C 1
ATOM 2636 O O . SER A 1 331 ? -11.164 6.612 2.140 1.00 93.94 331 SER A O 1
ATOM 2638 N N . ARG A 1 332 ? -9.603 5.451 3.257 1.00 94.75 332 ARG A N 1
ATOM 2639 C CA . ARG A 1 332 ? -10.511 4.427 3.779 1.00 94.75 332 ARG A CA 1
ATOM 2640 C C . ARG A 1 332 ? -10.553 4.550 5.293 1.00 94.75 332 ARG A C 1
ATOM 2642 O O . ARG A 1 332 ? -9.505 4.632 5.931 1.00 94.75 332 ARG A O 1
ATOM 2649 N N . TYR A 1 333 ? -11.763 4.563 5.837 1.00 93.19 333 TYR A N 1
ATOM 2650 C CA . TYR A 1 333 ? -12.011 4.696 7.266 1.00 93.19 333 TYR A CA 1
ATOM 2651 C C . TYR A 1 333 ? -12.637 3.415 7.793 1.00 93.19 333 TYR A C 1
ATOM 2653 O O . TYR A 1 333 ? -13.528 2.854 7.155 1.00 93.19 333 TYR A O 1
ATOM 2661 N N . CYS A 1 334 ? -12.162 2.960 8.943 1.00 92.81 334 CYS A N 1
ATOM 2662 C CA . CYS A 1 334 ? -12.666 1.768 9.604 1.00 92.81 334 CYS A CA 1
ATOM 2663 C C . CYS A 1 334 ? -12.654 1.979 11.112 1.00 92.81 334 CYS A C 1
ATOM 2665 O O . CYS A 1 334 ? -11.663 2.470 11.650 1.00 92.81 334 CYS A O 1
ATOM 2667 N N . SER A 1 335 ? -13.713 1.543 11.784 1.00 91.25 335 SER A N 1
ATOM 2668 C CA . SER A 1 335 ? -13.788 1.527 13.243 1.00 91.25 335 SER A CA 1
ATOM 2669 C C . SER A 1 335 ? -13.842 0.097 13.761 1.00 91.25 335 SER A C 1
ATOM 2671 O O . SER A 1 335 ? -14.490 -0.768 13.180 1.00 91.25 335 SER A O 1
ATOM 2673 N N . ILE A 1 336 ? -13.161 -0.168 14.864 1.00 89.31 336 ILE A N 1
ATOM 2674 C CA . ILE A 1 336 ? -13.213 -1.444 15.564 1.00 89.31 336 ILE A CA 1
ATOM 2675 C C . ILE A 1 336 ? -13.714 -1.179 16.972 1.00 89.31 336 ILE A C 1
ATOM 2677 O O . ILE A 1 336 ? -13.109 -0.417 17.727 1.00 89.31 336 ILE A O 1
ATOM 2681 N N . HIS A 1 337 ? -14.821 -1.822 17.310 1.00 86.94 337 HIS A N 1
ATOM 2682 C CA . HIS A 1 337 ? -15.441 -1.779 18.619 1.00 86.94 337 HIS A CA 1
ATOM 2683 C C . HIS A 1 337 ? -14.990 -2.996 19.419 1.00 86.94 337 HIS A C 1
ATOM 2685 O O . HIS A 1 337 ? -15.215 -4.143 19.030 1.00 86.94 337 HIS A O 1
ATOM 2691 N N . LEU A 1 338 ? -14.319 -2.729 20.531 1.00 83.19 338 LEU A N 1
ATOM 2692 C CA . LEU A 1 338 ? -13.770 -3.736 21.423 1.00 83.19 338 LEU A CA 1
ATOM 2693 C C . LEU A 1 338 ? -14.819 -4.101 22.459 1.00 83.19 338 LEU A C 1
ATOM 2695 O O . LEU A 1 338 ? -15.351 -3.223 23.141 1.00 83.19 338 LEU A O 1
ATOM 2699 N N . CYS A 1 339 ? -15.091 -5.390 22.594 1.00 80.25 339 CYS A N 1
ATOM 2700 C CA . CYS A 1 339 ? -16.107 -5.894 23.500 1.00 80.25 339 CYS A CA 1
ATOM 2701 C C . CYS A 1 339 ? -15.583 -7.097 24.282 1.00 80.25 339 CYS A C 1
ATOM 2703 O O . CYS A 1 339 ? -14.811 -7.906 23.766 1.00 80.25 339 CYS A O 1
ATOM 2705 N N . ASP A 1 340 ? -16.005 -7.212 25.539 1.00 79.50 340 ASP A N 1
ATOM 2706 C CA . ASP A 1 340 ? -15.709 -8.394 26.337 1.00 79.50 340 ASP A CA 1
ATOM 2707 C C . ASP A 1 340 ? -16.694 -9.537 26.036 1.00 79.50 340 ASP A C 1
ATOM 2709 O O . ASP A 1 340 ? -17.661 -9.403 25.283 1.00 79.50 340 ASP A O 1
ATOM 2713 N N . SER A 1 341 ? -16.464 -10.694 26.658 1.00 80.12 341 SER A N 1
ATOM 2714 C CA . SER A 1 341 ? -17.312 -11.879 26.475 1.00 80.12 341 SER A CA 1
ATOM 2715 C C . SER A 1 341 ? -18.787 -11.694 26.859 1.00 80.12 341 SER A C 1
ATOM 2717 O O . SER A 1 341 ? -19.637 -12.430 26.355 1.00 80.12 341 SER A O 1
ATOM 2719 N N . SER A 1 342 ? -19.102 -10.763 27.764 1.00 79.12 342 SER A N 1
ATOM 2720 C CA . SER A 1 342 ? -20.474 -10.484 28.191 1.00 79.12 342 SER A CA 1
ATOM 2721 C C . SER A 1 342 ? -21.201 -9.648 27.142 1.00 79.12 342 SER A C 1
ATOM 2723 O O . SER A 1 342 ? -22.273 -10.046 26.681 1.00 79.12 342 SER A O 1
ATOM 2725 N N . VAL A 1 343 ? -20.550 -8.581 26.675 1.00 80.44 343 VAL A N 1
ATOM 2726 C CA . VAL A 1 343 ? -21.036 -7.712 25.602 1.00 80.44 343 VAL A CA 1
ATOM 2727 C C . VAL A 1 343 ? -21.189 -8.507 24.301 1.00 80.44 343 VAL A C 1
ATOM 2729 O O . VAL A 1 343 ? -22.225 -8.434 23.643 1.00 80.44 343 VAL A O 1
ATOM 2732 N N . TRP A 1 344 ? -20.215 -9.361 23.968 1.00 84.00 344 TRP A N 1
ATOM 2733 C CA . TRP A 1 344 ? -20.276 -10.244 22.800 1.00 84.00 344 TRP A CA 1
ATOM 2734 C C . TRP A 1 344 ? -21.520 -11.134 22.795 1.00 84.00 344 TRP A C 1
ATOM 2736 O O . TRP A 1 344 ? -22.204 -11.245 21.780 1.00 84.00 344 TRP A O 1
ATOM 2746 N N . ARG A 1 345 ? -21.842 -11.772 23.926 1.00 84.94 345 ARG A N 1
ATOM 2747 C CA . ARG A 1 345 ? -23.034 -12.629 24.038 1.00 84.94 345 ARG A CA 1
ATOM 2748 C C . ARG A 1 345 ? -24.317 -11.839 23.853 1.00 84.94 345 ARG A C 1
ATOM 2750 O O . ARG A 1 345 ? -25.246 -12.347 23.238 1.00 84.94 345 ARG A O 1
ATOM 2757 N N . GLN A 1 346 ? -24.368 -10.619 24.378 1.00 82.75 346 GLN A N 1
ATOM 2758 C CA . GLN A 1 346 ? -25.533 -9.758 24.225 1.00 82.75 346 GLN A CA 1
ATOM 2759 C C . GLN A 1 346 ? -25.732 -9.316 22.774 1.00 82.75 346 GLN A C 1
ATOM 2761 O O . GLN A 1 346 ? -26.865 -9.293 22.304 1.00 82.75 346 GLN A O 1
ATOM 2766 N N . ILE A 1 347 ? -24.646 -9.001 22.066 1.00 83.94 347 ILE A N 1
ATOM 2767 C CA . ILE A 1 347 ? -24.711 -8.563 20.669 1.00 83.94 347 ILE A CA 1
ATOM 2768 C C . ILE A 1 347 ? -25.014 -9.738 19.734 1.00 83.94 347 ILE A C 1
ATOM 2770 O O . ILE A 1 347 ? -25.897 -9.638 18.885 1.00 83.94 347 ILE A O 1
ATOM 2774 N N . THR A 1 348 ? -24.277 -10.842 19.881 1.00 84.69 348 THR A N 1
ATOM 2775 C CA . THR A 1 348 ? -24.274 -11.947 18.909 1.00 84.69 348 THR A CA 1
ATOM 2776 C C . THR A 1 348 ? -25.240 -13.079 19.255 1.00 84.69 348 THR A C 1
ATOM 2778 O O . THR A 1 348 ? -25.498 -13.941 18.421 1.00 84.69 348 THR A O 1
ATOM 2781 N N . GLY A 1 349 ? -25.721 -13.148 20.501 1.00 83.19 349 GLY A N 1
ATOM 2782 C CA . GLY A 1 349 ? -26.512 -14.271 21.013 1.00 83.19 349 GLY A CA 1
ATOM 2783 C C . GLY A 1 349 ? -25.727 -15.579 21.191 1.00 83.19 349 GLY A C 1
ATOM 2784 O O . GLY A 1 349 ? -26.310 -16.592 21.578 1.00 83.19 349 GLY A O 1
ATOM 2785 N N . THR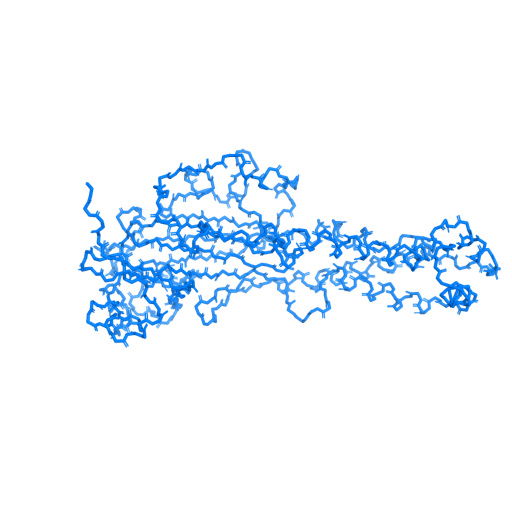 A 1 350 ? -24.415 -15.588 20.931 1.00 83.06 350 THR A N 1
ATOM 2786 C CA . THR A 1 350 ? -23.574 -16.794 20.965 1.00 83.06 350 THR A CA 1
ATOM 2787 C C . THR A 1 350 ? -22.439 -16.679 21.973 1.00 83.06 350 THR A C 1
ATOM 2789 O O . THR A 1 350 ? -22.048 -15.593 22.403 1.00 83.06 350 THR A O 1
ATOM 2792 N N . ASN A 1 351 ? -21.891 -17.827 22.379 1.00 79.25 351 ASN A N 1
ATOM 2793 C CA . ASN A 1 351 ? -20.658 -17.832 23.155 1.00 79.25 351 ASN A CA 1
ATOM 2794 C C . ASN A 1 351 ? -19.476 -17.365 22.289 1.00 79.25 351 ASN A C 1
ATOM 2796 O O . ASN A 1 351 ? -19.419 -17.722 21.114 1.00 79.25 351 ASN A O 1
ATOM 2800 N N . PRO A 1 352 ? -18.510 -16.638 22.880 1.00 74.62 352 PRO A N 1
ATOM 2801 C CA . PRO A 1 352 ? -17.230 -16.337 22.258 1.00 74.62 352 PRO A CA 1
ATOM 2802 C C . PRO A 1 352 ? -16.596 -17.532 21.529 1.00 74.62 352 PRO A C 1
ATOM 2804 O O . PRO A 1 352 ? -16.557 -18.623 22.108 1.00 74.62 352 PRO A O 1
ATOM 2807 N N . PRO A 1 353 ? -16.049 -17.338 20.315 1.00 66.69 353 PRO A N 1
ATOM 2808 C CA . PRO A 1 353 ? -15.444 -18.417 19.531 1.00 66.69 353 PRO A CA 1
ATOM 2809 C C . PRO A 1 353 ? -14.193 -19.014 20.193 1.00 66.69 353 PRO A C 1
ATOM 2811 O O . PRO A 1 353 ? -13.892 -20.187 19.987 1.00 66.69 353 PRO A O 1
ATOM 2814 N N . GLN A 1 354 ? -13.493 -18.239 21.026 1.00 62.66 354 GLN A N 1
ATOM 2815 C CA . GLN A 1 354 ? -12.362 -18.706 21.823 1.00 62.66 354 GLN A CA 1
ATOM 2816 C C . GLN A 1 354 ? -12.681 -18.545 23.320 1.00 62.66 354 GLN A C 1
ATOM 2818 O O . GLN A 1 354 ? -12.675 -17.428 23.843 1.00 62.66 354 GLN A O 1
ATOM 2823 N N . PRO A 1 355 ? -13.019 -19.634 24.037 1.00 49.38 355 PRO A N 1
ATOM 2824 C CA . PRO A 1 355 ? -13.155 -19.589 25.486 1.00 49.38 355 PRO A CA 1
ATOM 2825 C C . PRO A 1 355 ? -11.783 -19.383 26.139 1.00 49.38 355 PRO A C 1
ATOM 2827 O O . PRO A 1 355 ? -10.764 -19.830 25.618 1.00 49.38 355 PRO A O 1
ATOM 2830 N N . ARG A 1 356 ? -11.763 -18.742 27.315 1.00 51.53 356 ARG A N 1
ATOM 2831 C CA . ARG A 1 356 ? -10.538 -18.515 28.100 1.00 51.53 356 ARG A CA 1
ATOM 2832 C C . ARG A 1 356 ? -9.706 -19.798 28.213 1.00 51.53 356 ARG A C 1
ATOM 2834 O O . ARG A 1 356 ? -10.247 -20.852 28.560 1.00 51.53 356 ARG A O 1
ATOM 2841 N N . LEU A 1 357 ? -8.389 -19.693 28.025 1.00 47.62 357 LEU A N 1
ATOM 2842 C CA . LEU A 1 357 ? -7.459 -20.723 28.481 1.00 47.62 357 LEU A CA 1
ATOM 2843 C C . LEU A 1 357 ? -7.585 -20.829 30.006 1.00 47.62 357 LEU A C 1
ATOM 2845 O O . LEU A 1 357 ? -7.077 -20.003 30.759 1.00 47.62 357 LEU A O 1
ATOM 2849 N N . THR A 1 358 ? -8.330 -21.828 30.474 1.00 45.22 358 THR A N 1
ATOM 2850 C CA . THR A 1 358 ? -8.376 -22.159 31.901 1.00 45.22 358 THR A CA 1
ATOM 2851 C C . THR A 1 358 ? -7.127 -22.955 32.273 1.00 45.22 358 THR A C 1
ATOM 2853 O O . THR A 1 358 ? -6.575 -23.668 31.429 1.00 45.22 358 THR A O 1
ATOM 2856 N N . ALA A 1 359 ? -6.714 -22.919 33.545 1.00 41.81 359 ALA A N 1
ATOM 2857 C CA . ALA A 1 359 ? -5.622 -23.762 34.048 1.00 41.81 359 ALA A CA 1
ATOM 2858 C C . ALA A 1 359 ? -5.826 -25.252 33.711 1.00 41.81 359 ALA A C 1
ATOM 2860 O O . ALA A 1 359 ? -4.876 -25.971 33.411 1.00 41.81 359 ALA A O 1
ATOM 2861 N N . HIS A 1 360 ? -7.082 -25.702 33.672 1.00 40.19 360 HIS A N 1
ATOM 2862 C CA . HIS A 1 360 ? -7.457 -27.059 33.291 1.00 40.19 360 HIS A CA 1
ATOM 2863 C C . HIS A 1 360 ? -7.306 -27.335 31.779 1.00 40.19 360 HIS A C 1
ATOM 2865 O O . HIS A 1 360 ? -6.924 -28.438 31.387 1.00 40.19 360 HIS A O 1
ATOM 2871 N N . THR A 1 361 ? -7.569 -26.350 30.913 1.00 40.34 361 THR A N 1
ATOM 2872 C CA . THR A 1 361 ? -7.378 -26.472 29.454 1.00 40.34 361 THR A CA 1
ATOM 2873 C C . THR A 1 361 ? -5.892 -26.448 29.083 1.00 40.34 361 THR A C 1
ATOM 2875 O O . THR A 1 361 ? -5.457 -27.248 28.258 1.00 40.34 361 THR A O 1
ATOM 2878 N N . ALA A 1 362 ? -5.092 -25.605 29.746 1.00 44.84 362 ALA A N 1
ATOM 2879 C CA . ALA A 1 362 ? -3.648 -25.520 29.522 1.00 44.84 362 ALA A CA 1
ATOM 2880 C C . ALA A 1 362 ? -2.901 -26.818 29.880 1.00 44.84 362 ALA A C 1
ATOM 2882 O O . ALA A 1 362 ? -1.956 -27.194 29.195 1.00 44.84 362 ALA A O 1
ATOM 2883 N N . GLN A 1 363 ? -3.370 -27.566 30.887 1.00 42.91 363 GLN A N 1
ATOM 2884 C CA . GLN A 1 363 ? -2.807 -28.873 31.265 1.00 42.91 363 GLN A CA 1
ATOM 2885 C C . GLN A 1 363 ? -2.975 -29.971 30.197 1.00 42.91 363 GLN A C 1
ATOM 2887 O O . GLN A 1 363 ? -2.311 -31.005 30.284 1.00 42.91 363 GLN A O 1
ATOM 2892 N N . ARG A 1 364 ? -3.863 -29.781 29.211 1.00 41.97 364 ARG A N 1
ATOM 2893 C CA . ARG A 1 364 ? -4.129 -30.749 28.130 1.00 41.97 364 ARG A CA 1
ATOM 2894 C C . ARG A 1 364 ? -3.370 -30.450 26.836 1.00 41.97 364 ARG A C 1
ATOM 2896 O O . ARG A 1 364 ? -3.387 -31.282 25.931 1.00 41.97 364 ARG A O 1
ATOM 2903 N N . LEU A 1 365 ? -2.725 -29.290 26.739 1.00 45.00 365 LEU A N 1
ATOM 2904 C CA . LEU A 1 365 ? -1.849 -28.959 25.621 1.00 45.00 365 LEU A CA 1
ATOM 2905 C C . LEU A 1 365 ? -0.532 -29.759 25.733 1.00 45.00 365 LEU A C 1
ATOM 2907 O O . LEU A 1 365 ? -0.093 -30.069 26.845 1.00 45.00 365 LEU A O 1
ATOM 2911 N N . PRO A 1 366 ? 0.104 -30.137 24.609 1.00 39.66 366 PRO A N 1
ATOM 2912 C CA . PRO A 1 366 ? 1.333 -30.919 24.639 1.00 39.66 366 PRO A CA 1
ATOM 2913 C C . PRO A 1 366 ? 2.412 -30.235 25.490 1.00 39.66 366 PRO A C 1
ATOM 2915 O O . PRO A 1 366 ? 2.718 -29.065 25.284 1.00 39.66 366 PRO A O 1
ATOM 2918 N N . LYS A 1 367 ? 3.037 -30.979 26.416 1.00 39.91 367 LYS A N 1
ATOM 2919 C CA . LYS A 1 367 ? 4.115 -30.471 27.295 1.00 39.91 367 LYS A CA 1
ATOM 2920 C C . LYS A 1 367 ? 5.315 -29.900 26.528 1.00 39.91 367 LYS A C 1
ATOM 2922 O O . LYS A 1 367 ? 6.073 -29.124 27.090 1.00 39.91 367 LYS A O 1
ATOM 2927 N N . SER A 1 368 ? 5.475 -30.250 25.251 1.00 38.22 368 SER A N 1
ATOM 2928 C CA . SER A 1 368 ? 6.477 -29.655 24.359 1.00 38.22 368 SER A CA 1
ATOM 2929 C C . SER A 1 368 ? 6.231 -28.172 24.061 1.00 38.22 368 SER A C 1
ATOM 2931 O O . SER A 1 368 ? 7.125 -27.523 23.533 1.00 38.22 368 SER A O 1
ATOM 2933 N N . LEU A 1 369 ? 5.045 -27.640 24.384 1.00 33.31 369 LEU A N 1
ATOM 2934 C CA . LEU A 1 369 ? 4.712 -26.222 24.266 1.00 33.31 369 LEU A CA 1
ATOM 2935 C C . LEU A 1 369 ? 5.002 -25.425 25.553 1.00 33.31 369 LEU A C 1
ATOM 2937 O O . LEU A 1 369 ? 4.767 -24.230 25.570 1.00 33.31 369 LEU A O 1
ATOM 2941 N N . PHE A 1 370 ? 5.465 -26.043 26.645 1.00 33.72 370 PHE A N 1
ATOM 2942 C CA . PHE A 1 370 ? 5.636 -25.342 27.921 1.00 33.72 370 PHE A CA 1
ATOM 2943 C C . PHE A 1 370 ? 6.930 -25.758 28.611 1.00 33.72 370 PHE A C 1
ATOM 2945 O O . PHE A 1 370 ? 7.046 -26.876 29.113 1.00 33.72 370 PHE A O 1
ATOM 2952 N N . ILE A 1 371 ? 7.890 -24.837 28.713 1.00 38.03 371 ILE A N 1
ATOM 2953 C CA . ILE A 1 371 ? 8.997 -24.991 29.661 1.00 38.03 371 ILE A CA 1
ATOM 2954 C C . ILE A 1 371 ? 8.502 -24.463 31.008 1.00 38.03 371 ILE A C 1
ATOM 2956 O O . ILE A 1 371 ? 8.487 -23.261 31.253 1.00 38.03 371 ILE A O 1
ATOM 2960 N N . ILE A 1 372 ? 8.055 -25.371 31.874 1.00 34.75 372 ILE A N 1
ATOM 2961 C CA . ILE A 1 372 ? 7.716 -25.053 33.264 1.00 34.75 372 ILE A CA 1
ATOM 2962 C C . ILE A 1 372 ? 9.040 -24.870 34.014 1.00 34.75 372 ILE A C 1
ATOM 2964 O O . ILE A 1 372 ? 9.774 -25.841 34.202 1.00 34.75 372 ILE A O 1
ATOM 2968 N N . ARG A 1 373 ? 9.363 -23.644 34.435 1.00 33.25 373 ARG A N 1
ATOM 2969 C CA . ARG A 1 373 ? 10.409 -23.408 35.439 1.00 33.25 373 ARG A CA 1
ATOM 2970 C C . ARG A 1 373 ? 9.741 -23.191 36.788 1.00 33.25 373 ARG A C 1
ATOM 2972 O O . ARG A 1 373 ? 8.850 -22.354 36.906 1.00 33.25 373 ARG A O 1
ATOM 2979 N N . GLU A 1 374 ? 10.156 -23.958 37.791 1.00 25.88 374 GLU A N 1
ATOM 2980 C CA . GLU A 1 374 ? 9.790 -23.649 39.171 1.00 25.88 374 GLU A CA 1
ATOM 2981 C C . GLU A 1 374 ? 10.377 -22.283 39.559 1.00 25.88 374 GLU A C 1
ATOM 2983 O O . GLU A 1 374 ? 11.473 -21.940 39.098 1.00 25.88 374 GLU A O 1
ATOM 2988 N N . PRO A 1 375 ? 9.656 -21.475 40.356 1.00 28.67 375 PRO A N 1
ATOM 2989 C CA . PRO A 1 375 ? 10.155 -20.179 40.779 1.00 28.67 375 PRO A CA 1
ATOM 2990 C C . PRO A 1 375 ? 11.430 -20.385 41.601 1.00 28.67 375 PRO A C 1
ATOM 2992 O O . PRO A 1 375 ? 11.417 -21.042 42.642 1.00 28.67 375 PRO A O 1
ATOM 2995 N N . PHE A 1 376 ? 12.541 -19.819 41.131 1.00 27.86 376 PHE A N 1
ATOM 2996 C CA . PHE A 1 376 ? 13.709 -19.631 41.979 1.00 27.86 376 PHE A CA 1
ATOM 2997 C C . PHE A 1 376 ? 13.306 -18.666 43.097 1.00 27.86 376 PHE A C 1
ATOM 2999 O O . PHE A 1 376 ? 13.015 -17.501 42.839 1.00 27.86 376 PHE A O 1
ATOM 3006 N N . PHE A 1 377 ? 13.263 -19.168 44.331 1.00 26.36 377 PHE A N 1
ATOM 3007 C CA . PHE A 1 377 ? 13.296 -18.323 45.517 1.00 26.36 377 PHE A CA 1
ATOM 3008 C C . PHE A 1 377 ? 14.609 -17.533 45.501 1.00 26.36 377 PHE A C 1
ATOM 3010 O O . PHE A 1 377 ? 15.682 -18.139 45.552 1.00 26.36 377 PHE A O 1
ATOM 3017 N N . LEU A 1 378 ? 14.513 -16.205 45.441 1.00 26.22 378 LEU A N 1
ATOM 3018 C CA . LEU A 1 378 ? 15.556 -15.270 45.859 1.00 26.22 378 LEU A CA 1
ATOM 3019 C C . LEU A 1 378 ? 14.926 -14.180 46.719 1.00 26.22 378 LEU A C 1
ATOM 3021 O O . LEU A 1 378 ? 13.888 -13.629 46.286 1.00 26.22 378 LEU A O 1
#

Foldseek 3Di:
DWDDDPLKIKDFDQVLLVVLLVVLVVLLVVLLVVEDLDPDLVVVLVLCVPDVLLVVDDPVLNVVLSVCSVPPDSVNVSVVLSVLLCVLSVVVDPGGWMKMKWKWADADDAPPPFDWFFQDDTHTWDKDFLCVQCPQDDVVSVVAREIETADDFFGKMKIKMATAAKKWKWKDKLQATPQPRHGDDLAADVVVGRTDIAGRDAPQRNIDMDMDTHGLVRRDPDDDPRQNPFRKIKMKMKIWGFDSVLSCVPRRSVSRDSYPSVVSVCSSCVVVVVVVVVVVSVVVVVVVPPDCDPPVSGNCPPPDPPDPPPVVVPPVVPPPDDSVRTHSVPMGMYMYMYHYQVVCCSRPVDGDPDDRPHPVNVVPPPCVRTDGDDDPDD